Protein AF-0000000084529060 (afdb_homodimer)

pLDDT: mean 85.05, std 19.4, range [29.66, 98.44]

Solvent-accessible surface area (backbone atoms only — not comparable to full-atom values): 24678 Å² total; per-residue (Å²): 126,84,75,72,74,81,80,67,74,43,80,48,80,46,60,28,83,89,64,54,73,42,47,28,43,35,39,74,39,64,72,66,12,32,38,34,34,34,28,62,86,33,63,20,22,44,22,41,32,56,50,81,38,69,84,42,78,78,60,35,62,77,72,28,34,25,35,30,30,5,50,85,64,91,55,87,78,63,48,76,37,57,52,30,24,34,47,94,84,41,39,37,29,31,66,36,69,39,45,71,88,59,59,41,68,85,46,32,84,58,51,73,48,27,22,60,72,64,85,93,59,59,54,75,43,58,69,69,44,32,40,54,47,27,21,46,51,42,42,50,51,53,49,49,67,69,37,87,60,34,63,58,32,46,49,29,25,50,46,58,42,18,62,60,41,22,51,51,26,49,52,50,34,55,52,45,51,53,52,45,52,53,50,48,50,52,38,52,52,31,48,51,52,22,50,55,22,49,53,42,45,50,48,59,69,70,51,70,78,70,70,72,75,72,76,76,79,76,84,77,77,74,79,80,77,135,127,85,78,72,72,80,79,67,76,44,78,47,78,45,60,29,83,88,64,55,74,41,46,28,42,34,38,72,38,64,74,67,13,32,39,35,36,34,27,61,84,33,60,20,21,43,22,42,34,57,52,80,41,66,83,47,83,77,64,41,53,87,64,30,33,24,38,31,30,6,48,87,64,92,55,88,79,64,48,75,37,57,52,31,25,34,48,93,85,40,40,38,30,34,66,35,70,40,45,74,84,59,59,40,70,87,48,34,85,58,49,73,48,26,23,59,71,64,85,94,59,60,52,75,42,57,68,69,43,33,41,53,47,26,22,47,50,42,42,50,50,54,49,49,69,70,38,86,60,34,63,58,31,46,49,29,24,48,45,59,42,18,61,59,41,23,50,52,27,49,52,50,34,54,52,43,52,53,52,44,52,53,49,50,52,51,37,53,53,31,49,52,52,24,49,56,24,48,53,44,45,50,46,59,71,72,52,73,73,71,72,72,75,69,76,75,79,76,81,77,76,73,75,79,78,136

Nearest PDB structures (foldseek):
  4chm-assembly2_B  TM=6.926E-01  e=2.156E+00  Toxoplasma gondii ME49
  5my7-assembly1_A  TM=3.456E-01  e=2.349E-01  Neisseria meningitidis
  2czt-assembly1_A  TM=2.025E-01  e=7.970E+00  Mus musculus
  4chm-assembly2_B  TM=6.919E-01  e=2.193E+00  Toxoplasma gondii ME49
  5my7-assembly1_A  TM=3.434E-01  e=2.150E-01  Neisseria meningitidis

Radius of gyration: 41.14 Å; Cα contacts (8 Å, |Δi|>4): 756; chains: 2; bounding box: 49×137×72 Å

Secondary structure (DSSP, 8-state):
-------S-EEEEEE-TT--EEEEEEEEETTTTEEEEEEGGGTEEEEEEE---SS-TTTTSS--EEEEESS--S-TT--S-TT--EETTEEEESEEEE-GGG--SS--TTS--EE--SSS--PBPPHHHHHHHHHHHHHHHHHHHHSTTHHHHHHHHHHHHHHHHHHHHHHHHHHHHHHHHHHHHHHHHHHHHHHHHHHHHHHHHH--------------------/-------S-EEEEEE-TT--EEEEEEEEETTTTEEEEEEGGGTEEEEEEE---SS-SSS--TT-EEEEESS--S-TT--S-TT--EETTEEEESEEEE-GGG--SS--TTS--EE--SSS--PBPPHHHHHHHHHHHHHHHHHHHHSTTHHHHHHHHHHHHHHHHHHHHHHHHHHHHHHHHHHHHHHHHHHHHHHHHHHHHHHHHH--------------------

Sequence (452 aa):
MNSARPVGPQYVTLVTEGGYRMHATITLDWEHGAALYRVAELGGTITVGWQPGHYYLGCCSGAAIEITYGKPTPSPFTQHFEDAPTVYGVQLAERAVFHPESMSPTSHRWLVVRREIGGHYSPSAPEGTQRRTAAIVYAITRHMLSRPWAAELRRAHDEQHAPARHRHHQDAVRKLEGEVAQLQEQLTRERERAAAQAVVIEKAETGEGRVTALPQPVAEAQPIAAMNSARPVGPQYVTLVTEGGYRMHATITLDWEHGAALYRVAELGGTITVGWQPGHYYLGCCSGAAIEITYGKPTPSPFTQHFEDAPTVYGVQLAERAVFHPESMSPTSHRWLVVRREIGGHYSPSAPEGTQRRTAAIVYAITRHMLSRPWAAELRRAHDEQHAPARHRHHQDAVRKLEGEVAQLQEQLTRERERAAAQAVVIEKAETGEGRVTALPQPVAEAQPIAA

Organism: Streptomyces rubellomurinus (strain ATCC 31215) (NCBI:txid359131)

Structure (mmCIF, N/CA/C/O backbone):
data_AF-0000000084529060-model_v1
#
loop_
_entity.id
_entity.type
_entity.pdbx_description
1 polymer 'Uncharacterized protein'
#
loop_
_atom_site.group_PDB
_atom_site.id
_atom_site.type_symbol
_atom_site.label_atom_id
_atom_site.label_alt_id
_atom_site.label_comp_id
_atom_site.label_asym_id
_atom_site.label_entity_id
_atom_site.label_seq_id
_atom_site.pdbx_PDB_ins_code
_atom_site.Cartn_x
_atom_site.Cartn_y
_atom_site.Cartn_z
_atom_site.occupancy
_atom_site.B_iso_or_equiv
_atom_site.auth_seq_id
_atom_site.auth_comp_id
_atom_site.auth_asym_id
_atom_site.auth_atom_id
_atom_site.pdbx_PDB_model_num
ATOM 1 N N . MET A 1 1 ? -19.859 -39.938 -23 1 32.56 1 MET A N 1
ATOM 2 C CA . MET A 1 1 ? -18.875 -41 -23.125 1 32.56 1 MET A CA 1
ATOM 3 C C . MET A 1 1 ? -18.188 -41.25 -21.781 1 32.56 1 MET A C 1
ATOM 5 O O . MET A 1 1 ? -17.672 -40.344 -21.156 1 32.56 1 MET A O 1
ATOM 9 N N . ASN A 1 2 ? -18.656 -42 -20.938 1 41.38 2 ASN A N 1
ATOM 10 C CA . ASN A 1 2 ? -18.156 -42.469 -19.641 1 41.38 2 ASN A CA 1
ATOM 11 C C . ASN A 1 2 ? -16.641 -42.688 -19.672 1 41.38 2 ASN A C 1
ATOM 13 O O . ASN A 1 2 ? -16.172 -43.688 -20.203 1 41.38 2 ASN A O 1
ATOM 17 N N . SER A 1 3 ? -15.812 -41.781 -20.094 1 54.19 3 SER A N 1
ATOM 18 C CA . SER A 1 3 ? -14.43 -42.031 -20.5 1 54.19 3 SER A CA 1
ATOM 19 C C . SER A 1 3 ? -13.664 -42.781 -19.406 1 54.19 3 SER A C 1
ATOM 21 O O . SER A 1 3 ? -13.477 -42.219 -18.312 1 54.19 3 SER A O 1
ATOM 23 N N . ALA A 1 4 ? -13.82 -44.062 -19.297 1 67.88 4 ALA A N 1
ATOM 24 C CA . ALA A 1 4 ? -13.125 -45 -18.422 1 67.88 4 ALA A CA 1
ATOM 25 C C . ALA A 1 4 ? -11.633 -44.688 -18.344 1 67.88 4 ALA A C 1
ATOM 27 O O . ALA A 1 4 ? -11 -44.406 -19.359 1 67.88 4 ALA A O 1
ATOM 28 N N . ARG A 1 5 ? -11.148 -44.375 -17.109 1 82.44 5 ARG A N 1
ATOM 29 C CA . ARG A 1 5 ? -9.727 -44.188 -16.828 1 82.44 5 ARG A CA 1
ATOM 30 C C . ARG A 1 5 ? -8.938 -45.438 -17.109 1 82.44 5 ARG A C 1
ATOM 32 O O . ARG A 1 5 ? -9.164 -46.469 -16.469 1 82.44 5 ARG A O 1
ATOM 39 N N . PRO A 1 6 ? -8.289 -45.406 -18.328 1 85.19 6 PRO A N 1
ATOM 40 C CA . PRO A 1 6 ? -7.496 -46.594 -18.594 1 85.19 6 PRO A CA 1
ATOM 41 C C . PRO A 1 6 ? -6.672 -47.062 -17.391 1 85.19 6 PRO A C 1
ATOM 43 O O . PRO A 1 6 ? -6.18 -46.219 -16.641 1 85.19 6 PRO A O 1
ATOM 46 N N . VAL A 1 7 ? -6.883 -48.438 -17.297 1 81.12 7 VAL A N 1
ATOM 47 C CA . VAL A 1 7 ? -6.137 -49.031 -16.203 1 81.12 7 VAL A CA 1
ATOM 48 C C . VAL A 1 7 ? -4.902 -49.75 -16.734 1 81.12 7 VAL A C 1
ATOM 50 O O . VAL A 1 7 ? -4.918 -50.281 -17.844 1 81.12 7 VAL A O 1
ATOM 53 N N . GLY A 1 8 ? -3.686 -49.531 -16.312 1 86.94 8 GLY A N 1
ATOM 54 C CA . GLY A 1 8 ? -2.479 -50.281 -16.672 1 86.94 8 GLY A CA 1
ATOM 55 C C . GLY A 1 8 ? -1.525 -49.438 -17.516 1 86.94 8 GLY A C 1
ATOM 56 O O . GLY A 1 8 ? -1.878 -48.375 -17.984 1 86.94 8 GLY A O 1
ATOM 57 N N . PRO A 1 9 ? -0.44 -50.062 -17.719 1 93 9 PRO A N 1
ATOM 58 C CA . PRO A 1 9 ? 0.564 -49.344 -18.516 1 93 9 PRO A CA 1
ATOM 59 C C . PRO A 1 9 ? 0.291 -49.438 -20.016 1 93 9 PRO A C 1
ATOM 61 O O . PRO A 1 9 ? -0.33 -50.375 -20.484 1 93 9 PRO A O 1
ATOM 64 N N . GLN A 1 10 ? 0.573 -48.375 -20.766 1 95.19 10 GLN A N 1
ATOM 65 C CA . GLN A 1 10 ? 0.522 -48.312 -22.219 1 95.19 10 GLN A CA 1
ATOM 66 C C . GLN A 1 10 ? 1.922 -48.156 -22.812 1 95.19 10 GLN A C 1
ATOM 68 O O . GLN A 1 10 ? 2.814 -47.594 -22.188 1 95.19 10 GLN A O 1
ATOM 73 N N . TYR A 1 11 ? 2.086 -48.812 -23.984 1 96.25 11 TYR A N 1
ATOM 74 C CA . TYR A 1 11 ? 3.377 -48.75 -24.656 1 96.25 11 TYR A CA 1
ATOM 75 C C . TYR A 1 11 ? 3.289 -47.906 -25.922 1 96.25 11 TYR A C 1
ATOM 77 O O . TYR A 1 11 ? 2.318 -48 -26.688 1 96.25 11 TYR A O 1
ATOM 85 N N . VAL A 1 12 ? 4.25 -47.031 -26.094 1 97.12 12 VAL A N 1
ATOM 86 C CA . VAL A 1 12 ? 4.215 -46.156 -27.25 1 97.12 12 VAL A CA 1
ATOM 87 C C . VAL A 1 12 ? 5.629 -45.969 -27.797 1 97.12 12 VAL A C 1
ATOM 89 O O . VAL A 1 12 ? 6.602 -46 -27.047 1 97.12 12 VAL A O 1
ATOM 92 N N . THR A 1 13 ? 5.727 -45.875 -29.094 1 97.81 13 THR A N 1
ATOM 93 C CA . THR A 1 13 ? 6.945 -45.406 -29.75 1 97.81 13 THR A CA 1
ATOM 94 C C . THR A 1 13 ? 6.832 -43.938 -30.156 1 97.81 13 THR A C 1
ATOM 96 O O . THR A 1 13 ? 5.875 -43.531 -30.812 1 97.81 13 THR A O 1
ATOM 99 N N . LEU A 1 14 ? 7.785 -43.156 -29.719 1 97.12 14 LEU A N 1
ATOM 100 C CA . LEU A 1 14 ? 7.816 -41.75 -30.016 1 97.12 14 LEU A CA 1
ATOM 101 C C . LEU A 1 14 ? 9.016 -41.406 -30.906 1 97.12 14 LEU A C 1
ATOM 103 O O . LEU A 1 14 ? 10.07 -42.031 -30.781 1 97.12 14 LEU A O 1
ATOM 107 N N . VAL A 1 15 ? 8.773 -40.406 -31.75 1 96.38 15 VAL A N 1
ATOM 108 C CA . VAL A 1 15 ? 9.852 -39.938 -32.625 1 96.38 15 VAL A CA 1
ATOM 109 C C . VAL A 1 15 ? 9.953 -38.406 -32.531 1 96.38 15 VAL A C 1
ATOM 111 O O . VAL A 1 15 ? 8.945 -37.719 -32.688 1 96.38 15 VAL A O 1
ATOM 114 N N . THR A 1 16 ? 11.148 -37.969 -32.25 1 95.12 16 THR A N 1
ATOM 115 C CA . THR A 1 16 ? 11.359 -36.531 -32.219 1 95.12 16 THR A CA 1
ATOM 116 C C . THR A 1 16 ? 11.461 -35.969 -33.656 1 95.12 16 THR A C 1
ATOM 118 O O . THR A 1 16 ? 11.555 -36.75 -34.625 1 95.12 16 THR A O 1
ATOM 121 N N . GLU A 1 17 ? 11.398 -34.656 -33.781 1 90.75 17 GLU A N 1
ATOM 122 C CA . GLU A 1 17 ? 11.508 -34 -35.094 1 90.75 17 GLU A CA 1
ATOM 123 C C . GLU A 1 17 ? 12.852 -34.344 -35.75 1 90.75 17 GLU A C 1
ATOM 125 O O . GLU A 1 17 ? 12.945 -34.438 -36.969 1 90.75 17 GLU A O 1
ATOM 130 N N . GLY A 1 18 ? 13.883 -34.531 -35 1 90.06 18 GLY A N 1
ATOM 131 C CA . GLY A 1 18 ? 15.203 -34.875 -35.531 1 90.06 18 GLY A CA 1
ATOM 132 C C . GLY A 1 18 ? 15.367 -36.344 -35.875 1 90.06 18 GLY A C 1
ATOM 133 O O . GLY A 1 18 ? 16.422 -36.75 -36.312 1 90.06 18 GLY A O 1
ATOM 134 N N . GLY A 1 19 ? 14.305 -37.156 -35.594 1 92.81 19 GLY A N 1
ATOM 135 C CA . GLY A 1 19 ? 14.328 -38.531 -36.031 1 92.81 19 GLY A CA 1
ATOM 136 C C . GLY A 1 19 ? 14.719 -39.5 -34.906 1 92.81 19 GLY A C 1
ATOM 137 O O . GLY A 1 19 ? 14.828 -40.688 -35.125 1 92.81 19 GLY A O 1
ATOM 138 N N . TYR A 1 20 ? 14.953 -39 -33.75 1 93 20 TYR A N 1
ATOM 139 C CA . TYR A 1 20 ? 15.305 -39.844 -32.594 1 93 20 TYR A CA 1
ATOM 140 C C . TYR A 1 20 ? 14.102 -40.656 -32.156 1 93 20 TYR A C 1
ATOM 142 O O . TYR A 1 20 ? 13.07 -40.125 -31.766 1 93 20 TYR A O 1
ATOM 150 N N . ARG A 1 21 ? 14.203 -42 -32.219 1 96.62 21 ARG A N 1
ATOM 151 C CA . ARG A 1 21 ? 13.133 -42.906 -31.844 1 96.62 21 ARG A CA 1
ATOM 152 C C . ARG A 1 21 ? 13.289 -43.406 -30.406 1 96.62 21 ARG A C 1
ATOM 154 O O . ARG A 1 21 ? 14.391 -43.781 -29.984 1 96.62 21 ARG A O 1
ATOM 161 N N . MET A 1 22 ? 12.156 -43.375 -29.625 1 96 22 MET A N 1
ATOM 162 C CA . MET A 1 22 ? 12.18 -43.781 -28.219 1 96 22 MET A CA 1
ATOM 163 C C . MET A 1 22 ? 10.961 -44.625 -27.891 1 96 22 MET A C 1
ATOM 165 O O . MET A 1 22 ? 9.883 -44.438 -28.453 1 96 22 MET A O 1
ATOM 169 N N . HIS A 1 23 ? 11.188 -45.625 -27.062 1 97.75 23 HIS A N 1
ATOM 170 C CA . HIS A 1 23 ? 10.117 -46.469 -26.531 1 97.75 23 HIS A CA 1
ATOM 171 C C . HIS A 1 23 ? 9.758 -46.062 -25.109 1 97.75 23 HIS A C 1
ATOM 173 O O . HI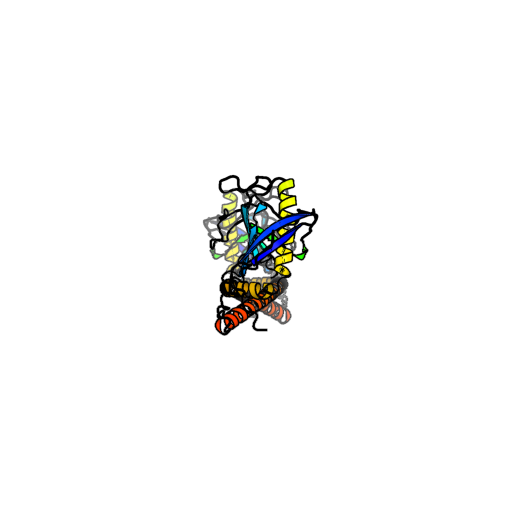S A 1 23 ? 10.633 -46 -24.234 1 97.75 23 HIS A O 1
ATOM 179 N N . ALA A 1 24 ? 8.5 -45.781 -24.953 1 97.81 24 ALA A N 1
ATOM 180 C CA . ALA A 1 24 ? 8.086 -45.344 -23.625 1 97.81 24 ALA A CA 1
ATOM 181 C C . ALA A 1 24 ? 6.938 -46.188 -23.078 1 97.81 24 ALA A C 1
ATOM 183 O O . ALA A 1 24 ? 6.074 -46.625 -23.844 1 97.81 24 ALA A O 1
ATOM 184 N N . THR A 1 25 ? 7.004 -46.469 -21.781 1 97.75 25 THR A N 1
ATOM 185 C CA . THR A 1 25 ? 5.875 -47.031 -21.031 1 97.75 25 THR A CA 1
ATOM 186 C C . THR A 1 25 ? 5.129 -45.906 -20.297 1 97.75 25 THR A C 1
ATOM 188 O O . THR A 1 25 ? 5.727 -45.156 -19.531 1 97.75 25 THR A O 1
ATOM 191 N N . ILE A 1 26 ? 3.811 -45.844 -20.578 1 97.69 26 ILE A N 1
ATOM 192 C CA . ILE A 1 26 ? 2.998 -44.781 -20 1 97.69 26 ILE A CA 1
ATOM 193 C C . ILE A 1 26 ? 2.207 -45.312 -18.812 1 97.69 26 ILE A C 1
ATOM 195 O O . ILE A 1 26 ? 1.517 -46.344 -18.938 1 97.69 26 ILE A O 1
ATOM 199 N N . THR A 1 27 ? 2.367 -44.719 -17.703 1 96.25 27 THR A N 1
ATOM 200 C CA . THR A 1 27 ? 1.522 -44.969 -16.547 1 96.25 27 THR A CA 1
ATOM 201 C C . THR A 1 27 ? 0.755 -43.688 -16.156 1 96.25 27 THR A C 1
ATOM 203 O O . THR A 1 27 ? 1.35 -42.625 -15.984 1 96.25 27 THR A O 1
ATOM 206 N N . LEU A 1 28 ? -0.521 -43.875 -16.094 1 95.75 28 LEU A N 1
ATOM 207 C CA . LEU A 1 28 ? -1.354 -42.719 -15.742 1 95.75 28 LEU A CA 1
ATOM 208 C C . LEU A 1 28 ? -1.591 -42.656 -14.234 1 95.75 28 LEU A C 1
ATOM 210 O O . LEU A 1 28 ? -2.037 -43.656 -13.633 1 95.75 28 LEU A O 1
ATOM 214 N N . ASP A 1 29 ? -1.188 -41.562 -13.625 1 93 29 ASP A N 1
ATOM 215 C CA . ASP A 1 29 ? -1.446 -41.312 -12.211 1 93 29 ASP A CA 1
ATOM 216 C C . ASP A 1 29 ? -2.707 -40.438 -12.039 1 93 29 ASP A C 1
ATOM 218 O O . ASP A 1 29 ? -2.66 -39.219 -12.156 1 93 29 ASP A O 1
ATOM 222 N N . TRP A 1 30 ? -3.744 -41.094 -11.727 1 90.88 30 TRP A N 1
ATOM 223 C CA . TRP A 1 30 ? -5.043 -40.438 -11.664 1 90.88 30 TRP A CA 1
ATOM 224 C C . TRP A 1 30 ? -5.195 -39.656 -10.359 1 90.88 30 TRP A C 1
ATOM 226 O O . TRP A 1 30 ? -6.066 -38.781 -10.25 1 90.88 30 TRP A O 1
ATOM 236 N N . GLU A 1 31 ? -4.375 -39.938 -9.344 1 85.19 31 GLU A N 1
ATOM 237 C CA . GLU A 1 31 ? -4.418 -39.219 -8.086 1 85.19 31 GLU A CA 1
ATOM 238 C C . GLU A 1 31 ? -3.861 -37.812 -8.25 1 85.19 31 GLU A C 1
ATOM 240 O O . GLU A 1 31 ? -4.426 -36.844 -7.723 1 85.19 31 GLU A O 1
ATOM 245 N N . HIS A 1 32 ? -2.85 -37.719 -9.07 1 85.94 32 HIS A N 1
ATOM 246 C CA . HIS A 1 32 ? -2.197 -36.438 -9.227 1 85.94 32 HIS A CA 1
ATOM 247 C C . HIS A 1 32 ? -2.5 -35.812 -10.586 1 85.94 32 HIS A C 1
ATOM 249 O O . HIS A 1 32 ? -2.201 -34.625 -10.82 1 85.94 32 HIS A O 1
ATOM 255 N N . GLY A 1 33 ? -3.146 -36.625 -11.469 1 90.56 33 GLY A N 1
ATOM 256 C CA . GLY A 1 33 ? -3.459 -36.125 -12.805 1 90.56 33 GLY A CA 1
ATOM 257 C C . GLY A 1 33 ? -2.227 -35.906 -13.664 1 90.56 33 GLY A C 1
ATOM 258 O O . GLY A 1 33 ? -2.07 -34.844 -14.266 1 90.56 33 GLY A O 1
ATOM 259 N N . ALA A 1 34 ? -1.385 -36.875 -13.68 1 94.12 34 ALA A N 1
ATOM 260 C CA . ALA A 1 34 ? -0.15 -36.812 -14.453 1 94.12 34 ALA A CA 1
ATOM 261 C C . ALA A 1 34 ? 0.118 -38.125 -15.203 1 94.12 34 ALA A C 1
ATOM 263 O O . ALA A 1 34 ? -0.455 -39.156 -14.867 1 94.12 34 ALA A O 1
ATOM 264 N N . ALA A 1 35 ? 0.855 -38.031 -16.219 1 97.06 35 ALA A N 1
ATOM 265 C CA . ALA A 1 35 ? 1.273 -39.219 -17 1 97.06 35 ALA A CA 1
ATOM 266 C C . ALA A 1 35 ? 2.777 -39.438 -16.875 1 97.06 35 ALA A C 1
ATOM 268 O O . ALA A 1 35 ? 3.572 -38.531 -17.094 1 97.06 35 ALA A O 1
ATOM 269 N N . LEU A 1 36 ? 3.119 -40.594 -16.453 1 97.5 36 LEU A N 1
ATOM 270 C CA . LEU A 1 36 ? 4.52 -40.969 -16.359 1 97.5 36 LEU A CA 1
ATOM 271 C C . LEU A 1 36 ? 4.973 -41.688 -17.641 1 97.5 36 LEU A C 1
ATOM 273 O O . LEU A 1 36 ? 4.398 -42.719 -18.016 1 97.5 36 LEU A O 1
ATOM 277 N N . TYR A 1 37 ? 5.887 -41.125 -18.328 1 98.31 37 TYR A N 1
ATOM 278 C CA . TYR A 1 37 ? 6.527 -41.719 -19.484 1 98.31 37 TYR A CA 1
ATOM 279 C C . TYR A 1 37 ? 7.895 -42.281 -19.125 1 98.31 37 TYR A C 1
ATOM 281 O O . TYR A 1 37 ? 8.867 -41.531 -19 1 98.31 37 TYR A O 1
ATOM 289 N N . ARG A 1 38 ? 7.969 -43.531 -18.891 1 98.12 38 ARG A N 1
ATOM 290 C CA . ARG A 1 38 ? 9.281 -44.125 -18.703 1 98.12 38 ARG A CA 1
ATOM 291 C C . ARG A 1 38 ? 9.922 -44.469 -20.047 1 98.12 38 ARG A C 1
ATOM 293 O O . ARG A 1 38 ? 9.422 -45.344 -20.781 1 98.12 38 ARG A O 1
ATOM 300 N N . VAL A 1 39 ? 10.977 -43.844 -20.375 1 98.19 39 VAL A N 1
ATOM 301 C CA . VAL A 1 39 ? 11.625 -43.969 -21.672 1 98.19 39 VAL A CA 1
ATOM 302 C C . VAL A 1 39 ? 12.82 -44.906 -21.547 1 98.19 39 VAL A C 1
ATOM 304 O O . VAL A 1 39 ? 13.758 -44.656 -20.797 1 98.19 39 VAL A O 1
ATOM 307 N N . ALA A 1 40 ? 12.766 -45.906 -22.297 1 97.44 40 ALA A N 1
ATOM 308 C CA . ALA A 1 40 ? 13.781 -46.938 -22.203 1 97.44 40 ALA A CA 1
ATOM 309 C C . ALA A 1 40 ? 15.156 -46.406 -22.562 1 97.44 40 ALA A C 1
ATOM 311 O O . ALA A 1 40 ? 16.141 -46.656 -21.844 1 97.44 40 ALA A O 1
ATOM 312 N N . GLU A 1 41 ? 15.297 -45.625 -23.594 1 96.81 41 GLU A N 1
ATOM 313 C CA . GLU A 1 41 ? 16.562 -45.156 -24.125 1 96.81 41 GLU A CA 1
ATOM 314 C C . GLU A 1 41 ? 17.219 -44.156 -23.172 1 96.81 41 GLU A C 1
ATOM 316 O O . GLU A 1 41 ? 18.438 -43.938 -23.219 1 96.81 41 GLU A O 1
ATOM 321 N N . LEU A 1 42 ? 16.391 -43.594 -22.297 1 97.5 42 LEU A N 1
ATOM 322 C CA . LEU A 1 42 ? 16.906 -42.594 -21.375 1 97.5 42 LEU A CA 1
ATOM 323 C C . LEU A 1 42 ? 17.156 -43.188 -20 1 97.5 42 LEU A C 1
ATOM 325 O O . LEU A 1 42 ? 17.812 -42.562 -19.156 1 97.5 42 LEU A O 1
ATOM 329 N N . GLY A 1 43 ? 16.609 -44.375 -19.781 1 96.81 43 GLY A N 1
ATOM 330 C CA . GLY A 1 43 ? 16.75 -45.031 -18.484 1 96.81 43 GLY A CA 1
ATOM 331 C C . GLY A 1 43 ? 16.047 -44.281 -17.359 1 96.81 43 GLY A C 1
ATOM 332 O O . GLY A 1 43 ? 16.609 -44.125 -16.266 1 96.81 43 GLY A O 1
ATOM 333 N N . GLY A 1 44 ? 14.914 -43.781 -17.703 1 97.94 44 GLY A N 1
ATOM 334 C CA . GLY A 1 44 ? 14.242 -43.031 -16.656 1 97.94 44 GLY A CA 1
ATOM 335 C C . GLY A 1 44 ? 12.859 -42.562 -17.047 1 97.94 44 GLY A C 1
ATOM 336 O O . GLY A 1 44 ? 12.352 -42.906 -18.109 1 97.94 44 GLY A O 1
ATOM 337 N N . THR A 1 45 ? 12.312 -41.75 -16.078 1 98.06 45 THR A N 1
ATOM 338 C CA . THR A 1 45 ? 10.922 -41.344 -16.234 1 98.06 45 THR A CA 1
ATOM 339 C C . THR A 1 45 ? 10.82 -39.812 -16.406 1 98.06 45 THR A C 1
ATOM 341 O O . THR A 1 45 ? 11.523 -39.062 -15.719 1 98.06 45 THR A O 1
ATOM 344 N N . ILE A 1 46 ? 10.016 -39.375 -17.312 1 97.75 46 ILE A N 1
ATOM 345 C CA . ILE A 1 46 ? 9.57 -38 -17.422 1 97.75 46 ILE A CA 1
ATOM 346 C C . ILE A 1 46 ? 8.078 -37.906 -17.094 1 97.75 46 ILE A C 1
ATOM 348 O O . ILE A 1 46 ? 7.254 -38.5 -17.812 1 97.75 46 ILE A O 1
ATOM 352 N N . THR A 1 47 ? 7.828 -37.281 -16.016 1 96.88 47 THR A N 1
ATOM 353 C CA . THR A 1 47 ? 6.434 -37.094 -15.633 1 96.88 47 THR A CA 1
ATOM 354 C C . THR A 1 47 ? 5.883 -35.781 -16.203 1 96.88 47 THR A C 1
ATOM 356 O O . THR A 1 47 ? 6.504 -34.719 -16.078 1 96.88 47 THR A O 1
ATOM 359 N N . VAL A 1 48 ? 4.723 -35.875 -16.828 1 96.19 48 VAL A N 1
ATOM 360 C CA . VAL A 1 48 ? 4.117 -34.688 -17.453 1 96.19 48 VAL A CA 1
ATOM 361 C C . VAL A 1 48 ? 2.727 -34.469 -16.875 1 96.19 48 VAL A C 1
ATOM 363 O O . VAL A 1 48 ? 1.911 -35.375 -16.812 1 96.19 48 VAL A O 1
ATOM 366 N N . GLY A 1 49 ? 2.52 -33.375 -16.438 1 92.75 49 GLY A N 1
ATOM 367 C CA . GLY A 1 49 ? 1.229 -32.906 -15.93 1 92.75 49 GLY A CA 1
ATOM 368 C C . GLY A 1 49 ? 1.028 -31.422 -16.062 1 92.75 49 GLY A C 1
ATOM 369 O O . GLY A 1 49 ? 1.592 -30.781 -16.953 1 92.75 49 GLY A O 1
ATOM 370 N N . TRP A 1 50 ? 0.15 -30.984 -15.289 1 89.94 50 TRP A N 1
ATOM 371 C CA . TRP A 1 50 ? -0.126 -29.547 -15.289 1 89.94 50 TRP A CA 1
ATOM 372 C C . TRP A 1 50 ? 0.406 -28.891 -14.016 1 89.94 50 TRP A C 1
ATOM 374 O O . TRP A 1 50 ? 0.529 -29.547 -12.977 1 89.94 50 TRP A O 1
ATOM 384 N N . GLN A 1 51 ? 0.725 -27.703 -14.219 1 87.44 51 GLN A N 1
ATOM 385 C CA . GLN A 1 51 ? 1.167 -26.953 -13.047 1 87.44 51 GLN A CA 1
ATOM 386 C C . GLN A 1 51 ? 0.027 -26.766 -12.055 1 87.44 51 GLN A C 1
ATOM 388 O O . GLN A 1 51 ? -1.049 -26.281 -12.414 1 87.44 51 GLN A O 1
ATOM 393 N N . PRO A 1 52 ? 0.272 -27.141 -10.828 1 79.62 52 PRO A N 1
ATOM 394 C CA . PRO A 1 52 ? -0.812 -27.078 -9.844 1 79.62 52 PRO A CA 1
ATOM 395 C C . PRO A 1 52 ? -1.288 -25.656 -9.594 1 79.62 52 PRO A C 1
ATOM 397 O O . PRO A 1 52 ? -2.479 -25.422 -9.352 1 79.62 52 PRO A O 1
ATOM 400 N N . GLY A 1 53 ? -0.637 -24.578 -9.898 1 67.12 53 GLY A N 1
ATOM 401 C CA . GLY A 1 53 ? -1.034 -23.188 -9.766 1 67.12 53 GLY A CA 1
ATOM 402 C C . GLY A 1 53 ? -1.137 -22.734 -8.32 1 67.12 53 GLY A C 1
ATOM 403 O O . GLY A 1 53 ? -1.75 -21.703 -8.031 1 67.12 53 GLY A O 1
ATOM 404 N N . HIS A 1 54 ? -1.075 -23.688 -7.297 1 55.69 54 HIS A N 1
ATOM 405 C CA . HIS A 1 54 ? -1.376 -23.188 -5.961 1 55.69 54 HIS A CA 1
ATOM 406 C C . HIS A 1 54 ? -0.724 -21.828 -5.723 1 55.69 54 HIS A C 1
ATOM 408 O O . HIS A 1 54 ? -1.329 -20.938 -5.117 1 55.69 54 HIS A O 1
ATOM 414 N N . TYR A 1 55 ? 0.593 -21.766 -5.832 1 47.44 55 TYR A N 1
ATOM 415 C CA . TYR A 1 55 ? 1.315 -20.625 -5.285 1 47.44 55 TYR A CA 1
ATOM 416 C C . TYR A 1 55 ? 1.408 -19.5 -6.309 1 47.44 55 TYR A C 1
ATOM 418 O O . TYR A 1 55 ? 1.773 -18.359 -5.965 1 47.44 55 TYR A O 1
ATOM 426 N N . TYR A 1 56 ? 1.425 -19.766 -7.5 1 45.47 56 TYR A N 1
ATOM 427 C CA . TYR A 1 56 ? 1.841 -18.688 -8.391 1 45.47 56 TYR A CA 1
ATOM 428 C C . TYR A 1 56 ? 0.645 -18.094 -9.125 1 45.47 56 TYR A C 1
ATOM 430 O O . TYR A 1 56 ? -0.173 -18.828 -9.688 1 45.47 56 TYR A O 1
ATOM 438 N N . LEU A 1 57 ? 0.079 -17 -8.594 1 42.91 57 LEU A N 1
ATOM 439 C CA . LEU A 1 57 ? -0.963 -16.141 -9.164 1 42.91 57 LEU A CA 1
ATOM 440 C C . LEU A 1 57 ? -1.013 -16.281 -10.68 1 42.91 57 LEU A C 1
ATOM 442 O O . LEU A 1 57 ? -2.096 -16.328 -11.273 1 42.91 57 LEU A O 1
ATOM 446 N N . GLY A 1 58 ? 0.139 -15.664 -11.219 1 43 58 GLY A N 1
ATOM 447 C CA . GLY A 1 58 ? 0.171 -15.445 -12.656 1 43 58 GLY A CA 1
ATOM 448 C C . GLY A 1 58 ? 0.156 -16.734 -13.453 1 43 58 GLY A C 1
ATOM 449 O O . GLY A 1 58 ? -0.027 -16.719 -14.672 1 43 58 GLY A O 1
ATOM 450 N N . CYS A 1 59 ? 0.911 -17.625 -12.867 1 39.84 59 CYS A N 1
ATOM 451 C CA . CYS A 1 59 ? 1.126 -18.75 -13.766 1 39.84 59 CYS A CA 1
ATOM 452 C C . CYS A 1 59 ? -0.168 -19.531 -13.984 1 39.84 59 CYS A C 1
ATOM 454 O O . CYS A 1 59 ? -0.182 -20.531 -14.695 1 39.84 59 CYS A O 1
ATOM 456 N N . CYS A 1 60 ? -0.91 -19.453 -12.938 1 43.53 60 CYS A N 1
ATOM 457 C CA . CYS A 1 60 ? -2.053 -20.344 -13.094 1 43.53 60 CYS A CA 1
ATOM 458 C C . CYS A 1 60 ? -2.826 -20.031 -14.367 1 43.53 60 CYS A C 1
ATOM 460 O O . CYS A 1 60 ? -3.959 -20.484 -14.539 1 43.53 60 CYS A O 1
ATOM 462 N N . SER A 1 61 ? -2.617 -18.844 -14.633 1 46.38 61 SER A N 1
ATOM 463 C CA . SER A 1 61 ? -3.406 -18.859 -15.859 1 46.38 61 SER A CA 1
ATOM 464 C C . SER A 1 61 ? -3.125 -20.125 -16.672 1 46.38 61 SER A C 1
ATOM 466 O O . SER A 1 61 ? -1.968 -20.5 -16.859 1 46.38 61 SER A O 1
ATOM 468 N N . GLY A 1 62 ? -4.355 -21.344 -16.734 1 53.06 62 GLY A N 1
ATOM 469 C CA . GLY A 1 62 ? -4.871 -22.625 -17.203 1 53.06 62 GLY A CA 1
ATOM 470 C C . GLY A 1 62 ? -3.781 -23.594 -17.594 1 53.06 62 GLY A C 1
ATOM 471 O O . GLY A 1 62 ? -3.104 -24.156 -16.734 1 53.06 62 GLY A O 1
ATOM 472 N N . ALA A 1 63 ? -3.109 -23.453 -18.641 1 71.62 63 ALA A N 1
ATOM 473 C CA . ALA A 1 63 ? -2.697 -24.422 -19.641 1 71.62 63 ALA A CA 1
ATOM 474 C C . ALA A 1 63 ? -1.21 -24.75 -19.516 1 71.62 63 ALA A C 1
ATOM 476 O O . ALA A 1 63 ? -0.629 -25.391 -20.406 1 71.62 63 ALA A O 1
ATOM 477 N N . ALA A 1 64 ? -0.721 -24.312 -18.188 1 87.31 64 ALA A N 1
ATOM 478 C CA . ALA A 1 64 ? 0.712 -24.594 -18.203 1 87.31 64 ALA A CA 1
ATOM 479 C C . ALA A 1 64 ? 0.987 -26.047 -17.859 1 87.31 64 ALA A C 1
ATOM 481 O O . ALA A 1 64 ? 0.317 -26.641 -17 1 87.31 64 ALA A O 1
ATOM 482 N N . ILE A 1 65 ? 2.025 -26.5 -18.484 1 92.62 65 ILE A N 1
ATOM 483 C CA . ILE A 1 65 ? 2.467 -27.875 -18.297 1 92.62 65 ILE A CA 1
ATOM 484 C C . ILE A 1 65 ? 3.67 -27.906 -17.359 1 92.62 65 ILE A C 1
ATOM 486 O O . ILE A 1 65 ? 4.523 -27.016 -17.406 1 92.62 65 ILE A O 1
ATOM 490 N N . GLU A 1 66 ? 3.604 -28.812 -16.469 1 92.44 66 GLU A N 1
ATOM 491 C CA . GLU A 1 66 ? 4.758 -29.078 -15.617 1 92.44 66 GLU A CA 1
ATOM 492 C C . GLU A 1 66 ? 5.32 -30.484 -15.883 1 92.44 66 GLU A C 1
ATOM 494 O O . GLU A 1 66 ? 4.57 -31.453 -15.93 1 92.44 66 GLU A O 1
ATOM 499 N N . ILE A 1 67 ? 6.629 -30.562 -16.094 1 94.44 67 ILE A N 1
ATOM 500 C CA . ILE A 1 67 ? 7.285 -31.859 -16.234 1 94.44 67 ILE A CA 1
ATOM 501 C C . ILE A 1 67 ? 8.227 -32.094 -15.047 1 94.44 67 ILE A C 1
ATOM 503 O O . ILE A 1 67 ? 8.805 -31.125 -14.516 1 94.44 67 ILE A O 1
ATOM 507 N N . THR A 1 68 ? 8.289 -33.219 -14.602 1 94.12 68 THR A N 1
ATOM 508 C CA . THR A 1 68 ? 9.227 -33.688 -13.586 1 94.12 68 THR A CA 1
ATOM 509 C C . THR A 1 68 ? 10.18 -34.719 -14.172 1 94.12 68 THR A C 1
ATOM 511 O O . THR A 1 68 ? 9.742 -35.688 -14.797 1 94.12 68 THR A O 1
ATOM 514 N N . TYR A 1 69 ? 11.406 -34.406 -14.047 1 96.12 69 TYR A N 1
ATOM 515 C CA . TYR A 1 69 ? 12.383 -35.406 -14.453 1 96.12 69 TYR A CA 1
ATOM 516 C C . TYR A 1 69 ? 12.547 -36.469 -13.367 1 96.12 69 TYR A C 1
ATOM 518 O O . TYR A 1 69 ? 13.398 -36.344 -12.492 1 96.12 69 TYR A O 1
ATOM 526 N N . GLY A 1 70 ? 11.766 -37.5 -13.508 1 95.56 70 GLY A N 1
ATOM 527 C CA . GLY A 1 70 ? 11.656 -38.562 -12.516 1 95.56 70 GLY A CA 1
ATOM 528 C C . GLY A 1 70 ? 10.234 -38.812 -12.07 1 95.56 70 GLY A C 1
ATOM 529 O O . GLY A 1 70 ? 9.281 -38.344 -12.688 1 95.56 70 GLY A O 1
ATOM 530 N N . LYS A 1 71 ? 10.133 -39.688 -11.109 1 92.62 71 LYS A N 1
ATOM 531 C CA . LYS A 1 71 ? 8.828 -40 -10.539 1 92.62 71 LYS A CA 1
ATOM 532 C C . LYS A 1 71 ? 8.359 -38.906 -9.586 1 92.62 71 LYS A C 1
ATOM 534 O O . LYS A 1 71 ? 9.156 -38.375 -8.812 1 92.62 71 LYS A O 1
ATOM 539 N N . PRO A 1 72 ? 7.133 -38.656 -9.773 1 82.81 72 PRO A N 1
ATOM 540 C CA . PRO A 1 72 ? 6.641 -37.562 -8.945 1 82.81 72 PRO A CA 1
ATOM 541 C C . PRO A 1 72 ? 6.617 -37.906 -7.457 1 82.81 72 PRO A C 1
ATOM 543 O O . PRO A 1 72 ? 6.504 -39.062 -7.094 1 82.81 72 PRO A O 1
ATOM 546 N N . THR A 1 73 ? 6.918 -36.906 -6.668 1 79.56 73 THR A N 1
ATOM 547 C CA . THR A 1 73 ? 6.785 -37 -5.219 1 79.56 73 THR A CA 1
ATOM 548 C C . THR A 1 73 ? 5.809 -35.969 -4.691 1 79.56 73 THR A C 1
ATOM 550 O O . THR A 1 73 ? 5.582 -34.938 -5.332 1 79.56 73 THR A O 1
ATOM 553 N N . PRO A 1 74 ? 5.16 -36.375 -3.613 1 70.25 74 PRO A N 1
ATOM 554 C CA . PRO A 1 74 ? 4.199 -35.406 -3.053 1 70.25 74 PRO A CA 1
ATOM 555 C C . PRO A 1 74 ? 4.867 -34.156 -2.533 1 70.25 74 PRO A C 1
ATOM 557 O O . PRO A 1 74 ? 4.23 -33.094 -2.457 1 70.25 74 PRO A O 1
ATOM 560 N N . SER A 1 75 ? 6.113 -34.25 -2.174 1 69.94 75 SER A N 1
ATOM 561 C CA . SER A 1 75 ? 6.785 -33.125 -1.579 1 69.94 75 SER A CA 1
ATOM 562 C C . SER A 1 75 ? 7.109 -32.062 -2.631 1 69.94 75 SER A C 1
ATOM 564 O O . SER A 1 75 ? 7.758 -32.344 -3.637 1 69.94 75 SER A O 1
ATOM 566 N N . PRO A 1 76 ? 6.629 -30.859 -2.389 1 68.31 76 PRO A N 1
ATOM 567 C CA . PRO A 1 76 ? 6.965 -29.797 -3.34 1 68.31 76 PRO A CA 1
ATOM 568 C C . PRO A 1 76 ? 8.43 -29.375 -3.256 1 68.31 76 PRO A C 1
ATOM 570 O O . PRO A 1 76 ? 8.914 -28.641 -4.125 1 68.31 76 PRO A O 1
ATOM 573 N N . PHE A 1 77 ? 9.133 -29.844 -2.332 1 69.88 77 PHE A N 1
ATOM 574 C CA . PHE A 1 77 ? 10.5 -29.391 -2.098 1 69.88 77 PHE A CA 1
ATOM 575 C C . PHE A 1 77 ? 11.508 -30.359 -2.707 1 69.88 77 PHE A C 1
ATOM 577 O O . PHE A 1 77 ? 12.711 -30.109 -2.684 1 69.88 77 PHE A O 1
ATOM 584 N N . THR A 1 78 ? 10.938 -31.359 -3.197 1 75.88 78 THR A N 1
ATOM 585 C CA . THR A 1 78 ? 11.828 -32.344 -3.777 1 75.88 78 THR A CA 1
ATOM 586 C C . THR A 1 78 ? 12.461 -31.828 -5.062 1 75.88 78 THR A C 1
ATOM 588 O O . THR A 1 78 ? 11.766 -31.328 -5.941 1 75.88 78 THR A O 1
ATOM 591 N N . GLN A 1 79 ? 13.773 -31.922 -5.137 1 77.88 79 GLN A N 1
ATOM 592 C CA . GLN A 1 79 ? 14.5 -31.5 -6.324 1 77.88 79 GLN A CA 1
ATOM 593 C C . GLN A 1 79 ? 15.055 -32.688 -7.098 1 77.88 79 GLN A C 1
ATOM 595 O O . GLN A 1 79 ? 15.328 -32.594 -8.297 1 77.88 79 GLN A O 1
ATOM 600 N N . HIS A 1 80 ? 15.273 -33.75 -6.34 1 80.56 80 HIS A N 1
ATOM 601 C CA . HIS A 1 80 ? 15.789 -34.969 -6.953 1 80.56 80 HIS A CA 1
ATOM 602 C C . HIS A 1 80 ? 14.75 -36.094 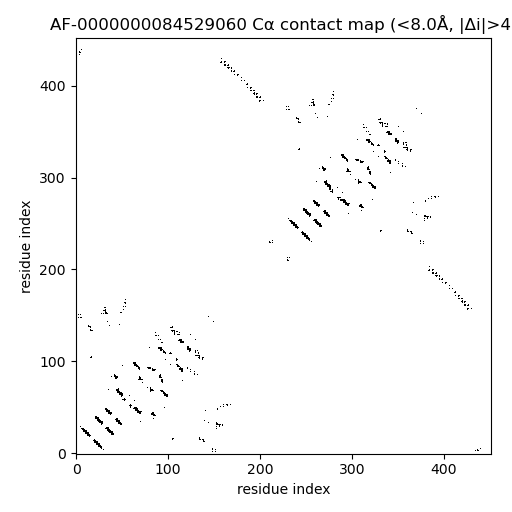-6.906 1 80.56 80 HIS A C 1
ATOM 604 O O . HIS A 1 80 ? 14.305 -36.469 -5.824 1 80.56 80 HIS A O 1
ATOM 610 N N . PHE A 1 81 ? 14.484 -36.5 -8.062 1 90.12 81 PHE A N 1
ATOM 611 C CA . PHE A 1 81 ? 13.406 -37.469 -8.148 1 90.12 81 PHE A CA 1
ATOM 612 C C . PHE A 1 81 ? 13.953 -38.844 -8.5 1 90.12 81 PHE A C 1
ATOM 614 O O . PHE A 1 81 ? 14.977 -38.969 -9.18 1 90.12 81 PHE A O 1
ATOM 621 N N . GLU A 1 82 ? 13.25 -39.781 -7.98 1 91.94 82 GLU A N 1
ATOM 622 C CA . GLU A 1 82 ? 13.617 -41.156 -8.336 1 91.94 82 GLU A CA 1
ATOM 623 C C . GLU A 1 82 ? 13.414 -41.406 -9.82 1 91.94 82 GLU A C 1
ATOM 625 O O . GLU A 1 82 ? 12.469 -40.906 -10.422 1 91.94 82 GLU A O 1
ATOM 630 N N . ASP A 1 83 ? 14.336 -42.188 -10.445 1 95.81 83 ASP A N 1
ATOM 631 C CA . ASP A 1 83 ? 14.227 -42.656 -11.828 1 95.81 83 ASP A CA 1
ATOM 632 C C . ASP A 1 83 ? 14.359 -41.5 -12.812 1 95.81 83 ASP A C 1
ATOM 634 O O . ASP A 1 83 ? 13.672 -41.469 -13.836 1 95.81 83 ASP A O 1
ATOM 638 N N . ALA A 1 84 ? 15.211 -40.562 -12.43 1 96.38 84 ALA A N 1
ATOM 639 C CA . ALA A 1 84 ? 15.469 -39.469 -13.328 1 96.38 84 ALA A CA 1
ATOM 640 C C . ALA A 1 84 ? 16.188 -39.938 -14.594 1 96.38 84 ALA A C 1
ATOM 642 O O . ALA A 1 84 ? 17.109 -40.75 -14.531 1 96.38 84 ALA A O 1
ATOM 643 N N . PRO A 1 85 ? 15.797 -39.375 -15.719 1 97.12 85 PRO A N 1
ATOM 644 C CA . PRO A 1 85 ? 16.406 -39.844 -16.984 1 97.12 85 PRO A CA 1
ATOM 645 C C . PRO A 1 85 ? 17.781 -39.25 -17.219 1 97.12 85 PRO A C 1
ATOM 647 O O . PRO A 1 85 ? 18.141 -38.219 -16.594 1 97.12 85 PRO A O 1
ATOM 650 N N . THR A 1 86 ? 18.5 -39.906 -18.078 1 97.44 86 THR A N 1
ATOM 651 C CA . THR A 1 86 ? 19.812 -39.469 -18.5 1 97.44 86 THR A CA 1
ATOM 652 C C . THR A 1 86 ? 19.844 -39.219 -20.016 1 97.44 86 THR A C 1
ATOM 654 O O . THR A 1 86 ? 19.422 -40.062 -20.797 1 97.44 86 THR A O 1
ATOM 657 N N . VAL A 1 87 ? 20.25 -38.031 -20.359 1 97.31 87 VAL A N 1
ATOM 658 C CA . VAL A 1 87 ? 20.391 -37.656 -21.766 1 97.31 87 VAL A CA 1
ATOM 659 C C . VAL A 1 87 ? 21.859 -37.281 -22.062 1 97.31 87 VAL A C 1
ATOM 661 O O . VAL A 1 87 ? 22.406 -36.375 -21.453 1 97.31 87 VAL A O 1
ATOM 664 N N . TYR A 1 88 ? 22.438 -38.031 -22.969 1 96.12 88 TYR A N 1
ATOM 665 C CA . TYR A 1 88 ? 23.859 -37.875 -23.297 1 96.12 88 TYR A CA 1
ATOM 666 C C . TYR A 1 88 ? 24.719 -37.938 -22.047 1 96.12 88 TYR A C 1
ATOM 668 O O . TYR A 1 88 ? 25.625 -37.125 -21.875 1 96.12 88 TYR A O 1
ATOM 676 N N . GLY A 1 89 ? 24.344 -38.844 -21.234 1 95.25 89 GLY A N 1
ATOM 677 C CA . GLY A 1 89 ? 25.141 -39.094 -20.047 1 95.25 89 GLY A CA 1
ATOM 678 C C . GLY A 1 89 ? 24.875 -38.125 -18.938 1 95.25 89 GLY A C 1
ATOM 679 O O . GLY A 1 89 ? 25.484 -38.188 -17.859 1 95.25 89 GLY A O 1
ATOM 680 N N . VAL A 1 90 ? 24.016 -37.156 -19.141 1 96.5 90 VAL A N 1
ATOM 681 C CA . VAL A 1 90 ? 23.688 -36.125 -18.141 1 96.5 90 VAL A CA 1
ATOM 682 C C . VAL A 1 90 ? 22.375 -36.5 -17.453 1 96.5 90 VAL A C 1
ATOM 684 O O . VAL A 1 90 ? 21.328 -36.594 -18.094 1 96.5 90 VAL A O 1
ATOM 687 N N . GLN A 1 91 ? 22.438 -36.688 -16.125 1 96.31 91 GLN A N 1
ATOM 688 C CA . GLN A 1 91 ? 21.203 -36.938 -15.383 1 96.31 91 GLN A CA 1
ATOM 689 C C . GLN A 1 91 ? 20.406 -35.656 -15.18 1 96.31 91 GLN A C 1
ATOM 691 O O . GLN A 1 91 ? 20.938 -34.688 -14.68 1 96.31 91 GLN A O 1
ATOM 696 N N . LEU A 1 92 ? 19.188 -35.719 -15.555 1 96.38 92 LEU A N 1
ATOM 697 C CA . LEU A 1 92 ? 18.344 -34.531 -15.469 1 96.38 92 LEU A CA 1
ATOM 698 C C . LEU A 1 92 ? 17.781 -34.375 -14.055 1 96.38 92 LEU A C 1
ATOM 700 O O . LEU A 1 92 ? 17.656 -35.344 -13.32 1 96.38 92 LEU A O 1
ATOM 704 N N . ALA A 1 93 ? 17.469 -33.156 -13.734 1 93.38 93 ALA A N 1
ATOM 705 C CA . ALA A 1 93 ? 17 -32.875 -12.375 1 93.38 93 ALA A CA 1
ATOM 706 C C . ALA A 1 93 ? 15.867 -31.859 -12.391 1 93.38 93 ALA A C 1
ATOM 708 O O . ALA A 1 93 ? 15.641 -31.188 -13.398 1 93.38 93 ALA A O 1
ATOM 709 N N . GLU A 1 94 ? 15.07 -31.859 -11.273 1 92.19 94 GLU A N 1
ATOM 710 C CA . GLU A 1 94 ? 14.078 -30.844 -10.938 1 92.19 94 GLU A CA 1
ATOM 711 C C . GLU A 1 94 ? 12.875 -30.922 -11.875 1 92.19 94 GLU A C 1
ATOM 713 O O . GLU A 1 94 ? 12.555 -32 -12.398 1 92.19 94 GLU A O 1
ATOM 718 N N . ARG A 1 95 ? 12.125 -29.891 -11.828 1 91.56 95 ARG A N 1
ATOM 719 C CA . ARG A 1 95 ? 10.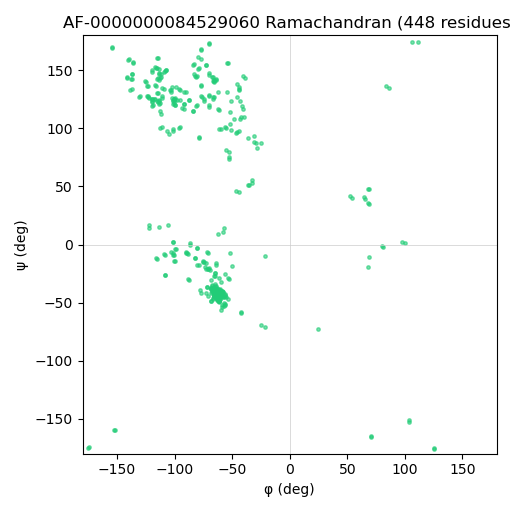922 -29.703 -12.641 1 91.56 95 ARG A CA 1
ATOM 720 C C . ARG A 1 95 ? 11.102 -28.547 -13.609 1 91.56 95 ARG A C 1
ATOM 722 O O . ARG A 1 95 ? 12.031 -27.75 -13.477 1 91.56 95 ARG A O 1
ATOM 729 N N . ALA A 1 96 ? 10.289 -28.578 -14.586 1 91.81 96 ALA A N 1
ATOM 730 C CA . ALA A 1 96 ? 10.211 -27.453 -15.5 1 91.81 96 ALA A CA 1
ATOM 731 C C . ALA A 1 96 ? 8.766 -27.109 -15.844 1 91.81 96 ALA A C 1
ATOM 733 O O . ALA A 1 96 ? 7.91 -28 -15.883 1 91.81 96 ALA A O 1
ATOM 734 N N . VAL A 1 97 ? 8.539 -25.859 -16.047 1 91.62 97 VAL A N 1
ATOM 735 C CA . VAL A 1 97 ? 7.199 -25.375 -16.375 1 91.62 97 VAL A CA 1
ATOM 736 C C . VAL A 1 97 ? 7.242 -24.609 -17.688 1 91.62 97 VAL A C 1
ATOM 738 O O . VAL A 1 97 ? 8.156 -23.812 -17.922 1 91.62 97 VAL A O 1
ATOM 741 N N . PHE A 1 98 ? 6.254 -24.875 -18.547 1 90.81 98 PHE A N 1
ATOM 742 C CA . PHE A 1 98 ? 6.164 -24.172 -19.812 1 90.81 98 PHE A CA 1
ATOM 743 C C . PHE A 1 98 ? 4.723 -24.141 -20.312 1 90.81 98 PHE A C 1
ATOM 745 O O . PHE A 1 98 ? 3.855 -24.828 -19.766 1 90.81 98 PHE A O 1
ATOM 752 N N . HIS A 1 99 ? 4.516 -23.359 -21.328 1 90.44 99 HIS A N 1
ATOM 753 C CA . HIS A 1 99 ? 3.225 -23.297 -22.016 1 90.44 99 HIS A CA 1
ATOM 754 C C . HIS A 1 99 ? 3.275 -24.047 -23.344 1 90.44 99 HIS A C 1
ATOM 756 O O . HIS A 1 99 ? 4.211 -23.875 -24.125 1 90.44 99 HIS A O 1
ATOM 762 N N . PRO A 1 100 ? 2.234 -24.844 -23.5 1 90.06 100 PRO A N 1
ATOM 763 C CA . PRO A 1 100 ? 2.242 -25.625 -24.734 1 90.06 100 PRO A CA 1
ATOM 764 C C . PRO A 1 100 ? 2.404 -24.766 -25.984 1 90.06 100 PRO A C 1
ATOM 766 O O . PRO A 1 100 ? 3.021 -25.188 -26.953 1 90.06 100 PRO A O 1
ATOM 769 N N . GLU A 1 101 ? 1.949 -23.562 -25.922 1 88.94 101 GLU A N 1
ATOM 770 C CA . GLU A 1 101 ? 1.994 -22.672 -27.078 1 88.94 101 GLU A CA 1
ATOM 771 C C . GLU A 1 101 ? 3.416 -22.172 -27.344 1 88.94 101 GLU A C 1
ATOM 773 O O . GLU A 1 101 ? 3.721 -21.703 -28.438 1 88.94 101 GLU A O 1
ATOM 778 N N . SER A 1 102 ? 4.203 -22.266 -26.359 1 91.5 102 SER A N 1
ATOM 779 C CA . SER A 1 102 ? 5.562 -21.766 -26.484 1 91.5 102 SER A CA 1
ATOM 780 C C . SER A 1 102 ? 6.512 -22.844 -26.984 1 91.5 102 SER A C 1
ATOM 782 O O . SER A 1 102 ? 7.668 -22.562 -27.297 1 91.5 102 SER A O 1
ATOM 784 N N . MET A 1 103 ? 6.035 -24.016 -27.078 1 94.38 103 MET A N 1
ATOM 785 C CA . MET A 1 103 ? 6.891 -25.141 -27.422 1 94.38 103 MET A CA 1
ATOM 786 C C . MET A 1 103 ? 7.332 -25.047 -28.891 1 94.38 103 MET A C 1
ATOM 788 O O . MET A 1 103 ? 6.582 -24.562 -29.734 1 94.38 103 MET A O 1
ATOM 792 N N . SER A 1 104 ? 8.5 -25.516 -29.094 1 95.19 104 SER A N 1
ATOM 793 C CA . SER A 1 104 ? 9.07 -25.641 -30.422 1 95.19 104 SER A CA 1
ATOM 794 C C . SER A 1 104 ? 9.812 -26.953 -30.594 1 95.19 104 SER A C 1
ATOM 796 O O . SER A 1 104 ? 10.609 -27.344 -29.734 1 95.19 104 SER A O 1
ATOM 798 N N . PRO A 1 105 ? 9.555 -27.656 -31.719 1 91.5 105 PRO A N 1
ATOM 799 C CA . PRO A 1 105 ? 10.266 -28.906 -31.922 1 91.5 105 PRO A CA 1
ATOM 800 C C . PRO A 1 105 ? 11.734 -28.703 -32.281 1 91.5 105 PRO A C 1
ATOM 802 O O . PRO A 1 105 ? 12.539 -29.641 -32.219 1 91.5 105 PRO A O 1
ATOM 805 N N . THR A 1 106 ? 12.078 -27.453 -32.688 1 91.12 106 THR A N 1
ATOM 806 C CA . THR A 1 106 ? 13.422 -27.234 -33.219 1 91.12 106 THR A CA 1
ATOM 807 C C . THR A 1 106 ? 14.227 -26.297 -32.312 1 91.12 106 THR A C 1
ATOM 809 O O . THR A 1 106 ? 15.438 -26.156 -32.469 1 91.12 106 THR A O 1
ATOM 812 N N . SER A 1 107 ? 13.531 -25.688 -31.422 1 94.56 107 SER A N 1
ATOM 813 C CA . SER A 1 107 ? 14.219 -24.828 -30.469 1 94.56 107 SER A CA 1
ATOM 814 C C . SER A 1 107 ? 14.109 -25.375 -29.047 1 94.56 107 SER A C 1
ATOM 816 O O . SER A 1 107 ? 13.062 -25.906 -28.672 1 94.56 107 SER A O 1
ATOM 818 N N . HIS A 1 108 ? 15.219 -25.188 -28.312 1 95 108 HIS A N 1
ATOM 819 C CA . HIS A 1 108 ? 15.188 -25.703 -26.953 1 95 108 HIS A CA 1
ATOM 820 C C . HIS A 1 108 ? 14.945 -24.578 -25.953 1 95 108 HIS A C 1
ATOM 822 O O . HIS A 1 108 ? 14.789 -24.844 -24.75 1 95 108 HIS A O 1
ATOM 828 N N . ARG A 1 109 ? 14.758 -23.359 -26.312 1 95.06 109 ARG A N 1
ATOM 829 C CA . ARG A 1 109 ? 14.789 -22.188 -25.453 1 95.06 109 ARG A CA 1
ATOM 830 C C . ARG A 1 109 ? 13.523 -22.094 -24.609 1 95.06 109 ARG A C 1
ATOM 832 O O . ARG A 1 109 ? 13.492 -21.391 -23.609 1 95.06 109 ARG A O 1
ATOM 839 N N . TRP A 1 110 ? 12.539 -22.828 -24.984 1 95.38 110 TRP A N 1
ATOM 840 C CA . TRP A 1 110 ? 11.273 -22.766 -24.266 1 95.38 110 TRP A CA 1
ATOM 841 C C . TRP A 1 110 ? 11.312 -23.641 -23.016 1 95.38 110 TRP A C 1
ATOM 843 O O . TRP A 1 110 ? 10.43 -23.562 -22.172 1 95.38 110 TRP A O 1
ATOM 853 N N . LEU A 1 111 ? 12.336 -24.484 -22.906 1 96.25 111 LEU A N 1
ATOM 854 C CA . LEU A 1 111 ? 12.406 -25.438 -21.812 1 96.25 111 LEU A CA 1
ATOM 855 C C . LEU A 1 111 ? 13.688 -25.266 -21.016 1 96.25 111 LEU A C 1
ATOM 857 O O . LEU A 1 111 ? 14.781 -25.266 -21.578 1 96.25 111 LEU A O 1
ATOM 861 N N . VAL A 1 112 ? 13.469 -25.141 -19.75 1 94.31 112 VAL A N 1
ATOM 862 C CA . VAL A 1 112 ? 14.625 -25.109 -18.859 1 94.31 112 VAL A CA 1
ATOM 863 C C . VAL A 1 112 ? 15.016 -26.531 -18.469 1 94.31 112 VAL A C 1
ATOM 865 O O . VAL A 1 112 ? 14.18 -27.297 -17.984 1 94.31 112 VAL A O 1
ATOM 868 N N . VAL A 1 113 ? 16.25 -26.875 -18.719 1 96.38 113 VAL A N 1
ATOM 869 C CA . VAL A 1 113 ? 16.75 -28.203 -18.406 1 96.38 113 VAL A CA 1
ATOM 870 C C . VAL A 1 113 ? 17.906 -28.094 -17.422 1 96.38 113 VAL A C 1
ATOM 872 O O . VAL A 1 113 ? 18.906 -27.438 -17.703 1 96.38 113 VAL A O 1
ATOM 875 N N . ARG A 1 114 ? 17.703 -28.766 -16.344 1 95.06 114 ARG A N 1
ATOM 876 C CA . ARG A 1 114 ? 18.734 -28.734 -15.312 1 95.06 114 ARG A CA 1
ATOM 877 C C . ARG A 1 114 ? 19.312 -30.125 -15.086 1 95.06 114 ARG A C 1
ATOM 879 O O . ARG A 1 114 ? 18.656 -31.125 -15.359 1 95.06 114 ARG A O 1
ATOM 886 N N . ARG A 1 115 ? 20.562 -30.141 -14.641 1 94.5 115 ARG A N 1
ATOM 887 C CA . ARG A 1 115 ? 21.25 -31.422 -14.438 1 94.5 115 ARG A CA 1
ATOM 888 C C . ARG A 1 115 ? 21.562 -31.625 -12.953 1 94.5 115 ARG A C 1
ATOM 890 O O . ARG A 1 115 ? 21.703 -30.672 -12.203 1 94.5 115 ARG A O 1
ATOM 897 N N . GLU A 1 116 ? 21.609 -32.906 -12.656 1 91.25 116 GLU A N 1
ATOM 898 C CA . GLU A 1 116 ? 21.984 -33.312 -11.305 1 91.25 116 GLU A CA 1
ATOM 899 C C . GLU A 1 116 ? 23.484 -33.312 -11.117 1 91.25 116 GLU A C 1
ATOM 901 O O . GLU A 1 116 ? 24.219 -33.969 -11.867 1 91.25 116 GLU A O 1
ATOM 906 N N . ILE A 1 117 ? 23.938 -32.5 -10.203 1 85.56 117 ILE A N 1
ATOM 907 C CA . ILE A 1 117 ? 25.375 -32.562 -9.906 1 85.56 117 ILE A CA 1
ATOM 908 C C . ILE A 1 117 ? 25.578 -32.875 -8.43 1 85.56 117 ILE A C 1
ATOM 910 O O . ILE A 1 117 ? 26.703 -32.781 -7.926 1 85.56 117 ILE A O 1
ATOM 914 N N . GLY A 1 118 ? 24.719 -33.281 -7.863 1 77.62 118 GLY A N 1
ATOM 915 C CA . GLY A 1 118 ? 24.812 -33.5 -6.43 1 77.62 118 GLY A CA 1
ATOM 916 C C . GLY A 1 118 ? 24.547 -32.25 -5.609 1 77.62 118 GLY A C 1
ATOM 917 O O . GLY A 1 118 ? 24.672 -31.141 -6.105 1 77.62 118 GLY A O 1
ATOM 918 N N . GLY A 1 119 ? 23.828 -32.219 -4.555 1 75.56 119 GLY A N 1
ATOM 919 C CA . GLY A 1 119 ? 23.609 -31.094 -3.664 1 75.56 119 GLY A CA 1
ATOM 920 C C . GLY A 1 119 ? 22.25 -30.438 -3.854 1 75.56 119 GLY A C 1
ATOM 921 O O . GLY A 1 119 ? 21.312 -31.078 -4.328 1 75.56 119 GLY A O 1
ATOM 922 N N . HIS A 1 120 ? 22.234 -29.016 -3.486 1 78.56 120 HIS A N 1
ATOM 923 C CA . HIS A 1 120 ? 20.953 -28.312 -3.49 1 78.56 120 HIS A CA 1
ATOM 924 C C . HIS A 1 120 ? 20.797 -27.453 -4.742 1 78.56 120 HIS A C 1
ATOM 926 O O . HIS A 1 120 ? 19.719 -26.906 -4.996 1 78.56 120 HIS A O 1
ATOM 932 N N . TYR A 1 121 ? 21.891 -27.422 -5.438 1 81.94 121 TYR A N 1
ATOM 933 C CA . TYR A 1 121 ? 21.875 -26.594 -6.645 1 81.94 121 TYR A CA 1
ATOM 934 C C . TYR A 1 121 ? 21.938 -27.469 -7.895 1 81.94 121 TYR A C 1
ATOM 936 O O . TYR A 1 121 ? 22.734 -28.406 -7.965 1 81.94 121 TYR A O 1
ATOM 944 N N . SER A 1 122 ? 20.984 -27.266 -8.852 1 89.69 122 SER A N 1
ATOM 945 C CA . SER A 1 122 ? 21.016 -27.938 -10.148 1 89.69 122 SER A CA 1
ATOM 946 C C . SER A 1 122 ? 21.266 -26.953 -11.281 1 89.69 122 SER A C 1
ATOM 948 O O . SER A 1 122 ? 20.375 -26.203 -11.672 1 89.69 122 SER A O 1
ATOM 950 N N . PRO A 1 123 ? 22.516 -26.938 -11.711 1 92.19 123 PRO A N 1
ATOM 951 C CA . PRO A 1 123 ? 22.812 -25.984 -12.789 1 92.19 123 PRO A CA 1
ATOM 952 C C . PRO A 1 123 ? 22.172 -26.391 -14.117 1 92.19 123 PRO A C 1
ATOM 954 O O . PRO A 1 123 ? 21.656 -27.5 -14.25 1 92.19 123 PRO A O 1
ATOM 957 N N . SER A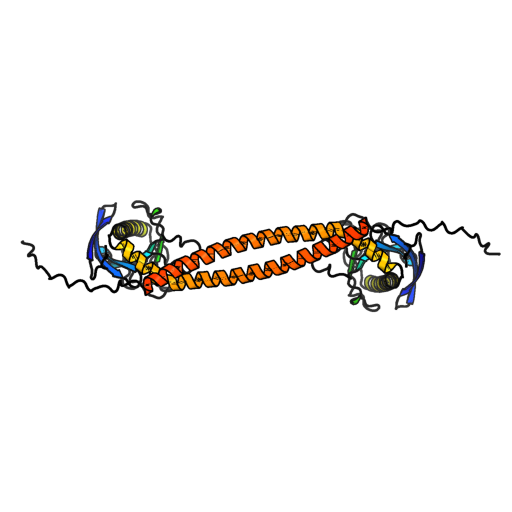 1 124 ? 22.297 -25.484 -15.055 1 95.19 124 SER A N 1
ATOM 958 C CA . SER A 1 124 ? 21.781 -25.734 -16.391 1 95.19 124 SER A CA 1
ATOM 959 C C . SER A 1 124 ? 22.547 -26.875 -17.078 1 95.19 124 SER A C 1
ATOM 961 O O . SER A 1 124 ? 23.766 -26.969 -16.938 1 95.19 124 SER A O 1
ATOM 963 N N . ALA A 1 125 ? 21.828 -27.703 -17.812 1 96.62 125 ALA A N 1
ATOM 964 C CA . ALA A 1 125 ? 22.453 -28.766 -18.594 1 96.62 125 ALA A CA 1
ATOM 965 C C . ALA A 1 125 ? 23.188 -28.203 -19.812 1 96.62 125 ALA A C 1
ATOM 967 O O . ALA A 1 125 ? 22.891 -27.094 -20.25 1 96.62 125 ALA A O 1
ATOM 968 N N . PRO A 1 126 ? 24.219 -28.938 -20.297 1 95.94 126 PRO A N 1
ATOM 969 C CA . PRO A 1 126 ? 24.875 -28.516 -21.547 1 95.94 126 PRO A CA 1
ATOM 970 C C . PRO A 1 126 ? 23.891 -28.328 -22.703 1 95.94 126 PRO A C 1
ATOM 972 O O . PRO A 1 126 ? 22.844 -28.969 -22.719 1 95.94 126 PRO A O 1
ATOM 975 N N . GLU A 1 127 ? 24.266 -27.516 -23.672 1 96.12 127 GLU A N 1
ATOM 976 C CA . GLU A 1 127 ? 23.359 -27.125 -24.734 1 96.12 127 GLU A CA 1
ATOM 977 C C . GLU A 1 127 ? 22.875 -28.328 -25.531 1 96.12 127 GLU A C 1
ATOM 979 O O . GLU A 1 127 ? 21.703 -28.406 -25.906 1 96.12 127 GLU A O 1
ATOM 984 N N . GLY A 1 128 ? 23.766 -29.219 -25.859 1 95.5 128 GLY A N 1
ATOM 985 C CA . GLY A 1 128 ? 23.344 -30.422 -26.547 1 95.5 128 GLY A CA 1
ATOM 986 C C . GLY A 1 128 ? 22.281 -31.203 -25.812 1 95.5 128 GLY A C 1
ATOM 987 O O . GLY A 1 128 ? 21.312 -31.688 -26.406 1 95.5 128 GLY A O 1
ATOM 988 N N . THR A 1 129 ? 22.484 -31.328 -24.516 1 96.94 129 THR A N 1
ATOM 989 C CA . THR A 1 129 ? 21.516 -32.031 -23.656 1 96.94 129 THR A CA 1
ATOM 990 C C . THR A 1 129 ? 20.188 -31.281 -23.625 1 96.94 129 THR A C 1
ATOM 992 O O . THR A 1 129 ? 19.125 -31.906 -23.688 1 96.94 129 THR A O 1
ATOM 995 N N . GLN A 1 130 ? 20.312 -30 -23.609 1 97.5 130 GLN A N 1
ATOM 996 C CA . GLN A 1 130 ? 19.094 -29.188 -23.609 1 97.5 130 GLN A CA 1
ATOM 997 C C . GLN A 1 130 ? 18.297 -29.391 -24.906 1 97.5 130 GLN A C 1
ATOM 999 O O . GLN A 1 130 ? 17.078 -29.594 -24.859 1 97.5 130 GLN A O 1
ATOM 1004 N N . ARG A 1 131 ? 18.969 -29.375 -25.969 1 96.56 131 ARG A N 1
ATOM 1005 C CA . ARG A 1 131 ? 18.312 -29.5 -27.266 1 96.56 131 ARG A CA 1
ATOM 1006 C C . ARG A 1 131 ? 17.625 -30.859 -27.391 1 96.56 131 ARG A C 1
ATOM 1008 O O . ARG A 1 131 ? 16.469 -30.953 -27.781 1 96.56 131 ARG A O 1
ATOM 1015 N N . ARG A 1 132 ? 18.359 -31.906 -27.047 1 96.56 132 ARG A N 1
ATOM 1016 C CA . ARG A 1 132 ? 17.781 -33.25 -27.125 1 96.56 132 ARG A CA 1
ATOM 1017 C C . ARG A 1 132 ? 16.609 -33.406 -26.172 1 96.56 132 ARG A C 1
ATOM 1019 O O . ARG A 1 132 ? 15.57 -33.969 -26.531 1 96.56 132 ARG A O 1
ATOM 1026 N N . THR A 1 133 ? 16.797 -32.875 -25.031 1 97.5 133 THR A N 1
ATOM 1027 C CA . THR A 1 133 ? 15.742 -33 -24.031 1 97.5 133 THR A CA 1
ATOM 1028 C C . THR A 1 133 ? 14.492 -32.25 -24.469 1 97.5 133 THR A C 1
ATOM 1030 O O . THR A 1 133 ? 13.375 -32.75 -24.344 1 97.5 133 THR A O 1
ATOM 1033 N N . ALA A 1 134 ? 14.672 -31.078 -24.969 1 97.94 134 ALA A N 1
ATOM 1034 C CA . ALA A 1 134 ? 13.539 -30.281 -25.438 1 97.94 134 ALA A CA 1
ATOM 1035 C C . ALA A 1 134 ? 12.766 -31.031 -26.531 1 97.94 134 ALA A C 1
ATOM 1037 O O . ALA A 1 134 ? 11.531 -31.031 -26.531 1 97.94 134 ALA A O 1
ATOM 1038 N N . ALA A 1 135 ? 13.484 -31.625 -27.438 1 97.38 135 ALA A N 1
ATOM 1039 C CA . ALA A 1 135 ? 12.852 -32.375 -28.5 1 97.38 135 ALA A CA 1
ATOM 1040 C C . ALA A 1 135 ? 12.062 -33.562 -27.938 1 97.38 135 ALA A C 1
ATOM 1042 O O . ALA A 1 135 ? 10.953 -33.844 -28.406 1 97.38 135 ALA A O 1
ATOM 1043 N N . ILE A 1 136 ? 12.578 -34.219 -26.938 1 97.69 136 ILE A N 1
ATOM 1044 C CA . ILE A 1 136 ? 11.945 -35.344 -26.312 1 97.69 136 ILE A CA 1
ATOM 1045 C C . ILE A 1 136 ? 10.688 -34.906 -25.562 1 97.69 136 ILE A C 1
ATOM 1047 O O . ILE A 1 136 ? 9.617 -35.5 -25.75 1 97.69 136 ILE A O 1
ATOM 1051 N N . VAL A 1 137 ? 10.859 -33.875 -24.781 1 98.06 137 VAL A N 1
ATOM 1052 C CA . VAL A 1 137 ? 9.742 -33.375 -24 1 98.06 137 VAL A CA 1
ATOM 1053 C C . VAL A 1 137 ? 8.633 -32.875 -24.922 1 98.06 137 VAL A C 1
ATOM 1055 O O . VAL A 1 137 ? 7.449 -33.062 -24.656 1 98.06 137 VAL A O 1
ATOM 1058 N N . TYR A 1 138 ? 9.031 -32.281 -25.984 1 97.88 138 TYR A N 1
ATOM 1059 C CA . TYR A 1 138 ? 8.07 -31.875 -27 1 97.88 138 TYR A CA 1
ATOM 1060 C C . TYR A 1 138 ? 7.234 -33.062 -27.484 1 97.88 138 TYR A C 1
ATOM 1062 O O . TYR A 1 138 ? 6.004 -33 -27.484 1 97.88 138 TYR A O 1
ATOM 1070 N N . ALA A 1 139 ? 7.879 -34.094 -27.875 1 97.38 139 ALA A N 1
ATOM 1071 C CA . ALA A 1 139 ? 7.199 -35.281 -28.406 1 97.38 139 ALA A CA 1
ATOM 1072 C C . ALA A 1 139 ? 6.27 -35.875 -27.375 1 97.38 139 ALA A C 1
ATOM 1074 O O . ALA A 1 139 ? 5.129 -36.25 -27.672 1 97.38 139 ALA A O 1
ATOM 1075 N N . ILE A 1 140 ? 6.781 -35.938 -26.141 1 98 140 ILE A N 1
ATOM 1076 C CA . ILE A 1 140 ? 6.016 -36.531 -25.062 1 98 140 ILE A CA 1
ATOM 1077 C C . ILE A 1 140 ? 4.781 -35.688 -24.75 1 98 140 ILE A C 1
ATOM 1079 O O . ILE A 1 140 ? 3.672 -36.219 -24.641 1 98 140 ILE A O 1
ATOM 1083 N N . THR A 1 141 ? 5.008 -34.438 -24.672 1 97.12 141 THR A N 1
ATOM 1084 C CA . THR A 1 141 ? 3.912 -33.562 -24.328 1 97.12 141 THR A CA 1
ATOM 1085 C C . THR A 1 141 ? 2.852 -33.531 -25.422 1 97.12 141 THR A C 1
ATOM 1087 O O . THR A 1 141 ? 1.653 -33.594 -25.141 1 97.12 141 THR A O 1
ATOM 1090 N N . ARG A 1 142 ? 3.281 -33.5 -26.641 1 96.38 142 ARG A N 1
ATOM 1091 C CA . ARG A 1 142 ? 2.338 -33.531 -27.75 1 96.38 142 ARG A CA 1
ATOM 1092 C C . ARG A 1 142 ? 1.542 -34.844 -27.75 1 96.38 142 ARG A C 1
ATOM 1094 O O . ARG A 1 142 ? 0.334 -34.844 -27.984 1 96.38 142 ARG A O 1
ATOM 1101 N N . HIS A 1 143 ? 2.234 -35.875 -27.516 1 96.88 143 HIS A N 1
ATOM 1102 C CA . HIS A 1 143 ? 1.545 -37.156 -27.422 1 96.88 143 HIS A CA 1
ATOM 1103 C C . HIS A 1 143 ? 0.485 -37.156 -26.328 1 96.88 143 HIS A C 1
ATOM 1105 O O . HIS A 1 143 ? -0.668 -37.5 -26.562 1 96.88 143 HIS A O 1
ATOM 1111 N N . MET A 1 144 ? 0.939 -36.75 -25.156 1 96.56 144 MET A N 1
ATOM 1112 C CA . MET A 1 144 ? 0.021 -36.75 -24.016 1 96.56 144 MET A CA 1
ATOM 1113 C C . MET A 1 144 ? -1.226 -35.938 -24.328 1 96.56 144 MET A C 1
ATOM 1115 O O . MET A 1 144 ? -2.348 -36.375 -24.094 1 96.56 144 MET A O 1
ATOM 1119 N N . LEU A 1 145 ? -1.05 -34.781 -24.891 1 94.31 145 LEU A N 1
ATOM 1120 C CA . LEU A 1 145 ? -2.146 -33.844 -25.125 1 94.31 145 LEU A CA 1
ATOM 1121 C C . LEU A 1 145 ? -3.074 -34.344 -26.219 1 94.31 145 LEU A C 1
ATOM 1123 O O . LEU A 1 145 ? -4.227 -33.938 -26.312 1 94.31 145 LEU A O 1
ATOM 1127 N N . SER A 1 146 ? -2.557 -35.25 -27.062 1 94.44 146 SER A N 1
ATOM 1128 C CA . SER A 1 146 ? -3.346 -35.75 -28.188 1 94.44 146 SER A CA 1
ATOM 1129 C C . SER A 1 146 ? -4.164 -36.969 -27.781 1 94.44 146 SER A C 1
ATOM 1131 O O . SER A 1 146 ? -5.008 -37.438 -28.547 1 94.44 146 SER A O 1
ATOM 1133 N N . ARG A 1 147 ? -3.918 -37.469 -26.562 1 94.75 147 ARG A N 1
ATOM 1134 C CA . ARG A 1 147 ? -4.582 -38.688 -26.141 1 94.75 147 ARG A CA 1
ATOM 1135 C C . ARG A 1 147 ? -6.012 -38.406 -25.688 1 94.75 147 ARG A C 1
ATOM 1137 O O . ARG A 1 147 ? -6.301 -37.344 -25.141 1 94.75 147 ARG A O 1
ATOM 1144 N N . PRO A 1 148 ? -6.871 -39.406 -25.859 1 91.69 148 PRO A N 1
ATOM 1145 C CA . PRO A 1 148 ? -8.266 -39.25 -25.453 1 91.69 148 PRO A CA 1
ATOM 1146 C C . PRO A 1 148 ? -8.406 -39.094 -23.938 1 91.69 148 PRO A C 1
ATOM 1148 O O . PRO A 1 148 ? -9.359 -38.438 -23.469 1 91.69 148 PRO A O 1
ATOM 1151 N N . TRP A 1 149 ? -7.426 -39.656 -23.188 1 93.44 149 TRP A N 1
ATOM 1152 C CA . TRP A 1 149 ? -7.539 -39.594 -21.734 1 93.44 149 TRP A CA 1
ATOM 1153 C C . TRP A 1 149 ? -6.957 -38.312 -21.172 1 93.44 149 TRP A C 1
ATOM 1155 O O . TRP A 1 149 ? -6.957 -38.094 -19.969 1 93.44 149 TRP A O 1
ATOM 1165 N N . ALA A 1 150 ? -6.469 -37.438 -22.016 1 93.44 150 ALA A N 1
ATOM 1166 C CA . ALA A 1 150 ? -5.805 -36.219 -21.562 1 93.44 150 ALA A CA 1
ATOM 1167 C C . ALA A 1 150 ? -6.777 -35.344 -20.781 1 93.44 150 ALA A C 1
ATOM 1169 O O . ALA A 1 150 ? -6.43 -34.781 -19.734 1 93.44 150 ALA A O 1
ATOM 1170 N N . ALA A 1 151 ? -7.941 -35.219 -21.312 1 89.81 151 ALA A N 1
ATOM 1171 C CA . ALA A 1 151 ? -8.938 -34.344 -20.688 1 89.81 151 ALA A CA 1
ATOM 1172 C C . ALA A 1 151 ? -9.32 -34.875 -19.312 1 89.81 151 ALA A C 1
ATOM 1174 O O . ALA A 1 151 ? -9.477 -34.094 -18.359 1 89.81 151 ALA A O 1
ATOM 1175 N N . GLU A 1 152 ? -9.484 -36.188 -19.281 1 91.75 152 GLU A N 1
ATOM 1176 C CA . GLU A 1 152 ? -9.828 -36.781 -18 1 91.75 152 GLU A CA 1
ATOM 1177 C C . GLU A 1 152 ? -8.672 -36.688 -17 1 91.75 152 GLU A C 1
ATOM 1179 O O . GLU A 1 152 ? -8.891 -36.469 -15.805 1 91.75 152 GLU A O 1
ATOM 1184 N N . LEU A 1 153 ? -7.477 -36.844 -17.453 1 93.56 153 LEU A N 1
ATOM 1185 C CA . LEU A 1 153 ? -6.293 -36.656 -16.609 1 93.56 153 LEU A CA 1
ATOM 1186 C C . LEU A 1 153 ? 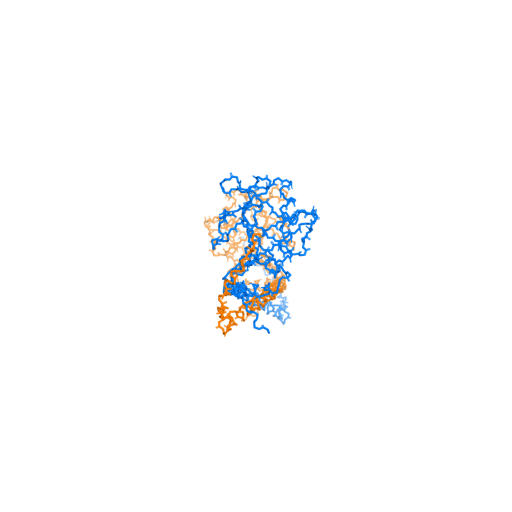-6.219 -35.25 -16.062 1 93.56 153 LEU A C 1
ATOM 1188 O O . LEU A 1 153 ? -5.891 -35.031 -14.898 1 93.56 153 LEU A O 1
ATOM 1192 N N . ARG A 1 154 ? -6.582 -34.312 -16.891 1 91.31 154 ARG A N 1
ATOM 1193 C CA . ARG A 1 154 ? -6.621 -32.906 -16.453 1 91.31 154 ARG A CA 1
ATOM 1194 C C . ARG A 1 154 ? -7.688 -32.688 -15.391 1 91.31 154 ARG A C 1
ATOM 1196 O O . ARG A 1 154 ? -7.457 -32 -14.406 1 91.31 154 ARG A O 1
ATOM 1203 N N . ARG A 1 155 ? -8.797 -33.25 -15.625 1 89.94 155 ARG A N 1
ATOM 1204 C CA . ARG A 1 155 ? -9.859 -33.156 -14.641 1 89.94 155 ARG A CA 1
ATOM 1205 C C . ARG A 1 155 ? -9.414 -33.688 -13.289 1 89.94 155 ARG A C 1
ATOM 1207 O O . ARG A 1 155 ? -9.664 -33.094 -12.25 1 89.94 155 ARG A O 1
ATOM 1214 N N . ALA A 1 156 ? -8.75 -34.844 -13.328 1 90.62 156 ALA A N 1
ATOM 1215 C CA . ALA A 1 156 ? -8.234 -35.438 -12.094 1 90.62 156 ALA A CA 1
ATOM 1216 C C . ALA A 1 156 ? -7.266 -34.469 -11.406 1 90.62 156 ALA A C 1
ATOM 1218 O O . ALA A 1 156 ? -7.301 -34.312 -10.18 1 90.62 156 ALA A O 1
ATOM 1219 N N . HIS A 1 157 ? -6.402 -33.875 -12.156 1 91 157 HIS A N 1
ATOM 1220 C CA . HIS A 1 157 ? -5.473 -32.875 -11.625 1 91 157 HIS A CA 1
ATOM 1221 C C . HIS A 1 157 ? -6.215 -31.734 -10.961 1 91 157 HIS A C 1
ATOM 1223 O O . HIS A 1 157 ? -5.883 -31.344 -9.836 1 91 157 HIS A O 1
ATOM 1229 N N . ASP A 1 158 ? -7.16 -31.219 -11.688 1 88.56 158 ASP A N 1
ATOM 1230 C CA . ASP A 1 158 ? -7.922 -30.078 -11.172 1 88.56 158 ASP A CA 1
ATOM 1231 C C . ASP A 1 158 ? -8.672 -30.453 -9.891 1 88.56 158 ASP A C 1
ATOM 1233 O O . ASP A 1 158 ? -8.727 -29.672 -8.945 1 88.56 158 ASP A O 1
ATOM 1237 N N . GLU A 1 159 ? -9.195 -31.609 -9.867 1 89.5 159 GLU A N 1
ATOM 1238 C CA . GLU A 1 159 ? -9.922 -32.094 -8.695 1 89.5 159 GLU A CA 1
ATOM 1239 C C . GLU A 1 159 ? -8.992 -32.219 -7.484 1 89.5 159 GLU A C 1
ATOM 1241 O O . GLU A 1 159 ? -9.391 -31.891 -6.359 1 89.5 159 GLU A O 1
ATOM 1246 N N . GLN A 1 160 ? -7.871 -32.688 -7.711 1 88.12 160 GLN A N 1
ATOM 1247 C CA . GLN A 1 160 ? -6.91 -32.875 -6.629 1 88.12 160 GLN A CA 1
ATOM 1248 C C . GLN A 1 160 ? -6.484 -31.547 -6.035 1 88.12 160 GLN A C 1
ATOM 1250 O O . GLN A 1 160 ? -6.285 -31.438 -4.824 1 88.12 160 GLN A O 1
ATOM 1255 N N . HIS A 1 161 ? -6.371 -30.562 -6.836 1 88.88 161 HIS A N 1
ATOM 1256 C CA . HIS A 1 161 ? -5.758 -29.312 -6.383 1 88.88 161 HIS A CA 1
ATOM 1257 C C . HIS A 1 161 ? -6.816 -28.266 -6.055 1 88.88 161 HIS A C 1
ATOM 1259 O O . HIS A 1 161 ? -6.508 -27.234 -5.461 1 88.88 161 HIS A O 1
ATOM 1265 N N . ALA A 1 162 ? -8.055 -28.469 -6.352 1 90.62 162 ALA A N 1
ATOM 1266 C CA . ALA A 1 162 ? -9.133 -27.5 -6.188 1 90.62 162 ALA A CA 1
ATOM 1267 C C . ALA A 1 162 ? -9.266 -27.062 -4.727 1 90.62 162 ALA A C 1
ATOM 1269 O O . ALA A 1 162 ? -9.43 -25.875 -4.438 1 90.62 162 ALA A O 1
ATOM 1270 N N . PRO A 1 163 ? -9.18 -28.062 -3.76 1 90.94 163 PRO A N 1
ATOM 1271 C CA . PRO A 1 163 ? -9.336 -27.625 -2.371 1 90.94 163 PRO A CA 1
ATOM 1272 C C . PRO A 1 163 ? -8.25 -26.625 -1.946 1 90.94 163 PRO A C 1
ATOM 1274 O O . PRO A 1 163 ? -8.555 -25.625 -1.297 1 90.94 163 PRO A O 1
ATOM 1277 N N . ALA A 1 164 ? -7.051 -26.922 -2.324 1 89.38 164 ALA A N 1
ATOM 1278 C CA . ALA A 1 164 ? -5.961 -26.016 -1.972 1 89.38 164 ALA A CA 1
ATOM 1279 C C . ALA A 1 164 ? -6.113 -24.672 -2.684 1 89.38 164 ALA A C 1
ATOM 1281 O O . ALA A 1 164 ? -5.887 -23.609 -2.086 1 89.38 164 ALA A O 1
ATOM 1282 N N . ARG A 1 165 ? -6.469 -24.719 -3.967 1 88.38 165 ARG A N 1
ATOM 1283 C CA . ARG A 1 165 ? -6.703 -23.484 -4.719 1 88.38 165 ARG A CA 1
ATOM 1284 C C . ARG A 1 165 ? -7.836 -22.672 -4.102 1 88.38 165 ARG A C 1
ATOM 1286 O O . ARG A 1 165 ? -7.742 -21.453 -3.984 1 88.38 165 ARG A O 1
ATOM 1293 N N . HIS A 1 166 ? -8.867 -23.344 -3.67 1 91.88 166 HIS A N 1
ATOM 1294 C CA . HIS A 1 166 ? -10.008 -22.688 -3.041 1 91.88 166 HIS A CA 1
ATOM 1295 C C . HIS A 1 166 ? -9.594 -21.969 -1.765 1 91.88 166 HIS A C 1
ATOM 1297 O O . HIS A 1 166 ? -9.953 -20.812 -1.56 1 91.88 166 HIS A O 1
ATOM 1303 N N . ARG A 1 167 ? -8.891 -22.688 -0.969 1 93.19 167 ARG A N 1
ATOM 1304 C CA . ARG A 1 167 ? -8.422 -22.094 0.279 1 93.19 167 ARG A CA 1
ATOM 1305 C C . ARG A 1 167 ? -7.559 -20.859 0.011 1 93.19 167 ARG A C 1
ATOM 1307 O O . ARG A 1 167 ? -7.672 -19.844 0.709 1 93.19 167 ARG A O 1
ATOM 1314 N N . HIS A 1 168 ? -6.738 -20.922 -0.978 1 91.44 168 HIS A N 1
ATOM 1315 C CA . HIS A 1 168 ? -5.879 -19.797 -1.337 1 91.44 168 HIS A CA 1
ATOM 1316 C C . HIS A 1 168 ? -6.699 -18.578 -1.708 1 91.44 168 HIS A C 1
ATOM 1318 O O . HIS A 1 168 ? -6.445 -17.469 -1.206 1 91.44 168 HIS A O 1
ATOM 1324 N N . HIS A 1 169 ? -7.641 -18.781 -2.5 1 92.44 169 HIS A N 1
ATOM 1325 C CA . HIS A 1 169 ? -8.484 -17.672 -2.932 1 92.44 169 HIS A CA 1
ATOM 1326 C C . HIS A 1 169 ? -9.328 -17.141 -1.778 1 92.44 169 HIS A C 1
ATOM 1328 O O . HIS A 1 169 ? -9.539 -15.93 -1.664 1 92.44 169 HIS A O 1
ATOM 1334 N N . GLN A 1 170 ? -9.805 -18.031 -0.936 1 94.75 170 GLN A N 1
ATOM 1335 C CA . GLN A 1 170 ? -10.555 -17.594 0.236 1 94.75 170 GLN A CA 1
ATOM 1336 C C . GLN A 1 170 ? -9.695 -16.734 1.154 1 94.75 170 GLN A C 1
ATOM 1338 O O . GLN A 1 170 ? -10.172 -15.734 1.698 1 94.75 170 GLN A O 1
ATOM 1343 N N . ASP A 1 171 ? -8.508 -17.156 1.314 1 95.81 171 ASP A N 1
ATOM 1344 C CA . ASP A 1 171 ? -7.586 -16.359 2.125 1 95.81 171 ASP A CA 1
ATOM 1345 C C . ASP A 1 171 ? -7.344 -14.984 1.507 1 95.81 171 ASP A C 1
ATOM 1347 O O . ASP A 1 171 ? -7.293 -13.984 2.217 1 95.81 171 ASP A O 1
ATOM 1351 N N . ALA A 1 172 ? -7.199 -14.969 0.204 1 94.5 172 ALA A N 1
ATOM 1352 C CA . ALA A 1 172 ? -7.047 -13.703 -0.501 1 94.5 172 ALA A CA 1
ATOM 1353 C C . ALA A 1 172 ? -8.273 -12.812 -0.307 1 94.5 172 ALA A C 1
ATOM 1355 O O . ALA A 1 172 ? -8.141 -11.609 -0.081 1 94.5 172 ALA A O 1
ATOM 1356 N N . VAL A 1 173 ? -9.438 -13.375 -0.333 1 96.62 173 VAL A N 1
ATOM 1357 C CA . VAL A 1 173 ? -10.688 -12.656 -0.134 1 96.62 173 VAL A CA 1
ATOM 1358 C C . VAL A 1 173 ? -10.711 -12.031 1.262 1 96.62 173 VAL A C 1
ATOM 1360 O O . VAL A 1 173 ? -11.023 -10.852 1.418 1 96.62 173 VAL A O 1
ATOM 1363 N N . ARG A 1 174 ? -10.391 -12.789 2.229 1 98.06 174 ARG A N 1
ATOM 1364 C CA . ARG A 1 174 ? -10.398 -12.297 3.602 1 98.06 174 ARG A CA 1
ATOM 1365 C C . ARG A 1 174 ? -9.438 -11.125 3.77 1 98.06 174 ARG A C 1
ATOM 1367 O O . ARG A 1 174 ? -9.773 -10.125 4.406 1 98.06 174 ARG A O 1
ATOM 1374 N N . LYS A 1 175 ? -8.266 -11.266 3.166 1 98.19 175 LYS A N 1
ATOM 1375 C CA . LYS A 1 175 ? -7.277 -10.195 3.242 1 98.19 175 LYS A CA 1
ATOM 1376 C C . LYS A 1 175 ? -7.785 -8.922 2.566 1 98.19 175 LYS A C 1
ATOM 1378 O O . LYS A 1 175 ? -7.695 -7.832 3.135 1 98.19 175 LYS A O 1
ATOM 1383 N N . LEU A 1 176 ? -8.336 -9.07 1.435 1 98 176 LEU A N 1
ATOM 1384 C CA . LEU A 1 176 ? -8.836 -7.93 0.669 1 98 176 LEU A CA 1
ATOM 1385 C C . LEU A 1 176 ? -10.016 -7.273 1.379 1 98 176 LEU A C 1
ATOM 1387 O O . LEU A 1 176 ? -10.148 -6.047 1.372 1 98 176 LEU A O 1
ATOM 1391 N N . GLU A 1 177 ? -10.852 -8.078 1.974 1 98.38 177 GLU A N 1
ATOM 1392 C CA . GLU A 1 177 ? -11.969 -7.531 2.738 1 98.38 177 GLU A CA 1
ATOM 1393 C C . GLU A 1 177 ? -11.469 -6.676 3.898 1 98.38 177 GLU A C 1
ATOM 1395 O O . GLU A 1 177 ? -12.031 -5.613 4.18 1 98.38 177 GLU A O 1
ATOM 1400 N N . GLY A 1 178 ? -10.453 -7.148 4.547 1 98.38 178 GLY A N 1
ATOM 1401 C CA . GLY A 1 178 ? -9.844 -6.355 5.605 1 98.38 178 GLY A CA 1
ATOM 1402 C C . GLY A 1 178 ? -9.289 -5.035 5.121 1 98.38 178 GLY A C 1
ATOM 1403 O O . GLY A 1 178 ? -9.477 -4 5.762 1 98.38 178 GLY A O 1
ATOM 1404 N N . GLU A 1 179 ? -8.664 -5.078 4.027 1 98.25 179 GLU A N 1
ATOM 1405 C CA . GLU A 1 179 ? -8.102 -3.865 3.438 1 98.25 179 GLU A CA 1
ATOM 1406 C C . GLU A 1 179 ? -9.203 -2.889 3.027 1 98.25 179 GLU A C 1
ATOM 1408 O O . GLU A 1 179 ? -9.094 -1.687 3.271 1 98.25 179 GLU A O 1
ATOM 1413 N N . VAL A 1 180 ? -10.25 -3.357 2.422 1 98.25 180 VAL A N 1
ATOM 1414 C CA . VAL A 1 180 ? -11.375 -2.527 2.006 1 98.25 180 VAL A CA 1
ATOM 1415 C C . VAL A 1 180 ? -12.008 -1.866 3.227 1 98.25 180 VAL A C 1
ATOM 1417 O O . VAL A 1 180 ? -12.32 -0.673 3.203 1 98.25 180 VAL A O 1
ATOM 1420 N N . ALA A 1 181 ? -12.195 -2.59 4.258 1 98.25 181 ALA A N 1
ATOM 1421 C CA . ALA A 1 181 ? -12.797 -2.062 5.48 1 98.25 181 ALA A CA 1
ATOM 1422 C C . ALA A 1 181 ? -11.961 -0.927 6.059 1 98.25 181 ALA A C 1
ATOM 1424 O O . ALA A 1 181 ? -12.5 0.097 6.484 1 98.25 181 ALA A O 1
ATOM 1425 N N . GLN A 1 182 ? -10.664 -1.143 6.043 1 98.44 182 GLN A N 1
ATOM 1426 C CA . GLN A 1 182 ? -9.766 -0.113 6.555 1 98.44 182 GLN A CA 1
ATOM 1427 C C . GLN A 1 182 ? -9.852 1.158 5.715 1 98.44 182 GLN A C 1
ATOM 1429 O O . GLN A 1 182 ? -9.914 2.264 6.258 1 98.44 182 GLN A O 1
ATOM 1434 N N . LEU A 1 183 ? -9.883 1.015 4.445 1 98.38 183 LEU A N 1
ATOM 1435 C CA . LEU A 1 183 ? -9.961 2.164 3.553 1 98.38 183 LEU A CA 1
ATOM 1436 C C . LEU A 1 183 ? -11.305 2.871 3.691 1 98.38 183 LEU A C 1
ATOM 1438 O O . LEU A 1 183 ? -11.375 4.098 3.613 1 98.38 183 LEU A O 1
ATOM 1442 N N . GLN A 1 184 ? -12.312 2.072 3.924 1 98.19 184 GLN A N 1
ATOM 1443 C CA . GLN A 1 184 ? -13.641 2.662 4.105 1 98.19 184 GLN A CA 1
ATOM 1444 C C . GLN A 1 184 ? -13.695 3.504 5.379 1 98.19 184 GLN A C 1
ATOM 1446 O O . GLN A 1 184 ? -14.328 4.559 5.406 1 98.19 184 GLN A O 1
ATOM 1451 N N . GLU A 1 185 ? -13.047 3.078 6.387 1 98.12 185 GLU A N 1
ATOM 1452 C CA . GLU A 1 185 ? -12.961 3.863 7.617 1 98.12 185 GLU A CA 1
ATOM 1453 C C . GLU A 1 185 ? -12.234 5.184 7.383 1 98.12 185 GLU A C 1
ATOM 1455 O O . GLU A 1 185 ? -12.688 6.234 7.836 1 98.12 185 GLU A O 1
ATOM 1460 N N . GLN A 1 186 ? -11.148 5.055 6.695 1 97.88 186 GLN A N 1
ATOM 1461 C CA . GLN A 1 186 ? -10.406 6.262 6.363 1 97.88 186 GLN A CA 1
ATOM 1462 C C . GLN A 1 186 ? -11.234 7.207 5.508 1 97.88 186 GLN A C 1
ATOM 1464 O O . GLN A 1 186 ? -11.227 8.422 5.723 1 97.88 186 GLN A O 1
ATOM 1469 N N . LEU A 1 187 ? -11.906 6.641 4.551 1 97.62 187 LEU A N 1
ATOM 1470 C CA . LEU A 1 187 ? -12.773 7.41 3.662 1 97.62 187 LEU A CA 1
ATOM 1471 C C . LEU A 1 187 ? -13.844 8.156 4.453 1 97.62 187 LEU A C 1
ATOM 1473 O O . LEU A 1 187 ? -14.078 9.344 4.223 1 97.62 187 LEU A O 1
ATOM 1477 N N . THR A 1 188 ? -14.453 7.516 5.398 1 97.56 188 THR A N 1
ATOM 1478 C CA . THR A 1 188 ? -15.469 8.133 6.242 1 97.56 188 THR A CA 1
ATOM 1479 C C . THR A 1 188 ? -14.883 9.289 7.043 1 97.56 188 THR A C 1
ATOM 1481 O O . THR A 1 188 ? -15.492 10.359 7.133 1 97.56 188 THR A O 1
ATOM 1484 N N . ARG A 1 189 ? -13.695 9.117 7.605 1 96.19 189 ARG A N 1
ATOM 1485 C CA . ARG A 1 189 ? -13.047 10.164 8.383 1 96.19 189 ARG A CA 1
ATOM 1486 C C . ARG A 1 189 ? -12.758 11.391 7.516 1 96.19 189 ARG A C 1
ATOM 1488 O O . ARG A 1 189 ? -13.008 12.523 7.93 1 96.19 189 ARG A O 1
ATOM 1495 N N . GLU A 1 190 ? -12.266 11.148 6.32 1 95.06 190 GLU A N 1
ATOM 1496 C CA . GLU A 1 190 ? -11.953 12.25 5.41 1 95.06 190 GLU A CA 1
ATOM 1497 C C . GLU A 1 190 ? -13.219 12.984 4.984 1 95.06 190 GLU A C 1
ATOM 1499 O O . GLU A 1 190 ? -13.219 14.211 4.867 1 95.06 190 GLU A O 1
ATOM 1504 N N . ARG A 1 191 ? -14.281 12.289 4.777 1 96.19 191 ARG A N 1
ATOM 1505 C CA . ARG A 1 191 ? -15.539 12.922 4.418 1 96.19 191 ARG A CA 1
ATOM 1506 C C . ARG A 1 191 ? -16.062 13.789 5.559 1 96.19 191 ARG A C 1
ATOM 1508 O O . ARG A 1 191 ? -16.578 14.883 5.324 1 96.19 191 ARG A O 1
ATOM 1515 N N . GLU A 1 192 ? -15.922 13.266 6.785 1 95 192 GLU A N 1
ATOM 1516 C CA . GLU A 1 192 ? -16.328 14.031 7.957 1 95 192 GLU A CA 1
ATOM 1517 C C . GLU A 1 192 ? -15.508 15.32 8.086 1 95 192 GLU A C 1
ATOM 1519 O O . GLU A 1 192 ? -16.062 16.375 8.406 1 95 192 GLU A O 1
ATOM 1524 N N . ARG A 1 193 ? -14.281 15.188 7.812 1 92.31 193 ARG A N 1
ATOM 1525 C CA . ARG A 1 193 ? -13.398 16.359 7.887 1 92.31 193 ARG A CA 1
ATOM 1526 C C . ARG A 1 193 ? -13.734 17.359 6.797 1 92.31 193 ARG A C 1
ATOM 1528 O O . ARG A 1 193 ? -13.75 18.578 7.047 1 92.31 193 ARG A O 1
ATOM 1535 N N . ALA A 1 194 ? -13.992 16.891 5.617 1 93.56 194 ALA A N 1
ATOM 1536 C CA . ALA A 1 194 ? -14.414 17.766 4.531 1 93.56 194 ALA A CA 1
ATOM 1537 C C . ALA A 1 194 ? -15.719 18.484 4.871 1 93.56 194 ALA A C 1
ATOM 1539 O O . ALA A 1 194 ? -15.859 19.688 4.645 1 93.56 194 ALA A O 1
ATOM 1540 N N . ALA A 1 195 ? -16.609 17.688 5.426 1 94.75 195 ALA A N 1
ATOM 1541 C CA . ALA A 1 195 ? -17.906 18.25 5.809 1 94.75 195 ALA A CA 1
ATOM 1542 C C . ALA A 1 195 ? -17.734 19.328 6.875 1 94.75 195 ALA A C 1
ATOM 1544 O O . ALA A 1 195 ? -18.406 20.359 6.828 1 94.75 195 ALA A O 1
ATOM 1545 N N . ALA A 1 196 ? -16.875 19.062 7.875 1 93 196 ALA A N 1
ATOM 1546 C CA . ALA A 1 196 ? -16.625 20.047 8.93 1 93 196 ALA A CA 1
ATOM 1547 C C . ALA A 1 196 ? -16.109 21.359 8.352 1 93 196 ALA A C 1
ATOM 1549 O O . ALA A 1 196 ? -16.531 22.438 8.789 1 93 196 ALA A O 1
ATOM 1550 N N . GLN A 1 197 ? -15.203 21.281 7.348 1 92.69 197 GLN A N 1
ATOM 1551 C CA . GLN A 1 197 ? -14.688 22.484 6.699 1 92.69 197 GLN A CA 1
ATOM 1552 C C . GLN A 1 197 ? -15.773 23.172 5.895 1 92.69 197 GLN A C 1
ATOM 1554 O O . GLN A 1 197 ? -15.828 24.406 5.852 1 92.69 197 GLN A O 1
ATOM 1559 N N . ALA A 1 198 ? -16.625 22.438 5.238 1 93.69 198 ALA A N 1
ATOM 1560 C CA . ALA A 1 198 ? -17.734 23 4.469 1 93.69 198 ALA A CA 1
ATOM 1561 C C . ALA A 1 198 ? -18.656 23.844 5.359 1 93.69 198 ALA A C 1
ATOM 1563 O O . ALA A 1 198 ? -19.125 24.891 4.949 1 93.69 198 ALA A O 1
ATOM 1564 N N . VAL A 1 199 ? -18.906 23.359 6.559 1 93.81 199 VAL A N 1
ATOM 1565 C CA . VAL A 1 199 ? -19.734 24.094 7.52 1 93.81 199 VAL A CA 1
ATOM 1566 C C . VAL A 1 199 ? -19.094 25.438 7.84 1 93.81 199 VAL A C 1
ATOM 1568 O O . VAL A 1 199 ? -19.766 26.453 7.906 1 93.81 199 VAL A O 1
ATOM 1571 N N . VAL A 1 200 ? -17.75 25.469 8.008 1 91.94 200 VAL A N 1
ATOM 1572 C CA . VAL A 1 200 ? -17.016 26.688 8.297 1 91.94 200 VAL A CA 1
ATOM 1573 C C . VAL A 1 200 ? -17.141 27.656 7.117 1 91.94 200 VAL A C 1
ATOM 1575 O O . VAL A 1 200 ? -17.375 28.844 7.312 1 91.94 200 VAL A O 1
ATOM 1578 N N . ILE A 1 201 ? -17 27.172 5.922 1 92.94 201 ILE A N 1
ATOM 1579 C CA . ILE A 1 201 ? -17.094 27.984 4.715 1 92.94 201 ILE A CA 1
ATOM 1580 C C . ILE A 1 201 ? -18.484 28.609 4.617 1 92.94 201 ILE A C 1
ATOM 1582 O O . ILE A 1 201 ? -18.625 29.812 4.348 1 92.94 201 ILE A O 1
ATOM 1586 N N . GLU A 1 202 ? -19.484 27.828 4.867 1 94.31 202 GLU A N 1
ATOM 1587 C CA . GLU A 1 202 ? -20.859 28.281 4.785 1 94.31 202 GLU A CA 1
ATOM 1588 C C . GLU A 1 202 ? -21.141 29.375 5.82 1 94.31 202 GLU A C 1
ATOM 1590 O O . GLU A 1 202 ? -21.781 30.391 5.512 1 94.31 202 GLU A O 1
ATOM 1595 N N . LYS A 1 203 ? -20.703 29.203 7.031 1 89.81 203 LYS A N 1
ATOM 1596 C CA . LYS A 1 203 ? -20.906 30.188 8.086 1 89.81 203 LYS A CA 1
ATOM 1597 C C . LYS A 1 203 ? -20.203 31.5 7.758 1 89.81 203 LYS A C 1
ATOM 1599 O O . LYS A 1 203 ? -20.703 32.594 8.07 1 89.81 203 LYS A O 1
ATOM 1604 N N . ALA A 1 204 ? -19 31.406 7.195 1 87.94 204 ALA A N 1
ATOM 1605 C CA . ALA A 1 204 ? -18.234 32.594 6.82 1 87.94 204 ALA A CA 1
ATOM 1606 C C . ALA A 1 204 ? -18.953 33.375 5.727 1 87.94 204 ALA A C 1
ATOM 1608 O O . ALA A 1 204 ? -18.922 34.625 5.711 1 87.94 204 ALA A O 1
ATOM 1609 N N . GLU A 1 205 ? -19.516 32.688 4.859 1 87.56 205 GLU A N 1
ATOM 1610 C CA . GLU A 1 205 ? -20.219 33.344 3.762 1 87.56 205 GLU A CA 1
ATOM 1611 C C . GLU A 1 205 ? -21.516 33.969 4.246 1 87.56 205 GLU A C 1
ATOM 1613 O O . GLU A 1 205 ? -21.922 35.031 3.76 1 87.56 205 GLU A O 1
ATOM 1618 N N . THR A 1 206 ? -22.312 33.219 5.16 1 79.62 206 THR A N 1
ATOM 1619 C CA . THR A 1 206 ? -23.594 33.719 5.629 1 79.62 206 THR A CA 1
ATOM 1620 C C . THR A 1 206 ? -23.406 34.781 6.707 1 79.62 206 THR A C 1
ATOM 1622 O O . THR A 1 206 ? -24.281 35.594 6.945 1 79.62 206 THR A O 1
ATOM 1625 N N . GLY A 1 207 ? -22.391 34.625 7.684 1 63 207 GLY A N 1
ATOM 1626 C CA . GLY A 1 207 ? -22.172 35.5 8.82 1 63 207 GLY A CA 1
ATOM 1627 C C . GLY A 1 207 ? -21.703 36.906 8.414 1 63 207 GLY A C 1
ATOM 1628 O O . GLY A 1 207 ? -21 37.062 7.414 1 63 207 GLY A O 1
ATOM 1629 N N . GLU A 1 208 ? -22.516 37.938 8.938 1 50.03 208 GLU A N 1
ATOM 1630 C CA . GLU A 1 208 ? -22.578 39.375 9.039 1 50.03 208 GLU A CA 1
ATOM 1631 C C . GLU A 1 208 ? -21.281 39.969 9.594 1 50.03 208 GLU A C 1
ATOM 1633 O O . GLU A 1 208 ? -21.219 41.125 9.977 1 50.03 208 GLU A O 1
ATOM 1638 N N . GLY A 1 209 ? -20.344 39.156 10.039 1 45.94 209 GLY A N 1
ATOM 1639 C CA . GLY A 1 209 ? -19.328 39.844 10.82 1 45.94 209 GLY A CA 1
ATOM 1640 C C . GLY A 1 209 ? -18.656 40.969 10.047 1 45.94 209 GLY A C 1
ATOM 1641 O O . GLY A 1 209 ? -17.422 41.062 10.047 1 45.94 209 GLY A O 1
ATOM 1642 N N . ARG A 1 210 ? -19.188 41.406 8.93 1 43 210 ARG A N 1
ATOM 1643 C CA . ARG A 1 210 ? -18.609 42.688 8.492 1 43 210 ARG A CA 1
ATOM 1644 C C . ARG A 1 210 ? -18.469 43.656 9.664 1 43 210 ARG A C 1
ATOM 1646 O O . ARG A 1 210 ? -19.453 43.938 10.367 1 43 210 ARG A O 1
ATOM 1653 N N . VAL A 1 211 ? -17.297 43.781 10.289 1 41.91 211 VAL A N 1
ATOM 1654 C CA . VAL A 1 211 ? -16.734 44.75 11.227 1 41.91 211 VAL A CA 1
ATOM 1655 C C . VAL A 1 211 ? -17.438 46.094 11.062 1 41.91 211 VAL A C 1
ATOM 1657 O O . VAL A 1 211 ? -17.406 46.688 9.984 1 41.91 211 VAL A O 1
ATOM 1660 N N . THR A 1 212 ? -18.531 46.281 11.766 1 35.88 212 THR A N 1
ATOM 1661 C CA . THR A 1 212 ? -18.797 47.688 12.023 1 35.88 212 THR A CA 1
ATOM 1662 C C . THR A 1 212 ? -17.578 48.375 12.617 1 35.88 212 THR A C 1
ATOM 1664 O O . THR A 1 212 ? -17.016 47.906 13.617 1 35.88 212 THR A O 1
ATOM 1667 N N . ALA A 1 213 ? -16.797 49.156 11.953 1 36.53 213 ALA A N 1
ATOM 1668 C CA . ALA A 1 213 ? -15.781 50.125 12.359 1 36.53 213 ALA A CA 1
ATOM 1669 C C . ALA A 1 213 ? -16.141 50.75 13.703 1 36.53 213 ALA A C 1
ATOM 1671 O O . ALA A 1 213 ? -17.203 51.375 13.844 1 36.53 213 ALA A O 1
ATOM 1672 N N . LEU A 1 214 ? -15.727 50.125 14.805 1 34.66 214 LEU A N 1
ATOM 1673 C CA . LEU A 1 214 ? -15.938 50.906 16.016 1 34.66 214 LEU A CA 1
ATOM 1674 C C . LEU A 1 214 ? -15.484 52.344 15.797 1 34.66 214 LEU A C 1
ATOM 1676 O O . LEU A 1 214 ? -14.547 52.625 15.039 1 34.66 214 LEU A O 1
ATOM 1680 N N . PRO A 1 215 ? -16.234 53.25 16.266 1 32.69 215 PRO A N 1
ATOM 1681 C CA . PRO A 1 215 ? -15.836 54.656 16.203 1 32.69 215 PRO A CA 1
ATOM 1682 C C . PRO A 1 215 ? -14.469 54.906 16.828 1 32.69 215 PRO A C 1
ATOM 1684 O O . PRO A 1 215 ? -14.039 54.156 17.719 1 32.69 215 PRO A O 1
ATOM 1687 N N . GLN A 1 216 ? -13.492 55.594 16.25 1 33.53 216 GLN A N 1
ATOM 1688 C CA . GLN A 1 216 ? -12.188 56.125 16.641 1 33.53 216 GLN A CA 1
ATOM 1689 C C . GLN A 1 216 ? -12.195 56.625 18.078 1 33.53 216 GLN A C 1
ATOM 1691 O O . GLN A 1 216 ? -13.031 57.469 18.438 1 33.53 216 GLN A O 1
ATOM 1696 N N . PRO A 1 217 ? -11.836 55.75 19.062 1 33.12 217 PRO A N 1
ATOM 1697 C CA . PRO A 1 217 ? -11.867 56.438 20.359 1 33.12 217 PRO A CA 1
ATOM 1698 C C . PRO A 1 217 ? -11.195 57.812 20.312 1 33.12 217 PRO A C 1
ATOM 1700 O O . PRO A 1 217 ? -10.258 58 19.531 1 33.12 217 PRO A O 1
ATOM 1703 N N . VAL A 1 218 ? -11.836 58.844 20.734 1 32.5 218 VAL A N 1
ATOM 1704 C CA . VAL A 1 218 ? -11.375 60.219 21 1 32.5 218 VAL A CA 1
ATOM 1705 C C . VAL A 1 218 ? -10.148 60.156 21.922 1 32.5 218 VAL A C 1
ATOM 1707 O O . VAL A 1 218 ? -10.094 59.375 22.859 1 32.5 218 VAL A O 1
ATOM 1710 N N . ALA A 1 219 ? -8.898 60.562 21.484 1 35.69 219 ALA A N 1
ATOM 1711 C CA . ALA A 1 219 ? -7.605 60.875 22.094 1 35.69 219 ALA A CA 1
ATOM 1712 C C . ALA A 1 219 ? -7.789 61.5 23.484 1 35.69 219 ALA A C 1
ATOM 1714 O O . ALA A 1 219 ? -8.141 62.688 23.594 1 35.69 219 ALA A O 1
ATOM 1715 N N . GLU A 1 220 ? -8.562 60.875 24.453 1 32.06 220 GLU A N 1
ATOM 1716 C CA . GLU A 1 220 ? -8.492 61.656 25.672 1 32.06 220 GLU A CA 1
ATOM 1717 C C . GLU A 1 220 ? -7.055 61.844 26.141 1 32.06 220 GLU A C 1
ATOM 1719 O O . GLU A 1 220 ? -6.34 60.844 26.328 1 32.06 220 GLU A O 1
ATOM 1724 N N . ALA A 1 221 ? -6.359 63 25.938 1 35.47 221 ALA A N 1
ATOM 1725 C CA . ALA A 1 221 ? -5.141 63.656 26.375 1 35.47 221 ALA A CA 1
ATOM 1726 C C . ALA A 1 221 ? -4.996 63.594 27.891 1 35.47 221 ALA A C 1
ATOM 1728 O O . ALA A 1 221 ? -5.648 64.375 28.609 1 35.47 221 ALA A O 1
ATOM 1729 N N . GLN A 1 222 ? -5.191 62.5 28.641 1 32.59 222 GLN A N 1
ATOM 1730 C CA . GLN A 1 222 ? -5.016 62.812 30.047 1 32.59 222 GLN A CA 1
ATOM 1731 C C . GLN A 1 222 ? -3.584 63.281 30.328 1 32.59 222 GLN A C 1
ATOM 1733 O O . GLN A 1 222 ? -2.627 62.656 29.859 1 32.59 222 GLN A O 1
ATOM 1738 N N . PRO A 1 223 ? -3.379 64.5 30.766 1 31.22 223 PRO A N 1
ATOM 1739 C CA . PRO A 1 223 ? -2.166 65.188 31.188 1 31.22 223 PRO A CA 1
ATOM 1740 C C . PRO A 1 223 ? -1.384 64.438 32.25 1 31.22 223 PRO A C 1
ATOM 1742 O O . PRO A 1 223 ? -1.941 64.125 33.312 1 31.22 223 PRO A O 1
ATOM 1745 N N . ILE A 1 224 ? -0.676 63.344 31.953 1 29.66 224 ILE A N 1
ATOM 1746 C CA . ILE A 1 224 ? 0.162 62.844 33.031 1 29.66 224 ILE A CA 1
ATOM 1747 C C . ILE A 1 224 ? 0.936 63.969 33.688 1 29.66 224 ILE A C 1
ATOM 1749 O O . ILE A 1 224 ? 1.659 64.688 33 1 29.66 224 ILE A O 1
ATOM 1753 N N . ALA A 1 225 ? 0.409 64.5 34.812 1 32.66 225 ALA A N 1
ATOM 1754 C CA . ALA A 1 225 ? 1.1 65.438 35.688 1 32.66 225 ALA A CA 1
ATOM 1755 C C . ALA A 1 225 ? 2.561 65.062 35.875 1 32.66 225 ALA A C 1
ATOM 1757 O O . ALA A 1 225 ? 2.895 63.875 35.875 1 32.66 225 ALA A O 1
ATOM 1758 N N . ALA A 1 226 ? 3.672 66.125 36.031 1 29.97 226 ALA A N 1
ATOM 1759 C CA . ALA A 1 226 ? 5.059 66.062 36.5 1 29.97 226 ALA A CA 1
ATOM 1760 C C . ALA A 1 226 ? 5.152 65.438 37.875 1 29.97 226 ALA A C 1
ATOM 1762 O O . ALA A 1 226 ? 4.312 65.688 38.75 1 29.97 226 ALA A O 1
ATOM 1763 N N . MET B 1 1 ? -22.906 37.625 22.172 1 32.31 1 MET B N 1
ATOM 1764 C CA . MET B 1 1 ? -22.016 38.781 22.312 1 32.31 1 MET B CA 1
ATOM 1765 C C . MET B 1 1 ? -21.359 39.125 21 1 32.31 1 MET B C 1
ATOM 1767 O O . MET B 1 1 ? -20.766 38.25 20.344 1 32.31 1 MET B O 1
ATOM 1771 N N . ASN B 1 2 ? -21.891 39.844 20.188 1 41.25 2 ASN B N 1
ATOM 1772 C CA . ASN B 1 2 ? -21.406 40.375 18.906 1 41.25 2 ASN B CA 1
ATOM 1773 C C . ASN B 1 2 ? -19.922 40.688 18.938 1 41.25 2 ASN B C 1
ATOM 1775 O O . ASN B 1 2 ? -19.516 41.719 19.484 1 41.25 2 ASN B O 1
ATOM 1779 N N . SER B 1 3 ? -19.031 39.875 19.328 1 53.91 3 SER B N 1
ATOM 1780 C CA . SER B 1 3 ? -17.688 40.219 19.75 1 53.91 3 SER B CA 1
ATOM 1781 C C . SER B 1 3 ? -16.953 41 18.688 1 53.91 3 SER B C 1
ATOM 1783 O O . SER B 1 3 ? -16.703 40.5 17.578 1 53.91 3 SER B O 1
ATOM 1785 N N . ALA B 1 4 ? -17.172 42.281 18.578 1 67.38 4 ALA B N 1
ATOM 1786 C CA . ALA B 1 4 ? -16.531 43.312 17.734 1 67.38 4 ALA B CA 1
ATOM 1787 C C . ALA B 1 4 ? -15.023 43.094 17.672 1 67.38 4 ALA B C 1
ATOM 1789 O O . ALA B 1 4 ? -14.391 42.812 18.688 1 67.38 4 ALA B O 1
ATOM 1790 N N . ARG B 1 5 ? -14.531 42.812 16.422 1 82.44 5 ARG B N 1
ATOM 1791 C CA . ARG B 1 5 ? -13.102 42.75 16.141 1 82.44 5 ARG B CA 1
ATOM 1792 C C . ARG B 1 5 ? -12.414 44.062 16.438 1 82.44 5 ARG B C 1
ATOM 1794 O O . ARG B 1 5 ? -12.711 45.094 15.805 1 82.44 5 ARG B O 1
ATOM 1801 N N . PRO B 1 6 ? -11.773 44.094 17.641 1 85.44 6 PRO B N 1
ATOM 1802 C CA . PRO B 1 6 ? -11.078 45.344 17.922 1 85.44 6 PRO B CA 1
ATOM 1803 C C . PRO B 1 6 ? -10.289 45.875 16.719 1 85.44 6 PRO B C 1
ATOM 1805 O O . PRO B 1 6 ? -9.727 45.062 15.961 1 85.44 6 PRO B O 1
ATOM 1808 N N . VAL B 1 7 ? -10.578 47.219 16.609 1 81.75 7 VAL B N 1
ATOM 1809 C CA . VAL B 1 7 ? -9.867 47.844 15.516 1 81.75 7 VAL B CA 1
ATOM 1810 C C . VAL B 1 7 ? -8.695 48.656 16.062 1 81.75 7 VAL B C 1
ATOM 1812 O O . VAL B 1 7 ? -8.758 49.188 17.172 1 81.75 7 VAL B O 1
ATOM 1815 N N . GLY B 1 8 ? -7.48 48.594 15.602 1 87.25 8 GLY B N 1
ATOM 1816 C CA . GLY B 1 8 ? -6.34 49.406 15.977 1 87.25 8 GLY B CA 1
ATOM 1817 C C . GLY B 1 8 ? -5.332 48.656 16.828 1 87.25 8 GLY B C 1
ATOM 1818 O O . GLY B 1 8 ? -5.598 47.562 17.297 1 87.25 8 GLY B O 1
ATOM 1819 N N . PRO B 1 9 ? -4.289 49.344 17.047 1 93.12 9 PRO B N 1
ATOM 1820 C CA . PRO B 1 9 ? -3.236 48.688 17.859 1 93.12 9 PRO B CA 1
ATOM 1821 C C . PRO B 1 9 ? -3.521 48.75 19.359 1 93.12 9 PRO B C 1
ATOM 1823 O O . PRO B 1 9 ? -4.211 49.656 19.828 1 93.12 9 PRO B O 1
ATOM 1826 N N . GLN B 1 10 ? -3.152 47.719 20.078 1 95.19 10 GLN B N 1
ATOM 1827 C CA . GLN B 1 10 ? -3.203 47.656 21.547 1 95.19 10 GLN B CA 1
ATOM 1828 C C . GLN B 1 10 ? -1.8 47.625 22.141 1 95.19 10 GLN B C 1
ATOM 1830 O O . GLN B 1 10 ? -0.867 47.094 21.516 1 95.19 10 GLN B O 1
ATOM 1835 N N . TYR B 1 11 ? -1.704 48.25 23.312 1 96.19 11 TYR B N 1
ATOM 1836 C CA . TYR B 1 11 ? -0.415 48.281 24 1 96.19 11 TYR B CA 1
ATOM 1837 C C . TYR B 1 11 ? -0.444 47.438 25.266 1 96.19 11 TYR B C 1
ATOM 1839 O O . TYR B 1 11 ? -1.428 47.438 26 1 96.19 11 TYR B O 1
ATOM 1847 N N . VAL B 1 12 ? 0.597 46.656 25.422 1 97.12 12 VAL B N 1
ATOM 1848 C CA . VAL B 1 12 ? 0.624 45.75 26.578 1 97.12 12 VAL B CA 1
ATOM 1849 C C . VAL B 1 12 ? 2.047 45.688 27.141 1 97.12 12 VAL B C 1
ATOM 1851 O O . VAL B 1 12 ? 3.018 45.812 26.375 1 97.12 12 VAL B O 1
ATOM 1854 N N . THR B 1 13 ? 2.145 45.594 28.438 1 97.81 13 THR B N 1
ATOM 1855 C CA . THR B 1 13 ? 3.395 45.219 29.094 1 97.81 13 THR B CA 1
ATOM 1856 C C . THR B 1 13 ? 3.389 43.75 29.5 1 97.81 13 THR B C 1
ATOM 1858 O O . THR B 1 13 ? 2.461 43.281 30.156 1 97.81 13 THR B O 1
ATOM 1861 N N . LEU B 1 14 ? 4.395 43.031 29.062 1 97.12 14 LEU B N 1
ATOM 1862 C CA . LEU B 1 14 ? 4.535 41.625 29.375 1 97.12 14 LEU B CA 1
ATOM 1863 C C . LEU B 1 14 ? 5.754 41.375 30.25 1 97.12 14 LEU B C 1
ATOM 1865 O O . LEU B 1 14 ? 6.754 42.094 30.141 1 97.12 14 LEU B O 1
ATOM 1869 N N . VAL B 1 15 ? 5.574 40.375 31.094 1 96.38 15 VAL B N 1
ATOM 1870 C CA . VAL B 1 15 ? 6.68 39.969 31.969 1 96.38 15 VAL B CA 1
ATOM 1871 C C . VAL B 1 15 ? 6.895 38.469 31.891 1 96.38 15 VAL B C 1
ATOM 1873 O O . VAL B 1 15 ? 5.945 37.688 32.031 1 96.38 15 VAL B O 1
ATOM 1876 N N . THR B 1 16 ? 8.133 38.094 31.625 1 95.06 16 THR B N 1
ATOM 1877 C CA . THR B 1 16 ? 8.453 36.688 31.625 1 95.06 16 THR B CA 1
ATOM 1878 C C . THR B 1 16 ? 8.586 36.156 33.031 1 95.06 16 THR B C 1
ATOM 1880 O O . THR B 1 16 ? 8.617 36.906 34 1 95.06 16 THR B O 1
ATOM 1883 N N . GLU B 1 17 ? 8.633 34.812 33.156 1 90.94 17 GLU B N 1
ATOM 1884 C CA . GLU B 1 17 ? 8.797 34.219 34.469 1 90.94 17 GLU B CA 1
ATOM 1885 C C . GLU B 1 17 ? 10.109 34.625 35.125 1 90.94 17 GLU B C 1
ATOM 1887 O O . GLU B 1 17 ? 10.188 34.75 36.344 1 90.94 17 GLU B O 1
ATOM 1892 N N . GLY B 1 18 ? 11.117 34.906 34.406 1 90.06 18 GLY B N 1
ATOM 1893 C CA . GLY B 1 18 ? 12.406 35.344 34.906 1 90.06 18 GLY B CA 1
ATOM 1894 C C . GLY B 1 18 ? 12.453 36.812 35.25 1 90.06 18 GLY B C 1
ATOM 1895 O O . GLY B 1 18 ? 13.477 37.312 35.688 1 90.06 18 GLY B O 1
ATOM 1896 N N . GLY B 1 19 ? 11.344 37.531 35 1 92.75 19 GLY B N 1
ATOM 1897 C CA . GLY B 1 19 ? 11.25 38.938 35.406 1 92.75 19 GLY B CA 1
ATOM 1898 C C . GLY B 1 19 ? 11.57 39.906 34.281 1 92.75 19 GLY B C 1
ATOM 1899 O O . GLY B 1 19 ? 11.578 41.125 34.5 1 92.75 19 GLY B O 1
ATOM 1900 N N . TYR B 1 20 ? 11.852 39.438 33.094 1 92.88 20 TYR B N 1
ATOM 1901 C CA . TYR B 1 20 ? 12.133 40.312 31.969 1 92.88 20 TYR B CA 1
ATOM 1902 C C . TYR B 1 20 ? 10.875 41.031 31.516 1 92.88 20 TYR B C 1
ATOM 1904 O O . TYR B 1 20 ? 9.883 40.406 31.156 1 92.88 20 TYR B O 1
ATOM 1912 N N . ARG B 1 21 ? 10.875 42.375 31.562 1 96.62 21 ARG B N 1
ATOM 1913 C CA . ARG B 1 21 ? 9.734 43.219 31.188 1 96.62 21 ARG B CA 1
ATOM 1914 C C . ARG B 1 21 ? 9.859 43.688 29.75 1 96.62 21 ARG B C 1
ATOM 1916 O O . ARG B 1 21 ? 10.93 44.156 29.344 1 96.62 21 ARG B O 1
ATOM 1923 N N . MET B 1 22 ? 8.734 43.562 28.969 1 96 22 MET B N 1
ATOM 1924 C CA . MET B 1 22 ? 8.734 44 27.578 1 96 22 MET B CA 1
ATOM 1925 C C . MET B 1 22 ? 7.453 44.75 27.234 1 96 22 MET B C 1
ATOM 1927 O O . MET B 1 22 ? 6.391 44.469 27.797 1 96 22 MET B O 1
ATOM 1931 N N . HIS B 1 23 ? 7.602 45.781 26.422 1 97.75 23 HIS B N 1
ATOM 1932 C CA . HIS B 1 23 ? 6.473 46.531 25.875 1 97.75 23 HIS B CA 1
ATOM 1933 C C . HIS B 1 23 ? 6.152 46.094 24.453 1 97.75 23 HIS B C 1
ATOM 1935 O O . HIS B 1 23 ? 7.035 46.094 23.594 1 97.75 23 HIS B O 1
ATOM 1941 N N . ALA B 1 24 ? 4.918 45.719 24.297 1 97.81 24 ALA B N 1
ATOM 1942 C CA . ALA B 1 24 ? 4.543 45.25 22.969 1 97.81 24 ALA B CA 1
ATOM 1943 C C . ALA B 1 24 ? 3.34 46.031 22.422 1 97.81 24 ALA B C 1
ATOM 1945 O O . ALA B 1 24 ? 2.445 46.406 23.188 1 97.81 24 ALA B O 1
ATOM 1946 N N . THR B 1 25 ? 3.383 46.344 21.125 1 97.81 25 THR B N 1
ATOM 1947 C CA . THR B 1 25 ? 2.219 46.781 20.375 1 97.81 25 THR B CA 1
ATOM 1948 C C . THR B 1 25 ? 1.557 45.625 19.641 1 97.81 25 THR B C 1
ATOM 1950 O O . THR B 1 25 ? 2.209 44.906 18.875 1 97.81 25 THR B O 1
ATOM 1953 N N . ILE B 1 26 ? 0.247 45.438 19.922 1 97.75 26 ILE B N 1
ATOM 1954 C CA . ILE B 1 26 ? -0.485 44.312 19.328 1 97.75 26 ILE B CA 1
ATOM 1955 C C . ILE B 1 26 ? -1.312 44.812 18.141 1 97.75 26 ILE B C 1
ATOM 1957 O O . ILE B 1 26 ? -2.074 45.781 18.266 1 97.75 26 ILE B O 1
ATOM 1961 N N . THR B 1 27 ? -1.11 44.219 17.047 1 96.38 27 THR B N 1
ATOM 1962 C CA . THR B 1 27 ? -1.968 44.406 15.875 1 96.38 27 THR B CA 1
ATOM 1963 C C . THR B 1 27 ? -2.637 43.094 15.492 1 96.38 27 THR B C 1
ATOM 1965 O O . THR B 1 27 ? -1.962 42.062 15.32 1 96.38 27 THR B O 1
ATOM 1968 N N . LEU B 1 28 ? -3.916 43.156 15.414 1 95.94 28 LEU B N 1
ATOM 1969 C CA . LEU B 1 28 ? -4.66 41.969 15.055 1 95.94 28 LEU B CA 1
ATOM 1970 C C . LEU B 1 28 ? -4.887 41.875 13.555 1 95.94 28 LEU B C 1
ATOM 1972 O O . LEU B 1 28 ? -5.395 42.844 12.953 1 95.94 28 LEU B O 1
ATOM 1976 N N . ASP B 1 29 ? -4.414 40.812 12.945 1 93.25 29 ASP B N 1
ATOM 1977 C CA . ASP B 1 29 ? -4.652 40.531 11.539 1 93.25 29 ASP B CA 1
ATOM 1978 C C . ASP B 1 29 ? -5.844 39.594 11.367 1 93.25 29 ASP B C 1
ATOM 1980 O O . ASP B 1 29 ? -5.703 38.375 11.477 1 93.25 29 ASP B O 1
ATOM 1984 N N . TRP B 1 30 ? -6.922 40.156 11.031 1 91 30 TRP B N 1
ATOM 1985 C CA . TRP B 1 30 ? -8.164 39.406 10.969 1 91 30 TRP B CA 1
ATOM 1986 C C . TRP B 1 30 ? -8.266 38.625 9.664 1 91 30 TRP B C 1
ATOM 1988 O O . TRP B 1 30 ? -9.07 37.688 9.547 1 91 30 TRP B O 1
ATOM 1998 N N . GLU B 1 31 ? -7.473 38.969 8.648 1 85.38 31 GLU B N 1
ATOM 1999 C CA . GLU B 1 31 ? -7.461 38.219 7.383 1 85.38 31 GLU B CA 1
ATOM 2000 C C . GLU B 1 31 ? -6.797 36.875 7.547 1 85.38 31 GLU B C 1
ATOM 2002 O O . GLU B 1 31 ? -7.285 35.875 7.02 1 85.38 31 GLU B O 1
ATOM 2007 N N . HIS B 1 32 ? -5.789 36.875 8.367 1 85.88 32 HIS B N 1
ATOM 2008 C CA . HIS B 1 32 ? -5.039 35.625 8.508 1 85.88 32 HIS B CA 1
ATOM 2009 C C . HIS B 1 32 ? -5.285 35 9.875 1 85.88 32 HIS B C 1
ATOM 2011 O O . HIS B 1 32 ? -4.902 33.844 10.102 1 85.88 32 HIS B O 1
ATOM 2017 N N . GLY B 1 33 ? -5.98 35.75 10.766 1 90.62 33 GLY B N 1
ATOM 2018 C CA . GLY B 1 33 ? -6.254 35.219 12.102 1 90.62 33 GLY B CA 1
ATOM 2019 C C . GLY B 1 33 ? -5.008 35.094 12.961 1 90.62 33 GLY B C 1
ATOM 2020 O O . GLY B 1 33 ? -4.766 34.031 13.555 1 90.62 33 GLY B O 1
ATOM 2021 N N . ALA B 1 34 ? -4.246 36.125 12.984 1 94.25 34 ALA B N 1
ATOM 2022 C CA . ALA B 1 34 ? -3.012 36.156 13.766 1 94.25 34 ALA B CA 1
ATOM 2023 C C . ALA B 1 34 ? -2.844 37.469 14.516 1 94.25 34 ALA B C 1
ATOM 2025 O O . ALA B 1 34 ? -3.492 38.469 14.188 1 94.25 34 ALA B O 1
ATOM 2026 N N . ALA B 1 35 ? -2.1 37.469 15.531 1 97.06 35 ALA B N 1
ATOM 2027 C CA . ALA B 1 35 ? -1.772 38.656 16.312 1 97.06 35 ALA B CA 1
ATOM 2028 C C . ALA B 1 35 ? -0.291 39 16.188 1 97.06 35 ALA B C 1
ATOM 2030 O O . ALA B 1 35 ? 0.57 38.125 16.406 1 97.06 35 ALA B O 1
ATOM 2031 N N . LEU B 1 36 ? -0.038 40.156 15.773 1 97.56 36 LEU B N 1
ATOM 2032 C CA . LEU B 1 36 ? 1.331 40.656 15.688 1 97.56 36 LEU B CA 1
ATOM 2033 C C . LEU B 1 36 ? 1.723 41.375 16.969 1 97.56 36 LEU B C 1
ATOM 2035 O O . LEU B 1 36 ? 1.071 42.375 17.344 1 97.56 36 LEU B O 1
ATOM 2039 N N . TYR B 1 37 ? 2.68 40.875 17.656 1 98.38 37 TYR B N 1
ATOM 2040 C CA . TYR B 1 37 ? 3.271 41.531 18.828 1 98.38 37 TYR B CA 1
ATOM 2041 C C . TYR B 1 37 ? 4.594 42.188 18.453 1 98.38 37 TYR B C 1
ATOM 2043 O O . TYR B 1 37 ? 5.621 41.531 18.344 1 98.38 37 TYR B O 1
ATOM 2051 N N . ARG B 1 38 ? 4.562 43.438 18.234 1 98.19 38 ARG B N 1
ATOM 2052 C CA . ARG B 1 38 ? 5.828 44.156 18.047 1 98.19 38 ARG B CA 1
ATOM 2053 C C . ARG B 1 38 ? 6.438 44.531 19.391 1 98.19 38 ARG B C 1
ATOM 2055 O O . ARG B 1 38 ? 5.871 45.344 20.125 1 98.19 38 ARG B O 1
ATOM 2062 N N . VAL B 1 39 ? 7.547 44 19.703 1 98.25 39 VAL B N 1
ATOM 2063 C CA . VAL B 1 39 ? 8.188 44.156 21.016 1 98.25 39 VAL B CA 1
ATOM 2064 C C . VAL B 1 39 ? 9.305 45.188 20.906 1 98.25 39 VAL B C 1
ATOM 2066 O O . VAL B 1 39 ? 10.266 45 20.156 1 98.25 39 VAL B O 1
ATOM 2069 N N . ALA B 1 40 ? 9.172 46.156 21.641 1 97.38 40 ALA B N 1
ATOM 2070 C CA . ALA B 1 40 ? 10.109 47.281 21.562 1 97.38 40 ALA B CA 1
ATOM 2071 C C . ALA B 1 40 ? 11.523 46.844 21.922 1 97.38 40 ALA B C 1
ATOM 2073 O O . ALA B 1 40 ? 12.484 47.156 21.219 1 97.38 40 ALA B O 1
ATOM 2074 N N . GLU B 1 41 ? 11.719 46.062 22.938 1 96.81 41 GLU B N 1
ATOM 2075 C CA . GLU B 1 41 ? 13.016 45.688 23.484 1 96.81 41 GLU B CA 1
ATOM 2076 C C . GLU B 1 41 ? 13.742 44.75 22.531 1 96.81 41 GLU B C 1
ATOM 2078 O O . GLU B 1 41 ? 14.969 44.625 22.594 1 96.81 41 GLU B O 1
ATOM 2083 N N . LEU B 1 42 ? 12.953 44.125 21.672 1 97.5 42 LEU B N 1
ATOM 2084 C CA . LEU B 1 42 ? 13.547 43.156 20.75 1 97.5 42 LEU B CA 1
ATOM 2085 C C . LEU B 1 42 ? 13.766 43.781 19.375 1 97.5 42 LEU B C 1
ATOM 2087 O O . LEU B 1 42 ? 14.453 43.219 18.531 1 97.5 42 LEU B O 1
ATOM 2091 N N . GLY B 1 43 ? 13.133 44.938 19.156 1 96.81 43 GLY B N 1
ATOM 2092 C CA . GLY B 1 43 ? 13.219 45.594 17.859 1 96.81 43 GLY B CA 1
ATOM 2093 C C . GLY B 1 43 ? 12.586 44.781 16.734 1 96.81 43 GLY B C 1
ATOM 2094 O O . GLY B 1 43 ? 13.148 44.688 15.641 1 96.81 43 GLY B O 1
ATOM 2095 N N . GLY B 1 44 ? 11.484 44.219 17.078 1 98 44 GLY B N 1
ATOM 2096 C CA . GLY B 1 44 ? 10.875 43.406 16.031 1 98 44 GLY B CA 1
ATOM 2097 C C . GLY B 1 44 ? 9.523 42.844 16.406 1 98 44 GLY B C 1
ATOM 2098 O O . GLY B 1 44 ? 8.992 43.156 17.484 1 98 44 GLY B O 1
ATOM 2099 N N . THR B 1 45 ? 9.047 42 15.438 1 98.12 45 THR B N 1
ATOM 2100 C CA . THR B 1 45 ? 7.695 41.5 15.586 1 98.12 45 THR B CA 1
ATOM 2101 C C . THR B 1 45 ? 7.711 39.969 15.75 1 98.12 45 THR B C 1
ATOM 2103 O O . THR B 1 45 ? 8.461 39.281 15.062 1 98.12 45 THR B O 1
ATOM 2106 N N . ILE B 1 46 ? 6.93 39.469 16.656 1 97.81 46 ILE B N 1
ATOM 2107 C CA . ILE B 1 46 ? 6.586 38.062 16.75 1 97.81 46 ILE B CA 1
ATOM 2108 C C . ILE B 1 46 ? 5.105 37.875 16.438 1 97.81 46 ILE B C 1
ATOM 2110 O O . ILE B 1 46 ? 4.238 38.375 17.156 1 97.81 46 ILE B O 1
ATOM 2114 N N . THR B 1 47 ? 4.91 37.188 15.344 1 97 47 THR B N 1
ATOM 2115 C CA . THR B 1 47 ? 3.533 36.906 14.953 1 97 47 THR B CA 1
ATOM 2116 C C . THR B 1 47 ? 3.078 35.562 15.531 1 97 47 THR B C 1
ATOM 2118 O O . THR B 1 47 ? 3.775 34.562 15.398 1 97 47 THR B O 1
ATOM 2121 N N . VAL B 1 48 ? 1.905 35.562 16.156 1 96.25 48 VAL B N 1
ATOM 2122 C CA . VAL B 1 48 ? 1.386 34.375 16.781 1 96.25 48 VAL B CA 1
ATOM 2123 C C . VAL B 1 48 ? 0.018 34.031 16.188 1 96.25 48 VAL B C 1
ATOM 2125 O O . VAL B 1 48 ? -0.861 34.875 16.109 1 96.25 48 VAL B O 1
ATOM 2128 N N . GLY B 1 49 ? -0.101 32.906 15.75 1 92.88 49 GLY B N 1
ATOM 2129 C CA . GLY B 1 49 ? -1.35 32.344 15.234 1 92.88 49 GLY B CA 1
ATOM 2130 C C . GLY B 1 49 ? -1.438 30.844 15.359 1 92.88 49 GLY B C 1
ATOM 2131 O O . GLY B 1 49 ? -0.848 30.25 16.266 1 92.88 49 GLY B O 1
ATOM 2132 N N . TRP B 1 50 ? -2.275 30.344 14.578 1 90.06 50 TRP B N 1
ATOM 2133 C CA . TRP B 1 50 ? -2.443 28.891 14.57 1 90.06 50 TRP B CA 1
ATOM 2134 C C . TRP B 1 50 ? -1.858 28.281 13.305 1 90.06 50 TRP B C 1
ATOM 2136 O O . TRP B 1 50 ? -1.771 28.953 12.266 1 90.06 50 TRP B O 1
ATOM 2146 N N . GLN B 1 51 ? -1.445 27.109 13.523 1 88 51 GLN B N 1
ATOM 2147 C CA . GLN B 1 51 ? -0.949 26.391 12.352 1 88 51 GLN B CA 1
ATOM 2148 C C . GLN B 1 51 ? -2.07 26.125 11.352 1 88 51 GLN B C 1
ATOM 2150 O O . GLN B 1 51 ? -3.113 25.578 11.711 1 88 51 GLN B O 1
ATOM 2155 N N . PRO B 1 52 ? -1.856 26.516 10.125 1 80.06 52 PRO B N 1
ATOM 2156 C CA . PRO B 1 52 ? -2.928 26.375 9.141 1 80.06 52 PRO B CA 1
ATOM 2157 C C . PRO B 1 52 ? -3.305 24.922 8.875 1 80.06 52 PRO B C 1
ATOM 2159 O O . PRO B 1 52 ? -4.473 24.609 8.625 1 80.06 52 PRO B O 1
ATOM 2162 N N . GLY B 1 53 ? -2.596 23.859 9.203 1 68.19 53 GLY B N 1
ATOM 2163 C CA . GLY B 1 53 ? -2.881 22.453 9.047 1 68.19 53 GLY B CA 1
ATOM 2164 C C . GLY B 1 53 ? -2.893 21.984 7.605 1 68.19 53 GLY B C 1
ATOM 2165 O O . GLY B 1 53 ? -3.322 20.875 7.305 1 68.19 53 GLY B O 1
ATOM 2166 N N . HIS B 1 54 ? -3.051 22.906 6.605 1 56.59 54 HIS B N 1
ATOM 2167 C CA . HIS B 1 54 ? -3.275 22.406 5.258 1 56.59 54 HIS B CA 1
ATOM 2168 C C . HIS B 1 54 ? -2.365 21.219 4.957 1 56.59 54 HIS B C 1
ATOM 2170 O O . HIS B 1 54 ? -2.791 20.25 4.332 1 56.59 54 HIS B O 1
ATOM 2176 N N . TYR B 1 55 ? -1.078 21.406 5.062 1 48.47 55 TYR B N 1
ATOM 2177 C CA . TYR B 1 55 ? -0.197 20.438 4.438 1 48.47 55 TYR B CA 1
ATOM 2178 C C . TYR B 1 55 ? 0.09 19.281 5.387 1 48.47 55 TYR B C 1
ATOM 2180 O O . TYR B 1 55 ? 0.604 18.234 4.965 1 48.47 55 TYR B O 1
ATOM 2188 N N . TYR B 1 56 ? 0.099 19.484 6.621 1 45.75 56 TYR B N 1
ATOM 2189 C CA . TYR B 1 56 ? 0.658 18.406 7.438 1 45.75 56 TYR B CA 1
ATOM 2190 C C . TYR B 1 56 ? -0.441 17.656 8.18 1 45.75 56 TYR B C 1
ATOM 2192 O O . TYR B 1 56 ? -1.319 18.266 8.789 1 45.75 56 TYR B O 1
ATOM 2200 N N . LEU B 1 57 ? -0.911 16.5 7.664 1 42.94 57 LEU B N 1
ATOM 2201 C CA . LEU B 1 57 ? -1.871 15.523 8.18 1 42.94 57 LEU B CA 1
ATOM 2202 C C . LEU B 1 57 ? -1.928 15.562 9.703 1 42.94 57 LEU B C 1
ATOM 2204 O O . LEU B 1 57 ? -3 15.406 10.289 1 42.94 57 LEU B O 1
ATOM 2208 N N . GLY B 1 58 ? -0.708 15.062 10.25 1 42.56 58 GLY B N 1
ATOM 2209 C CA . GLY B 1 58 ? -0.681 14.727 11.664 1 42.56 58 GLY B CA 1
ATOM 2210 C C . GLY B 1 58 ? -1.005 15.906 12.562 1 42.56 58 GLY B C 1
ATOM 2211 O O . GLY B 1 58 ? -1.547 15.727 13.656 1 42.56 58 GLY B O 1
ATOM 2212 N N . CYS B 1 59 ? -0.194 16.906 12.328 1 39.47 59 CYS B N 1
ATOM 2213 C CA . CYS B 1 59 ? -0.156 17.828 13.453 1 39.47 59 CYS B CA 1
ATOM 2214 C C . CYS B 1 59 ? -1.505 18.5 13.648 1 39.47 59 CYS B C 1
ATOM 2216 O O . CYS B 1 59 ? -1.62 19.453 14.43 1 39.47 59 CYS B O 1
ATOM 2218 N N . CYS B 1 60 ? -2.158 18.734 12.609 1 44.44 60 CYS B N 1
ATOM 2219 C CA . CYS B 1 60 ? -3.127 19.781 12.867 1 44.44 60 CYS B CA 1
ATOM 2220 C C . CYS B 1 60 ? -4.066 19.406 14 1 44.44 60 CYS B C 1
ATOM 2222 O O . CYS B 1 60 ? -5.258 19.172 13.773 1 44.44 60 CYS B O 1
ATOM 2224 N N . SER B 1 61 ? -3.746 18.406 14.641 1 48.31 61 SER B N 1
ATOM 2225 C CA . SER B 1 61 ? -4.695 18.641 15.719 1 48.31 61 SER B CA 1
ATOM 2226 C C . SER B 1 61 ? -4.77 20.125 16.078 1 48.31 61 SER B C 1
ATOM 2228 O O . SER B 1 61 ? -3.777 20.844 15.977 1 48.31 61 SER B O 1
ATOM 2230 N N . GLY B 1 62 ? -5.992 20.844 15.727 1 55.78 62 GLY B N 1
ATOM 2231 C CA . GLY B 1 62 ? -6.566 22.188 15.727 1 55.78 62 GLY B CA 1
ATOM 2232 C C . GLY B 1 62 ? -5.879 23.125 16.688 1 55.78 62 GLY B C 1
ATOM 2233 O O . GLY B 1 62 ? -6.094 24.344 16.641 1 55.78 62 GLY B O 1
ATOM 2234 N N . ALA B 1 63 ? -5.039 22.516 17.5 1 75.62 63 ALA B N 1
ATOM 2235 C CA . ALA B 1 63 ? -4.75 23.453 18.578 1 75.62 63 ALA B CA 1
ATOM 2236 C C . ALA B 1 63 ? -3.291 23.891 18.547 1 75.62 63 ALA B C 1
ATOM 2238 O O . ALA B 1 63 ? -2.814 24.547 19.469 1 75.62 63 ALA B O 1
ATOM 2239 N N . ALA B 1 64 ? -2.637 23.578 17.328 1 88.19 64 ALA B N 1
ATOM 2240 C CA . ALA B 1 64 ? -1.23 23.984 17.375 1 88.19 64 ALA B CA 1
ATOM 2241 C C . ALA B 1 64 ? -1.066 25.469 17.062 1 88.19 64 ALA B C 1
ATOM 2243 O O . ALA B 1 64 ? -1.765 26 16.203 1 88.19 64 ALA B O 1
ATOM 2244 N N . ILE B 1 65 ? -0.102 26.016 17.75 1 92.81 65 ILE B N 1
ATOM 2245 C CA . ILE B 1 65 ? 0.238 27.422 17.578 1 92.81 65 ILE B CA 1
ATOM 2246 C C . ILE B 1 65 ? 1.442 27.547 16.641 1 92.81 65 ILE B C 1
ATOM 2248 O O . ILE B 1 65 ? 2.354 26.719 16.688 1 92.81 65 ILE B O 1
ATOM 2252 N N . GLU B 1 66 ? 1.321 28.453 15.766 1 92.69 66 GLU B N 1
ATOM 2253 C CA . GLU B 1 66 ? 2.459 28.812 14.922 1 92.69 66 GLU B CA 1
ATOM 2254 C C . GLU B 1 66 ? 2.912 30.234 15.188 1 92.69 66 GLU B C 1
ATOM 2256 O O . GLU B 1 66 ? 2.09 31.156 15.234 1 92.69 66 GLU B O 1
ATOM 2261 N N . ILE B 1 67 ? 4.203 30.422 15.406 1 94.69 67 ILE B N 1
ATOM 2262 C CA . ILE B 1 67 ? 4.754 31.766 15.539 1 94.69 67 ILE B CA 1
ATOM 2263 C C . ILE B 1 67 ? 5.676 32.062 14.352 1 94.69 67 ILE B C 1
ATOM 2265 O O . ILE B 1 67 ? 6.324 31.156 13.828 1 94.69 67 ILE B O 1
ATOM 2269 N N . THR B 1 68 ? 5.668 33.219 13.914 1 94.31 68 THR B N 1
ATOM 2270 C CA . THR B 1 68 ? 6.578 33.75 12.906 1 94.31 68 THR B CA 1
ATOM 2271 C C . THR B 1 68 ? 7.445 34.844 13.492 1 94.31 68 THR B C 1
ATOM 2273 O O . THR B 1 68 ? 6.934 35.781 14.109 1 94.31 68 THR B O 1
ATOM 2276 N N . TYR B 1 69 ? 8.688 34.625 13.375 1 96.31 69 TYR B N 1
ATOM 2277 C CA . TYR B 1 69 ? 9.586 35.719 13.781 1 96.31 69 TYR B CA 1
ATOM 2278 C C . TYR B 1 69 ? 9.672 36.781 12.703 1 96.31 69 TYR B C 1
ATOM 2280 O O . TYR B 1 69 ? 10.539 36.719 11.828 1 96.31 69 TYR B O 1
ATOM 2288 N N . GLY B 1 70 ? 8.828 37.75 12.844 1 95.69 70 GLY B N 1
ATOM 2289 C CA . GLY B 1 70 ? 8.648 38.781 11.859 1 95.69 70 GLY B CA 1
ATOM 2290 C C . GLY B 1 70 ? 7.211 38.938 11.406 1 95.69 70 GLY B C 1
ATOM 2291 O O . GLY B 1 70 ? 6.297 38.375 12.008 1 95.69 70 GLY B O 1
ATOM 2292 N N . LYS B 1 71 ? 7.051 39.812 10.445 1 92.81 71 LYS B N 1
ATOM 2293 C CA . LYS B 1 71 ? 5.73 40.031 9.867 1 92.81 71 LYS B CA 1
ATOM 2294 C C . LYS B 1 71 ? 5.355 38.906 8.906 1 92.81 71 LYS B C 1
ATOM 2296 O O . LYS B 1 71 ? 6.188 38.438 8.125 1 92.81 71 LYS B O 1
ATOM 2301 N N . PRO B 1 72 ? 4.148 38.531 9.086 1 83.12 72 PRO B N 1
ATOM 2302 C CA . PRO B 1 72 ? 3.754 37.406 8.25 1 83.12 72 PRO B CA 1
ATOM 2303 C C . PRO B 1 72 ? 3.703 37.75 6.766 1 83.12 72 PRO B C 1
ATOM 2305 O O . PRO B 1 72 ? 3.482 38.906 6.406 1 83.12 72 PRO B O 1
ATOM 2308 N N . THR B 1 73 ? 4.086 36.781 5.973 1 80.19 73 THR B N 1
ATOM 2309 C CA . THR B 1 73 ? 3.945 36.875 4.523 1 80.19 73 THR B CA 1
ATOM 2310 C C . THR B 1 73 ? 3.051 35.75 3.998 1 80.19 73 THR B C 1
ATOM 2312 O O . THR B 1 73 ? 2.896 34.719 4.648 1 80.19 73 THR B O 1
ATOM 2315 N N . PRO B 1 74 ? 2.381 36.094 2.898 1 71 74 PRO B N 1
ATOM 2316 C CA . PRO B 1 74 ? 1.502 35.062 2.336 1 71 74 PRO B CA 1
ATOM 2317 C C . PRO B 1 74 ? 2.27 33.844 1.827 1 71 74 PRO B C 1
ATOM 2319 O O . PRO B 1 74 ? 1.708 32.75 1.741 1 71 74 PRO B O 1
ATOM 2322 N N . SER B 1 75 ? 3.498 34.031 1.485 1 71.44 75 SER B N 1
ATOM 2323 C CA . SER B 1 75 ? 4.266 32.938 0.904 1 71.44 75 SER B CA 1
ATOM 2324 C C . SER B 1 75 ? 4.656 31.922 1.964 1 71.44 75 SER B C 1
ATOM 2326 O O . SER B 1 75 ? 5.258 32.281 2.98 1 71.44 75 SER B O 1
ATOM 2328 N N . PRO B 1 76 ? 4.289 30.703 1.707 1 69.38 76 PRO B N 1
ATOM 2329 C CA . PRO B 1 76 ? 4.695 29.672 2.664 1 69.38 76 PRO B CA 1
ATOM 2330 C C . PRO B 1 76 ? 6.188 29.359 2.596 1 69.38 76 PRO B C 1
ATOM 2332 O O . PRO B 1 76 ? 6.719 28.656 3.469 1 69.38 76 PRO B O 1
ATOM 2335 N N . PHE B 1 77 ? 6.859 29.891 1.683 1 70.88 77 PHE B N 1
ATOM 2336 C CA . PHE B 1 77 ? 8.258 29.547 1.459 1 70.88 77 PHE B CA 1
ATOM 2337 C C . PHE B 1 77 ? 9.18 30.594 2.068 1 70.88 77 PHE B C 1
ATOM 2339 O O . PHE B 1 77 ? 10.398 30.453 2.059 1 70.88 77 PHE B O 1
ATOM 2346 N N . THR B 1 78 ? 8.531 31.547 2.555 1 76.5 78 THR B N 1
ATOM 2347 C CA . THR B 1 78 ? 9.336 32.625 3.143 1 76.5 78 THR B CA 1
ATOM 2348 C C . THR B 1 78 ? 10 32.156 4.434 1 76.5 78 THR B C 1
ATOM 2350 O O . THR B 1 78 ? 9.336 31.578 5.309 1 76.5 78 THR B O 1
ATOM 2353 N N . GLN B 1 79 ? 11.297 32.344 4.516 1 78.94 79 GLN B N 1
ATOM 2354 C CA . GLN B 1 79 ? 12.047 31.969 5.707 1 78.94 79 GLN B CA 1
ATOM 2355 C C . GLN B 1 79 ? 12.508 33.188 6.484 1 78.94 79 GLN B C 1
ATOM 2357 O O . GLN B 1 79 ? 12.781 33.125 7.684 1 78.94 79 GLN B O 1
ATOM 2362 N N . HIS B 1 80 ? 12.648 34.281 5.727 1 80.81 80 HIS B N 1
ATOM 2363 C CA . HIS B 1 80 ? 13.07 35.531 6.34 1 80.81 80 HIS B CA 1
ATOM 2364 C C . HIS B 1 80 ? 11.953 36.562 6.285 1 80.81 80 HIS B C 1
ATOM 2366 O O . HIS B 1 80 ? 11.492 36.938 5.203 1 80.81 80 HIS B O 1
ATOM 2372 N N . PHE B 1 81 ? 11.648 36.938 7.426 1 90.44 81 PHE B N 1
ATOM 2373 C CA . PHE B 1 81 ? 10.5 37.844 7.504 1 90.44 81 PHE B CA 1
ATOM 2374 C C . PHE B 1 81 ? 10.945 39.25 7.855 1 90.44 81 PHE B C 1
ATOM 2376 O O . PHE B 1 81 ? 11.953 39.438 8.539 1 90.44 81 PHE B O 1
ATOM 2383 N N . GLU B 1 82 ? 10.164 40.156 7.348 1 92.06 82 GLU B N 1
ATOM 2384 C CA . GLU B 1 82 ? 10.414 41.562 7.703 1 92.06 82 GLU B CA 1
ATOM 2385 C C . GLU B 1 82 ? 10.195 41.781 9.195 1 92.06 82 GLU B C 1
ATOM 2387 O O . GLU B 1 82 ? 9.289 41.219 9.789 1 92.06 82 GLU B O 1
ATOM 2392 N N . ASP B 1 83 ? 11.047 42.625 9.82 1 95.94 83 ASP B N 1
ATOM 2393 C CA . ASP B 1 83 ? 10.898 43.094 11.195 1 95.94 83 ASP B CA 1
ATOM 2394 C C . ASP B 1 83 ? 11.117 41.938 12.18 1 95.94 83 ASP B C 1
ATOM 2396 O O . ASP B 1 83 ? 10.422 41.844 13.195 1 95.94 83 ASP B O 1
ATOM 2400 N N . ALA B 1 84 ? 12.031 41.062 11.789 1 96.38 84 ALA B N 1
ATOM 2401 C CA . ALA B 1 84 ? 12.367 39.969 12.688 1 96.38 84 ALA B CA 1
ATOM 2402 C C . ALA B 1 84 ? 13.039 40.469 13.953 1 96.38 84 ALA B C 1
ATOM 2404 O O . ALA B 1 84 ? 13.898 41.375 13.891 1 96.38 84 ALA B O 1
ATOM 2405 N N . PRO B 1 85 ? 12.703 39.906 15.078 1 97.19 85 PRO B N 1
ATOM 2406 C CA . PRO B 1 85 ? 13.273 40.375 16.344 1 97.19 85 PRO B CA 1
ATOM 2407 C C . PRO B 1 85 ? 14.695 39.906 16.562 1 97.19 85 PRO B C 1
ATOM 2409 O O . PRO B 1 85 ? 15.133 38.938 15.938 1 97.19 85 PRO B O 1
ATOM 2412 N N . THR B 1 86 ? 15.352 40.625 17.438 1 97.44 86 THR B N 1
ATOM 2413 C CA . THR B 1 86 ? 16.703 40.281 17.875 1 97.44 86 THR B CA 1
ATOM 2414 C C . THR B 1 86 ? 16.734 40.031 19.375 1 97.44 86 THR B C 1
ATOM 2416 O O . THR B 1 86 ? 16.234 40.844 20.156 1 97.44 86 THR B O 1
ATOM 2419 N N . VAL B 1 87 ? 17.234 38.844 19.719 1 97.38 87 VAL B N 1
ATOM 2420 C CA . VAL B 1 87 ? 17.406 38.5 21.125 1 97.38 87 VAL B CA 1
ATOM 2421 C C . VAL B 1 87 ? 18.891 38.25 21.422 1 97.38 87 VAL B C 1
ATOM 2423 O O . VAL B 1 87 ? 19.516 37.375 20.812 1 97.38 87 VAL B O 1
ATOM 2426 N N . TYR B 1 88 ? 19.422 39.031 22.328 1 96.25 88 TYR B N 1
ATOM 2427 C CA . TYR B 1 88 ? 20.844 38.969 22.672 1 96.25 88 TYR B CA 1
ATOM 2428 C C . TYR B 1 88 ? 21.703 39.125 21.422 1 96.25 88 TYR B C 1
ATOM 2430 O O . TYR B 1 88 ? 22.672 38.375 21.25 1 96.25 88 TYR B O 1
ATOM 2438 N N . GLY B 1 89 ? 21.266 40 20.609 1 95.19 89 GLY B N 1
ATOM 2439 C CA . GLY B 1 89 ? 22.031 40.312 19.422 1 95.19 89 GLY B CA 1
ATOM 2440 C C . GLY B 1 89 ? 21.844 39.312 18.297 1 95.19 89 GLY B C 1
ATOM 2441 O O . GLY B 1 89 ? 22.438 39.438 17.234 1 95.19 89 GLY B O 1
ATOM 2442 N N . VAL B 1 90 ? 21.062 38.281 18.5 1 96.56 90 VAL B N 1
ATOM 2443 C CA . VAL B 1 90 ? 20.812 37.25 17.5 1 96.56 90 VAL B CA 1
ATOM 2444 C C . VAL B 1 90 ? 19.484 37.5 16.812 1 96.56 90 VAL B C 1
ATOM 2446 O O . VAL B 1 90 ? 18.438 37.531 17.453 1 96.56 90 VAL B O 1
ATOM 2449 N N . GLN B 1 91 ? 19.516 37.688 15.5 1 96.38 91 GLN B N 1
ATOM 2450 C CA . GLN B 1 91 ? 18.281 37.875 14.758 1 96.38 91 GLN B CA 1
ATOM 2451 C C . GLN B 1 91 ? 17.578 36.531 14.555 1 96.38 91 GLN B C 1
ATOM 2453 O O . GLN B 1 91 ? 18.172 35.562 14.047 1 96.38 91 GLN B O 1
ATOM 2458 N N . LEU B 1 92 ? 16.359 36.5 14.914 1 96.44 92 LEU B N 1
ATOM 2459 C CA . LEU B 1 92 ? 15.594 35.25 14.82 1 96.44 92 LEU B CA 1
ATOM 2460 C C . LEU B 1 92 ? 15.047 35.062 13.414 1 96.44 92 LEU B C 1
ATOM 2462 O O . LEU B 1 92 ? 14.859 36.031 12.672 1 96.44 92 LEU B O 1
ATOM 2466 N N . ALA B 1 93 ? 14.836 33.812 13.094 1 93.44 93 ALA B N 1
ATOM 2467 C CA . ALA B 1 93 ? 14.391 33.5 11.734 1 93.44 93 ALA B CA 1
ATOM 2468 C C . ALA B 1 93 ? 13.336 32.406 11.75 1 93.44 93 ALA B C 1
ATOM 2470 O O . ALA B 1 93 ? 13.156 31.719 12.75 1 93.44 93 ALA B O 1
ATOM 2471 N N . GLU B 1 94 ? 12.547 32.344 10.625 1 92.38 94 GLU B N 1
ATOM 2472 C CA . GLU B 1 94 ? 11.633 31.266 10.281 1 92.38 94 GLU B CA 1
ATOM 2473 C C . GLU B 1 94 ? 10.422 31.266 11.211 1 92.38 94 GLU B C 1
ATOM 2475 O O . GLU B 1 94 ? 10.008 32.312 11.711 1 92.38 94 GLU B O 1
ATOM 2480 N N . ARG B 1 95 ? 9.75 30.172 11.164 1 91.81 95 ARG B N 1
ATOM 2481 C CA . ARG B 1 95 ? 8.57 29.906 11.969 1 91.81 95 ARG B CA 1
ATOM 2482 C C . ARG B 1 95 ? 8.82 28.75 12.938 1 91.81 95 ARG B C 1
ATOM 2484 O O . ARG B 1 95 ? 9.812 28.031 12.805 1 91.81 95 ARG B O 1
ATOM 2491 N N . ALA B 1 96 ? 8.008 28.734 13.906 1 92.06 96 ALA B N 1
ATOM 2492 C CA . ALA B 1 96 ? 8.023 27.594 14.82 1 92.06 96 ALA B CA 1
ATOM 2493 C C . ALA B 1 96 ? 6.605 27.141 15.164 1 92.06 96 ALA B C 1
ATOM 2495 O O . ALA B 1 96 ? 5.688 27.969 15.211 1 92.06 96 ALA B O 1
ATOM 2496 N N . VAL B 1 97 ? 6.461 25.875 15.359 1 91.81 97 VAL B N 1
ATOM 2497 C CA . VAL B 1 97 ? 5.164 25.297 15.695 1 91.81 97 VAL B CA 1
ATOM 2498 C C . VAL B 1 97 ? 5.262 24.531 17.016 1 91.81 97 VAL B C 1
ATOM 2500 O O . VAL B 1 97 ? 6.238 23.812 17.234 1 91.81 97 VAL B O 1
ATOM 2503 N N . PHE B 1 98 ? 4.258 24.734 17.859 1 91.06 98 PHE B N 1
ATOM 2504 C CA . PHE B 1 98 ? 4.219 24.016 19.125 1 91.06 98 PHE B CA 1
ATOM 2505 C C . PHE B 1 98 ? 2.783 23.875 19.625 1 91.06 98 PHE B C 1
ATOM 2507 O O . PHE B 1 98 ? 1.866 24.484 19.078 1 91.06 98 PHE B O 1
ATOM 2514 N N . HIS B 1 99 ? 2.619 23.047 20.641 1 90.69 99 HIS B N 1
ATOM 2515 C CA . HIS B 1 99 ? 1.336 22.906 21.312 1 90.69 99 HIS B CA 1
ATOM 2516 C C . HIS B 1 99 ? 1.326 23.641 22.656 1 90.69 99 HIS B C 1
ATOM 2518 O O . HIS B 1 99 ? 2.273 23.547 23.438 1 90.69 99 HIS B O 1
ATOM 2524 N N . PRO B 1 100 ? 0.227 24.375 22.797 1 89.94 100 PRO B N 1
ATOM 2525 C CA . PRO B 1 100 ? 0.172 25.156 24.047 1 89.94 100 PRO B CA 1
ATOM 2526 C C . PRO B 1 100 ? 0.398 24.297 25.281 1 89.94 100 PRO B C 1
ATOM 2528 O O . PRO B 1 100 ? 0.982 24.766 26.266 1 89.94 100 PRO B O 1
ATOM 2531 N N . GLU B 1 101 ? 0.039 23.062 25.234 1 89 101 GLU B N 1
ATOM 2532 C CA . GLU B 1 101 ? 0.149 22.172 26.375 1 89 101 GLU B CA 1
ATOM 2533 C C . GLU B 1 101 ? 1.604 21.797 26.656 1 89 101 GLU B C 1
ATOM 2535 O O . GLU B 1 101 ? 1.94 21.344 27.75 1 89 101 GLU B O 1
ATOM 2540 N N . SER B 1 102 ? 2.381 21.953 25.672 1 91.56 102 SER B N 1
ATOM 2541 C CA . SER B 1 102 ? 3.777 21.562 25.812 1 91.56 102 SER B CA 1
ATOM 2542 C C . SER B 1 102 ? 4.633 22.719 26.312 1 91.56 102 SER B C 1
ATOM 2544 O O . SER B 1 102 ? 5.809 22.516 26.641 1 91.56 102 SER B O 1
ATOM 2546 N N . MET B 1 103 ? 4.066 23.828 26.406 1 94.38 103 MET B N 1
ATOM 2547 C CA . MET B 1 103 ? 4.832 25.031 26.766 1 94.38 103 MET B CA 1
ATOM 2548 C C . MET B 1 103 ? 5.277 24.969 28.219 1 94.38 103 MET B C 1
ATOM 2550 O O . MET B 1 103 ? 4.562 24.422 29.062 1 94.38 103 MET B O 1
ATOM 2554 N N . SER B 1 104 ? 6.414 25.5 28.438 1 95.06 104 SER B N 1
ATOM 2555 C CA . SER B 1 104 ? 6.973 25.672 29.766 1 95.06 104 SER B CA 1
ATOM 2556 C C . SER B 1 104 ? 7.617 27.047 29.938 1 95.06 104 SER B C 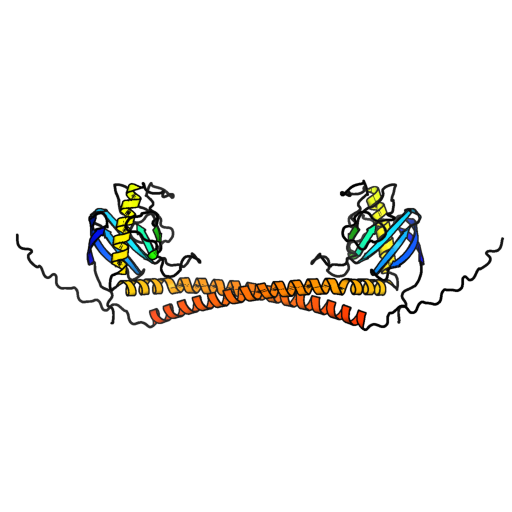1
ATOM 2558 O O . SER B 1 104 ? 8.383 27.484 29.078 1 95.06 104 SER B O 1
ATOM 2560 N N . PRO B 1 105 ? 7.309 27.703 31.062 1 91.38 105 PRO B N 1
ATOM 2561 C CA . PRO B 1 105 ? 7.93 29.016 31.281 1 91.38 105 PRO B CA 1
ATOM 2562 C C . PRO B 1 105 ? 9.406 28.906 31.672 1 91.38 105 PRO B C 1
ATOM 2564 O O . PRO B 1 105 ? 10.141 29.906 31.594 1 91.38 105 PRO B O 1
ATOM 2567 N N . THR B 1 106 ? 9.836 27.672 32.062 1 91 106 THR B N 1
ATOM 2568 C CA . THR B 1 106 ? 11.18 27.547 32.594 1 91 106 THR B CA 1
ATOM 2569 C C . THR B 1 106 ? 12.047 26.672 31.688 1 91 106 THR B C 1
ATOM 2571 O O . THR B 1 106 ? 13.266 26.594 31.891 1 91 106 THR B O 1
ATOM 2574 N N . SER B 1 107 ? 11.422 26.031 30.797 1 94.5 107 SER B N 1
ATOM 2575 C CA . SER B 1 107 ? 12.172 25.219 29.844 1 94.5 107 SER B CA 1
ATOM 2576 C C . SER B 1 107 ? 12.023 25.766 28.422 1 94.5 107 SER B C 1
ATOM 2578 O O . SER B 1 107 ? 10.945 26.234 28.031 1 94.5 107 SER B O 1
ATOM 2580 N N . HIS B 1 108 ? 13.156 25.672 27.688 1 94.94 108 HIS B N 1
ATOM 2581 C CA . HIS B 1 108 ? 13.086 26.172 26.328 1 94.94 108 HIS B CA 1
ATOM 2582 C C . HIS B 1 108 ? 12.93 25.047 25.312 1 94.94 108 HIS B C 1
ATOM 2584 O O . HIS B 1 108 ? 12.766 25.297 24.125 1 94.94 108 HIS B O 1
ATOM 2590 N N . ARG B 1 109 ? 12.836 23.812 25.688 1 95.06 109 ARG B N 1
ATOM 2591 C CA . ARG B 1 109 ? 12.953 22.656 24.812 1 95.06 109 ARG B CA 1
ATOM 2592 C C . ARG B 1 109 ? 11.703 22.469 23.969 1 95.06 109 ARG B C 1
ATOM 2594 O O . ARG B 1 109 ? 11.727 21.75 22.953 1 95.06 109 ARG B O 1
ATOM 2601 N N . TRP B 1 110 ? 10.664 23.125 24.328 1 95.5 110 TRP B N 1
ATOM 2602 C CA . TRP B 1 110 ? 9.406 22.969 23.609 1 95.5 110 TRP B CA 1
ATOM 2603 C C . TRP B 1 110 ? 9.391 23.844 22.359 1 95.5 110 TRP B C 1
ATOM 2605 O O . TRP B 1 110 ? 8.516 23.703 21.5 1 95.5 110 TRP B O 1
ATOM 2615 N N . LEU B 1 111 ? 10.359 24.75 22.25 1 96.5 111 LEU B N 1
ATOM 2616 C CA . LEU B 1 111 ? 10.359 25.719 21.156 1 96.5 111 LEU B CA 1
ATOM 2617 C C . LEU B 1 111 ? 11.656 25.641 20.359 1 96.5 111 LEU B C 1
ATOM 2619 O O . LEU B 1 111 ? 12.742 25.719 20.922 1 96.5 111 LEU B O 1
ATOM 2623 N N . VAL B 1 112 ? 11.453 25.5 19.094 1 94.56 112 VAL B N 1
ATOM 2624 C CA . VAL B 1 112 ? 12.609 25.547 18.203 1 94.56 112 VAL B CA 1
ATOM 2625 C C . VAL B 1 112 ? 12.891 27 17.812 1 94.56 112 VAL B C 1
ATOM 2627 O O . VAL B 1 112 ? 12 27.703 17.328 1 94.56 112 VAL B O 1
ATOM 2630 N N . VAL B 1 113 ? 14.078 27.438 18.062 1 96.44 113 VAL B N 1
ATOM 2631 C CA . VAL B 1 113 ? 14.477 28.812 17.75 1 96.44 113 VAL B CA 1
ATOM 2632 C C . VAL B 1 113 ? 15.648 28.797 16.766 1 96.44 113 VAL B C 1
ATOM 2634 O O . VAL B 1 113 ? 16.688 28.203 17.047 1 96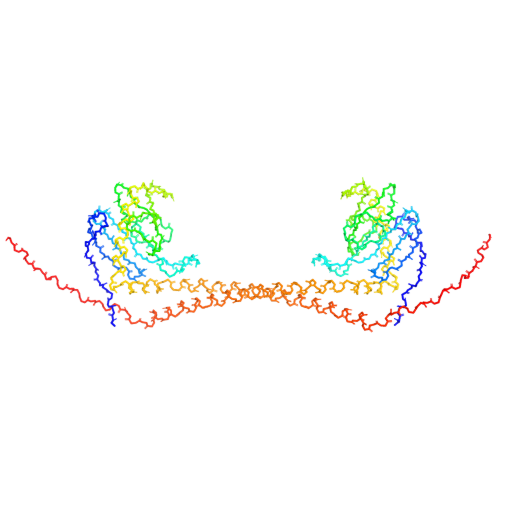.44 113 VAL B O 1
ATOM 2637 N N . ARG B 1 114 ? 15.406 29.438 15.695 1 95.19 114 ARG B N 1
ATOM 2638 C CA . ARG B 1 114 ? 16.438 29.5 14.656 1 95.19 114 ARG B CA 1
ATOM 2639 C C . ARG B 1 114 ? 16.906 30.938 14.438 1 95.19 114 ARG B C 1
ATOM 2641 O O . ARG B 1 114 ? 16.188 31.891 14.711 1 95.19 114 ARG B O 1
ATOM 2648 N N . ARG B 1 115 ? 18.156 31.047 14.008 1 94.5 115 ARG B N 1
ATOM 2649 C CA . ARG B 1 115 ? 18.75 32.344 13.797 1 94.5 115 ARG B CA 1
ATOM 2650 C C . ARG B 1 115 ? 19.047 32.594 12.328 1 94.5 115 ARG B C 1
ATOM 2652 O O . ARG B 1 115 ? 19.266 31.656 11.57 1 94.5 115 ARG B O 1
ATOM 2659 N N . GLU B 1 116 ? 19 33.875 12.023 1 91.25 116 GLU B N 1
ATOM 2660 C CA . GLU B 1 116 ? 19.344 34.312 10.672 1 91.25 116 GLU B CA 1
ATOM 2661 C C . GLU B 1 116 ? 20.844 34.406 10.492 1 91.25 116 GLU B C 1
ATOM 2663 O O . GLU B 1 116 ? 21.531 35.125 11.242 1 91.25 116 GLU B O 1
ATOM 2668 N N . ILE B 1 117 ? 21.359 33.656 9.578 1 85.62 117 ILE B N 1
ATOM 2669 C CA . ILE B 1 117 ? 22.781 33.812 9.289 1 85.62 117 ILE B CA 1
ATOM 2670 C C . ILE B 1 117 ? 22.969 34.156 7.816 1 85.62 117 ILE B C 1
ATOM 2672 O O . ILE B 1 117 ? 24.094 34.156 7.316 1 85.62 117 ILE B O 1
ATOM 2676 N N . GLY B 1 118 ? 22.078 34.469 7.25 1 77.75 118 GLY B N 1
ATOM 2677 C CA . GLY B 1 118 ? 22.172 34.719 5.82 1 77.75 118 GLY B CA 1
ATOM 2678 C C . GLY B 1 118 ? 21.984 33.469 4.992 1 77.75 118 GLY B C 1
ATOM 2679 O O . GLY B 1 118 ? 22.219 32.344 5.484 1 77.75 118 GLY B O 1
ATOM 2680 N N . GLY B 1 119 ? 21.266 33.375 3.955 1 75.31 119 GLY B N 1
ATOM 2681 C CA . GLY B 1 119 ? 21.125 32.25 3.057 1 75.31 119 GLY B CA 1
ATOM 2682 C C . GLY B 1 119 ? 19.828 31.484 3.25 1 75.31 119 GLY B C 1
ATOM 2683 O O . GLY B 1 119 ? 18.844 32.062 3.717 1 75.31 119 GLY B O 1
ATOM 2684 N N . HIS B 1 120 ? 19.938 30.062 2.891 1 78.62 120 HIS B N 1
ATOM 2685 C CA . HIS B 1 120 ? 18.719 29.266 2.893 1 78.62 120 HIS B CA 1
ATOM 2686 C C . HIS B 1 120 ? 18.641 28.391 4.137 1 78.62 120 HIS B C 1
ATOM 2688 O O . HIS B 1 120 ? 17.609 27.75 4.379 1 78.62 120 HIS B O 1
ATOM 2694 N N . TYR B 1 121 ? 19.719 28.438 4.84 1 82.44 121 TYR B N 1
ATOM 2695 C CA . TYR B 1 121 ? 19.766 27.609 6.043 1 82.44 121 TYR B CA 1
ATOM 2696 C C . TYR B 1 121 ? 19.75 28.469 7.301 1 82.44 121 TYR B C 1
ATOM 2698 O O . TYR B 1 121 ? 20.484 29.469 7.383 1 82.44 121 TYR B O 1
ATOM 2706 N N . SER B 1 122 ? 18.812 28.219 8.227 1 89.62 122 SER B N 1
ATOM 2707 C CA . SER B 1 122 ? 18.781 28.875 9.531 1 89.62 122 SER B CA 1
ATOM 2708 C C . SER B 1 122 ? 19.109 27.891 10.656 1 89.62 122 SER B C 1
ATOM 2710 O O . SER B 1 122 ? 18.266 27.078 11.039 1 89.62 122 SER B O 1
ATOM 2712 N N . PRO B 1 123 ? 20.344 27.969 11.102 1 92.25 123 PRO B N 1
ATOM 2713 C CA . PRO B 1 123 ? 20.703 27.047 12.18 1 92.25 123 PRO B CA 1
ATOM 2714 C C . PRO B 1 123 ? 20.016 27.391 13.5 1 92.25 123 PRO B C 1
ATOM 2716 O O . PRO B 1 123 ? 19.422 28.453 13.633 1 92.25 123 PRO B O 1
ATOM 2719 N N . SER B 1 124 ? 20.219 26.484 14.43 1 95.38 124 SER B N 1
ATOM 2720 C CA . SER B 1 124 ? 19.688 26.703 15.773 1 95.38 124 SER B CA 1
ATOM 2721 C C . SER B 1 124 ? 20.359 27.891 16.453 1 95.38 124 SER B C 1
ATOM 2723 O O . SER B 1 124 ? 21.578 28.078 16.328 1 95.38 124 SER B O 1
ATOM 2725 N N . ALA B 1 125 ? 19.578 28.688 17.188 1 96.56 125 ALA B N 1
ATOM 2726 C CA . ALA B 1 125 ? 20.125 29.781 17.953 1 96.56 125 ALA B CA 1
ATOM 2727 C C . ALA B 1 125 ? 20.891 29.281 19.188 1 96.56 125 ALA B C 1
ATOM 2729 O O . ALA B 1 125 ? 20.672 28.141 19.625 1 96.56 125 ALA B O 1
ATOM 2730 N N . PRO B 1 126 ? 21.859 30.078 19.688 1 95.94 126 PRO B N 1
ATOM 2731 C CA . PRO B 1 126 ? 22.531 29.703 20.922 1 95.94 126 PRO B CA 1
ATOM 2732 C C . PRO B 1 126 ? 21.562 29.453 22.078 1 95.94 126 PRO B C 1
ATOM 2734 O O . PRO B 1 126 ? 20.469 30.016 22.094 1 95.94 126 PRO B O 1
ATOM 2737 N N . GLU B 1 127 ? 22 28.672 23.047 1 96 127 GLU B N 1
ATOM 2738 C CA . GLU B 1 127 ? 21.125 28.203 24.109 1 96 127 GLU B CA 1
ATOM 2739 C C . GLU B 1 127 ? 20.547 29.391 24.891 1 96 127 GLU B C 1
ATOM 2741 O O . GLU B 1 127 ? 19.359 29.375 25.266 1 96 127 GLU B O 1
ATOM 2746 N N . GLY B 1 128 ? 21.359 30.344 25.234 1 95.5 128 GLY B N 1
ATOM 2747 C CA . GLY B 1 128 ? 20.844 31.516 25.938 1 95.5 128 GLY B CA 1
ATOM 2748 C C . GLY B 1 128 ? 19.734 32.219 25.188 1 95.5 128 GLY B C 1
ATOM 2749 O O . GLY B 1 128 ? 18.734 32.625 25.781 1 95.5 128 GLY B O 1
ATOM 2750 N N . THR B 1 129 ? 19.938 32.344 23.891 1 96.94 129 THR B N 1
ATOM 2751 C CA . THR B 1 129 ? 18.922 32.969 23.031 1 96.94 129 THR B CA 1
ATOM 2752 C C . THR B 1 129 ? 17.656 32.125 23 1 96.94 129 THR B C 1
ATOM 2754 O O . THR B 1 129 ? 16.547 32.688 23.047 1 96.94 129 THR B O 1
ATOM 2757 N N . GLN B 1 130 ? 17.875 30.859 22.984 1 97.56 130 GLN B N 1
ATOM 2758 C CA . GLN B 1 130 ? 16.719 29.953 22.984 1 97.56 130 GLN B CA 1
ATOM 2759 C C . GLN B 1 130 ? 15.914 30.109 24.266 1 97.56 130 GLN B C 1
ATOM 2761 O O . GLN B 1 130 ? 14.688 30.219 24.219 1 97.56 130 GLN B O 1
ATOM 2766 N N . ARG B 1 131 ? 16.562 30.125 25.328 1 96.62 131 ARG B N 1
ATOM 2767 C CA . ARG B 1 131 ? 15.906 30.219 26.625 1 96.62 131 ARG B CA 1
ATOM 2768 C C . ARG B 1 131 ? 15.125 31.516 26.75 1 96.62 131 ARG B C 1
ATOM 2770 O O . ARG B 1 131 ? 13.953 31.516 27.141 1 96.62 131 ARG B O 1
ATOM 2777 N N . ARG B 1 132 ? 15.781 32.625 26.406 1 96.56 132 ARG B N 1
ATOM 2778 C CA . ARG B 1 132 ? 15.109 33.906 26.484 1 96.56 132 ARG B CA 1
ATOM 2779 C C . ARG B 1 132 ? 13.93 33.969 25.531 1 96.56 132 ARG B C 1
ATOM 2781 O O . ARG B 1 132 ? 12.852 34.438 25.906 1 96.56 132 ARG B O 1
ATOM 2788 N N . THR B 1 133 ? 14.156 33.469 24.391 1 97.5 133 THR B N 1
ATOM 2789 C CA . THR B 1 133 ? 13.102 33.5 23.375 1 97.5 133 THR B CA 1
ATOM 2790 C C . THR B 1 133 ? 11.906 32.656 23.812 1 97.5 133 THR B C 1
ATOM 2792 O O . THR B 1 133 ? 10.758 33.094 23.688 1 97.5 133 THR B O 1
ATOM 2795 N N . ALA B 1 134 ? 12.18 31.516 24.312 1 97.94 134 ALA B N 1
ATOM 2796 C CA . ALA B 1 134 ? 11.102 30.641 24.766 1 97.94 134 ALA B CA 1
ATOM 2797 C C . ALA B 1 134 ? 10.273 31.328 25.859 1 97.94 134 ALA B C 1
ATOM 2799 O O . ALA B 1 134 ? 9.047 31.25 25.859 1 97.94 134 ALA B O 1
ATOM 2800 N N . ALA B 1 135 ? 10.945 31.969 26.781 1 97.38 135 ALA B N 1
ATOM 2801 C CA . ALA B 1 135 ? 10.25 32.688 27.844 1 97.38 135 ALA B CA 1
ATOM 2802 C C . ALA B 1 135 ? 9.375 33.812 27.281 1 97.38 135 ALA B C 1
ATOM 2804 O O . ALA B 1 135 ? 8.25 34 27.75 1 97.38 135 ALA B O 1
ATOM 2805 N N . ILE B 1 136 ? 9.844 34.5 26.297 1 97.69 136 ILE B N 1
ATOM 2806 C CA . ILE B 1 136 ? 9.125 35.594 25.672 1 97.69 136 ILE B CA 1
ATOM 2807 C C . ILE B 1 136 ? 7.906 35.062 24.922 1 97.69 136 ILE B C 1
ATOM 2809 O O . ILE B 1 136 ? 6.793 35.562 25.094 1 97.69 136 ILE B O 1
ATOM 2813 N N . VAL B 1 137 ? 8.156 34.031 24.125 1 98.06 137 VAL B N 1
ATOM 2814 C CA . VAL B 1 137 ? 7.078 33.438 23.344 1 98.06 137 VAL B CA 1
ATOM 2815 C C . VAL B 1 137 ? 6.016 32.875 24.266 1 98.06 137 VAL B C 1
ATOM 2817 O O . VAL B 1 137 ? 4.816 32.969 24 1 98.06 137 VAL B O 1
ATOM 2820 N N . TYR B 1 138 ? 6.453 32.312 25.328 1 97.88 138 TYR B N 1
ATOM 2821 C CA . TYR B 1 138 ? 5.52 31.812 26.328 1 97.88 138 TYR B CA 1
ATOM 2822 C C . TYR B 1 138 ? 4.598 32.938 26.812 1 97.88 138 TYR B C 1
ATOM 2824 O O . TYR B 1 138 ? 3.375 32.781 26.812 1 97.88 138 TYR B O 1
ATOM 2832 N N . ALA B 1 139 ? 5.16 34.031 27.234 1 97.31 139 ALA B N 1
ATOM 2833 C CA . ALA B 1 139 ? 4.395 35.156 27.766 1 97.31 139 ALA B CA 1
ATOM 2834 C C . ALA B 1 139 ? 3.428 35.688 26.703 1 97.31 139 ALA B C 1
ATOM 2836 O O . ALA B 1 139 ? 2.264 35.969 27.016 1 97.31 139 ALA B O 1
ATOM 2837 N N . ILE B 1 140 ? 3.932 35.781 25.484 1 98 140 ILE B N 1
ATOM 2838 C CA . ILE B 1 140 ? 3.125 36.344 24.391 1 98 140 ILE B CA 1
ATOM 2839 C C . ILE B 1 140 ? 1.957 35.406 24.094 1 98 140 ILE B C 1
ATOM 2841 O O . ILE B 1 140 ? 0.81 35.844 23.984 1 98 140 ILE B O 1
ATOM 2845 N N . THR B 1 141 ? 2.287 34.156 24 1 97.12 141 THR B N 1
ATOM 2846 C CA . THR B 1 141 ? 1.261 33.188 23.656 1 97.12 141 THR B CA 1
ATOM 2847 C C . THR B 1 141 ? 0.202 33.094 24.75 1 97.12 141 THR B C 1
ATOM 2849 O O . THR B 1 141 ? -0.997 33.062 24.469 1 97.12 141 THR B O 1
ATOM 2852 N N . ARG B 1 142 ? 0.629 33.094 25.969 1 96.25 142 ARG B N 1
ATOM 2853 C CA . ARG B 1 142 ? -0.316 33.062 27.094 1 96.25 142 ARG B CA 1
ATOM 2854 C C . ARG B 1 142 ? -1.207 34.312 27.078 1 96.25 142 ARG B C 1
ATOM 2856 O O . ARG B 1 142 ? -2.412 34.219 27.312 1 96.25 142 ARG B O 1
ATOM 2863 N N . HIS B 1 143 ? -0.601 35.406 26.844 1 96.69 143 HIS B N 1
ATOM 2864 C CA . HIS B 1 143 ? -1.384 36.625 26.75 1 96.69 143 HIS B CA 1
ATOM 2865 C C . HIS B 1 143 ? -2.438 36.531 25.656 1 96.69 143 HIS B C 1
ATOM 2867 O O . HIS B 1 143 ? -3.615 36.812 25.891 1 96.69 143 HIS B O 1
ATOM 2873 N N . MET B 1 144 ? -1.948 36.188 24.484 1 96.5 144 MET B N 1
ATOM 2874 C CA . MET B 1 144 ? -2.857 36.094 23.344 1 96.5 144 MET B CA 1
ATOM 2875 C C . MET B 1 144 ? -4.039 35.188 23.641 1 96.5 144 MET B C 1
ATOM 2877 O O . MET B 1 144 ? -5.191 35.562 23.391 1 96.5 144 MET B O 1
ATOM 2881 N N . LEU B 1 145 ? -3.773 34.031 24.203 1 94.25 145 LEU B N 1
ATOM 2882 C CA . LEU B 1 145 ? -4.801 33.031 24.438 1 94.25 145 LEU B CA 1
ATOM 2883 C C . LEU B 1 145 ? -5.77 33.469 25.516 1 94.25 145 LEU B C 1
ATOM 2885 O O . LEU B 1 145 ? -6.887 32.969 25.609 1 94.25 145 LEU B O 1
ATOM 2889 N N . SER B 1 146 ? -5.324 34.406 26.375 1 94.25 146 SER B N 1
ATOM 2890 C CA . SER B 1 146 ? -6.156 34.844 27.484 1 94.25 146 SER B CA 1
ATOM 2891 C C . SER B 1 146 ? -7.059 36 27.078 1 94.25 146 SER B C 1
ATOM 2893 O O . SER B 1 146 ? -7.938 36.406 27.844 1 94.25 146 SER B O 1
ATOM 2895 N N . ARG B 1 147 ? -6.848 36.531 25.875 1 94.69 147 ARG B N 1
ATOM 2896 C CA . ARG B 1 147 ? -7.594 37.719 25.453 1 94.69 147 ARG B CA 1
ATOM 2897 C C . ARG B 1 147 ? -9 37.312 25 1 94.69 147 ARG B C 1
ATOM 2899 O O . ARG B 1 147 ? -9.211 36.25 24.453 1 94.69 147 ARG B O 1
ATOM 2906 N N . PRO B 1 148 ? -9.93 38.25 25.156 1 91.69 148 PRO B N 1
ATOM 2907 C CA . PRO B 1 148 ? -11.305 38 24.734 1 91.69 148 PRO B CA 1
ATOM 2908 C C . PRO B 1 148 ? -11.43 37.812 23.219 1 91.69 148 PRO B C 1
ATOM 2910 O O . PRO B 1 148 ? -12.328 37.125 22.75 1 91.69 148 PRO B O 1
ATOM 2913 N N . TRP B 1 149 ? -10.492 38.438 22.484 1 93.44 149 TRP B N 1
ATOM 2914 C CA . TRP B 1 149 ? -10.594 38.406 21.031 1 93.44 149 TRP B CA 1
ATOM 2915 C C . TRP B 1 149 ? -9.93 37.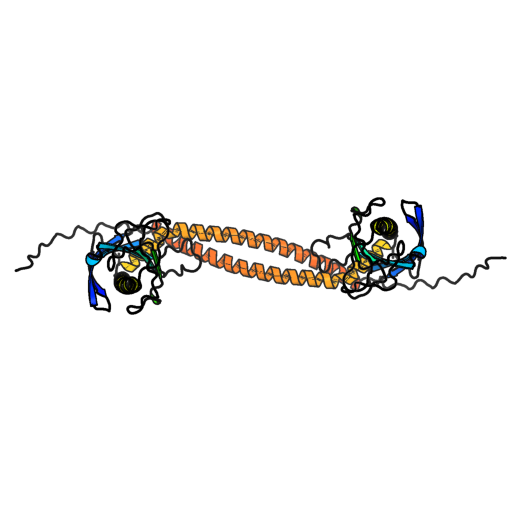156 20.484 1 93.44 149 TRP B C 1
ATOM 2917 O O . TRP B 1 149 ? -9.922 36.938 19.266 1 93.44 149 TRP B O 1
ATOM 2927 N N . ALA B 1 150 ? -9.375 36.312 21.312 1 93.5 150 ALA B N 1
ATOM 2928 C CA . ALA B 1 150 ? -8.625 35.156 20.844 1 93.5 150 ALA B CA 1
ATOM 2929 C C . ALA B 1 150 ? -9.523 34.188 20.094 1 93.5 150 ALA B C 1
ATOM 2931 O O . ALA B 1 150 ? -9.148 33.656 19.031 1 93.5 150 ALA B O 1
ATOM 2932 N N . ALA B 1 151 ? -10.68 33.969 20.609 1 89.94 151 ALA B N 1
ATOM 2933 C CA . ALA B 1 151 ? -11.609 33.031 19.984 1 89.94 151 ALA B CA 1
ATOM 2934 C C . ALA B 1 151 ? -12.031 33.531 18.594 1 89.94 151 ALA B C 1
ATOM 2936 O O . ALA B 1 151 ? -12.125 32.75 17.656 1 89.94 151 ALA B O 1
ATOM 2937 N N . GLU B 1 152 ? -12.289 34.812 18.578 1 91.81 152 GLU B N 1
ATOM 2938 C CA . GLU B 1 152 ? -12.68 35.406 17.281 1 91.81 152 GLU B CA 1
ATOM 2939 C C . GLU B 1 152 ? -11.516 35.375 16.297 1 91.81 152 GLU B C 1
ATOM 2941 O O . GLU B 1 152 ? -11.719 35.156 15.102 1 91.81 152 GLU B O 1
ATOM 2946 N N . LEU B 1 153 ? -10.344 35.625 16.75 1 93.56 153 LEU B N 1
ATOM 2947 C CA . LEU B 1 153 ? -9.148 35.531 15.914 1 93.56 153 LEU B CA 1
ATOM 2948 C C . LEU B 1 153 ? -8.961 34.125 15.367 1 93.56 153 LEU B C 1
ATOM 2950 O O . LEU B 1 153 ? -8.617 33.969 14.195 1 93.56 153 LEU B O 1
ATOM 2954 N N . ARG B 1 154 ? -9.258 33.188 16.188 1 91.38 154 ARG B N 1
ATOM 2955 C CA . ARG B 1 154 ? -9.188 31.781 15.758 1 91.38 154 ARG B CA 1
ATOM 2956 C C . ARG B 1 154 ? -10.234 31.5 14.688 1 91.38 154 ARG B C 1
ATOM 2958 O O . ARG B 1 154 ? -9.953 30.812 13.703 1 91.38 154 ARG B O 1
ATOM 2965 N N . ARG B 1 155 ? -11.383 31.953 14.922 1 89.94 155 ARG B N 1
ATOM 2966 C CA . ARG B 1 155 ? -12.438 31.766 13.93 1 89.94 155 ARG B CA 1
ATOM 2967 C C . ARG B 1 155 ? -12.023 32.344 12.586 1 89.94 155 ARG B C 1
ATOM 2969 O O . ARG B 1 155 ? -12.227 31.719 11.547 1 89.94 155 ARG B O 1
ATOM 2976 N N . ALA B 1 156 ? -11.445 33.562 12.617 1 90.81 156 ALA B N 1
ATOM 2977 C CA . ALA B 1 156 ? -10.977 34.156 11.383 1 90.81 156 ALA B CA 1
ATOM 2978 C C . ALA B 1 156 ? -9.938 33.281 10.695 1 90.81 156 ALA B C 1
ATOM 2980 O O . ALA B 1 156 ? -9.953 33.125 9.469 1 90.81 156 ALA B O 1
ATOM 2981 N N . HIS B 1 157 ? -9.031 32.781 11.445 1 91.12 157 HIS B N 1
ATOM 2982 C CA . HIS B 1 157 ? -8.023 31.844 10.922 1 91.12 157 HIS B CA 1
ATOM 2983 C C . HIS B 1 157 ? -8.68 30.641 10.258 1 91.12 157 HIS B C 1
ATOM 2985 O O . HIS B 1 157 ? -8.312 30.281 9.133 1 91.12 157 HIS B O 1
ATOM 2991 N N . ASP B 1 158 ? -9.578 30.047 10.984 1 88.5 158 ASP B N 1
ATOM 2992 C CA . ASP B 1 158 ? -10.25 28.859 10.469 1 88.5 158 ASP B CA 1
ATOM 2993 C C . ASP B 1 158 ? -11.016 29.172 9.188 1 88.5 158 ASP B C 1
ATOM 2995 O O . ASP B 1 158 ? -11 28.391 8.242 1 88.5 158 ASP B O 1
ATOM 2999 N N . GLU B 1 159 ? -11.641 30.297 9.156 1 89.69 159 GLU B N 1
ATOM 3000 C CA . GLU B 1 159 ? -12.391 30.719 7.98 1 89.69 159 GLU B CA 1
ATOM 3001 C C . GLU B 1 159 ? -11.477 30.906 6.773 1 89.69 159 GLU B C 1
ATOM 3003 O O . GLU B 1 159 ? -11.844 30.562 5.648 1 89.69 159 GLU B O 1
ATOM 3008 N N . GLN B 1 160 ? -10.398 31.484 7 1 88.5 160 GLN B N 1
ATOM 3009 C CA . GLN B 1 160 ? -9.453 31.734 5.922 1 88.5 160 GLN B CA 1
ATOM 3010 C C . GLN B 1 160 ? -8.922 30.438 5.328 1 88.5 160 GLN B C 1
ATOM 3012 O O . GLN B 1 160 ? -8.711 30.344 4.117 1 88.5 160 GLN B O 1
ATOM 3017 N N . HIS B 1 161 ? -8.734 29.453 6.141 1 88.94 161 HIS B N 1
ATOM 3018 C CA . HIS B 1 161 ? -8.023 28.266 5.688 1 88.94 161 HIS B CA 1
ATOM 3019 C C . HIS B 1 161 ? -9 27.141 5.359 1 88.94 161 HIS B C 1
ATOM 3021 O O . HIS B 1 161 ? -8.609 26.141 4.758 1 88.94 161 HIS B O 1
ATOM 3027 N N . ALA B 1 162 ? -10.234 27.25 5.645 1 90.81 162 ALA B N 1
ATOM 3028 C CA . ALA B 1 162 ? -11.234 26.203 5.477 1 90.81 162 ALA B CA 1
ATOM 3029 C C . ALA B 1 162 ? -11.336 25.766 4.02 1 90.81 162 ALA B C 1
ATOM 3031 O O . ALA B 1 162 ? -11.406 24.578 3.727 1 90.81 162 ALA B O 1
ATOM 3032 N N . PRO B 1 163 ? -11.32 26.781 3.049 1 91.19 163 PRO B N 1
ATOM 3033 C CA . PRO B 1 163 ? -11.438 26.328 1.659 1 91.19 163 PRO B CA 1
ATOM 3034 C C . PRO B 1 163 ? -10.289 25.422 1.234 1 91.19 163 PRO B C 1
ATOM 3036 O O . PRO B 1 163 ? -10.508 24.391 0.583 1 91.19 163 PRO B O 1
ATOM 3039 N N . ALA B 1 164 ? -9.109 25.797 1.606 1 89.5 164 ALA B N 1
ATOM 3040 C CA . ALA B 1 164 ? -7.953 24.969 1.255 1 89.5 164 ALA B CA 1
ATOM 3041 C C . ALA B 1 164 ? -8.008 23.625 1.966 1 89.5 164 ALA B C 1
ATOM 3043 O O . ALA B 1 164 ? -7.703 22.594 1.368 1 89.5 164 ALA B O 1
ATOM 3044 N N . ARG B 1 165 ? -8.359 23.625 3.246 1 88.5 165 ARG B N 1
ATOM 3045 C CA . ARG B 1 165 ? -8.5 22.391 3.994 1 88.5 165 ARG B CA 1
ATOM 3046 C C . ARG B 1 165 ? -9.57 21.5 3.377 1 88.5 165 ARG B C 1
ATOM 3048 O O . ARG B 1 165 ? -9.383 20.281 3.254 1 88.5 165 ARG B O 1
ATOM 3055 N N . HIS B 1 166 ? -10.656 22.094 2.955 1 91.94 166 HIS B N 1
ATOM 3056 C CA . HIS B 1 166 ? -11.742 21.344 2.322 1 91.94 166 HIS B CA 1
ATOM 3057 C C . HIS B 1 166 ? -11.266 20.656 1.044 1 91.94 166 HIS B C 1
ATOM 3059 O O . HIS B 1 166 ? -11.531 19.469 0.836 1 91.94 166 HIS B O 1
ATOM 3065 N N . ARG B 1 167 ? -10.617 21.438 0.243 1 93.19 167 ARG B N 1
ATOM 3066 C CA . ARG B 1 167 ? -10.102 20.891 -1.006 1 93.19 167 ARG B CA 1
ATOM 3067 C C . ARG B 1 167 ? -9.148 19.734 -0.74 1 93.19 167 ARG B C 1
ATOM 3069 O O . ARG B 1 167 ? -9.188 18.719 -1.44 1 93.19 167 ARG B O 1
ATOM 3076 N N . HIS B 1 168 ? -8.344 19.844 0.25 1 91.5 168 HIS B N 1
ATOM 3077 C CA . HIS B 1 168 ? -7.398 18.797 0.604 1 91.5 168 HIS B CA 1
ATOM 3078 C C . HIS B 1 168 ? -8.125 17.5 0.973 1 91.5 168 HIS B C 1
ATOM 3080 O O . HIS B 1 168 ? -7.789 16.422 0.469 1 91.5 168 HIS B O 1
ATOM 3086 N N . HIS B 1 169 ? -9.078 17.656 1.769 1 92.38 169 HIS B N 1
ATOM 3087 C CA . HIS B 1 169 ? -9.828 16.469 2.193 1 92.38 169 HIS B CA 1
ATOM 3088 C C . HIS B 1 169 ? -10.625 15.883 1.035 1 92.38 169 HIS B C 1
ATOM 3090 O O . HIS B 1 169 ? -10.742 14.664 0.917 1 92.38 169 HIS B O 1
ATOM 3096 N N . GLN B 1 170 ? -11.172 16.734 0.192 1 94.81 170 GLN B N 1
ATOM 3097 C CA . GLN B 1 170 ? -11.891 16.25 -0.983 1 94.81 170 GLN B CA 1
ATOM 3098 C C . GLN B 1 170 ? -10.961 15.453 -1.899 1 94.81 170 GLN B C 1
ATOM 3100 O O . GLN B 1 170 ? -11.352 14.414 -2.445 1 94.81 170 GLN B O 1
ATOM 3105 N N . ASP B 1 171 ? -9.805 15.969 -2.051 1 95.81 171 ASP B N 1
ATOM 3106 C CA . ASP B 1 171 ? -8.82 15.25 -2.859 1 95.81 171 ASP B CA 1
ATOM 3107 C C . ASP B 1 171 ? -8.477 13.898 -2.24 1 95.81 171 ASP B C 1
ATOM 3109 O O . ASP B 1 171 ? -8.352 12.898 -2.949 1 95.81 171 ASP B O 1
ATOM 3113 N N . ALA B 1 172 ? -8.32 13.883 -0.945 1 94.44 172 ALA B N 1
ATOM 3114 C CA . ALA B 1 172 ? -8.07 12.633 -0.241 1 94.44 172 ALA B CA 1
ATOM 3115 C C . ALA B 1 172 ? -9.227 11.648 -0.438 1 94.44 172 ALA B C 1
ATOM 3117 O O . ALA B 1 172 ? -9 10.461 -0.667 1 94.44 172 ALA B O 1
ATOM 3118 N N . VAL B 1 173 ? -10.438 12.125 -0.402 1 96.5 173 VAL B N 1
ATOM 3119 C CA . VAL B 1 173 ? -11.625 11.305 -0.607 1 96.5 173 VAL B CA 1
ATOM 3120 C C . VAL B 1 173 ? -11.594 10.688 -2.002 1 96.5 173 VAL B C 1
ATOM 3122 O O . VAL B 1 173 ? -11.805 9.477 -2.158 1 96.5 173 VAL B O 1
ATOM 3125 N N . ARG B 1 174 ? -11.344 11.469 -2.973 1 98.19 174 ARG B N 1
ATOM 3126 C CA . ARG B 1 174 ? -11.305 10.977 -4.348 1 98.19 174 ARG B CA 1
ATOM 3127 C C . ARG B 1 174 ? -10.25 9.883 -4.512 1 98.19 174 ARG B C 1
ATOM 3129 O O . ARG B 1 174 ? -10.5 8.859 -5.148 1 98.19 174 ARG B O 1
ATOM 3136 N N . LYS B 1 175 ? -9.102 10.125 -3.906 1 98.25 175 LYS B N 1
ATOM 3137 C CA . LYS B 1 175 ? -8.031 9.141 -3.98 1 98.25 175 LYS B CA 1
ATOM 3138 C C . LYS B 1 175 ? -8.438 7.832 -3.307 1 98.25 175 LYS B C 1
ATOM 3140 O O . LYS B 1 175 ? -8.266 6.754 -3.875 1 98.25 175 LYS B O 1
ATOM 3145 N N . LEU B 1 176 ? -8.984 7.922 -2.17 1 98.06 176 LEU B N 1
ATOM 3146 C CA . LEU B 1 176 ? -9.398 6.746 -1.409 1 98.06 176 LEU B CA 1
ATOM 3147 C C . LEU B 1 176 ? -10.516 5.996 -2.125 1 98.06 176 LEU B C 1
ATOM 3149 O O . LEU B 1 176 ? -10.547 4.766 -2.125 1 98.06 176 LEU B O 1
ATOM 3153 N N . GLU B 1 177 ? -11.43 6.734 -2.713 1 98.38 177 GLU B N 1
ATOM 3154 C CA . GLU B 1 177 ? -12.5 6.102 -3.482 1 98.38 177 GLU B CA 1
ATOM 3155 C C . GLU B 1 177 ? -11.93 5.285 -4.641 1 98.38 177 GLU B C 1
ATOM 3157 O O . GLU B 1 177 ? -12.406 4.184 -4.926 1 98.38 177 GLU B O 1
ATOM 3162 N N . GLY B 1 178 ? -10.961 5.84 -5.293 1 98.44 178 GLY B N 1
ATOM 3163 C CA . GLY B 1 178 ? -10.289 5.102 -6.352 1 98.44 178 GLY B CA 1
ATOM 3164 C C . GLY B 1 178 ? -9.625 3.826 -5.859 1 98.44 178 GLY B C 1
ATOM 3165 O O . GLY B 1 178 ? -9.734 2.779 -6.5 1 98.44 178 GLY B O 1
ATOM 3166 N N . GLU B 1 179 ? -9.008 3.914 -4.754 1 98.25 179 GLU B N 1
ATOM 3167 C CA . GLU B 1 179 ? -8.352 2.75 -4.164 1 98.25 179 GLU B CA 1
ATOM 3168 C C . GLU B 1 179 ? -9.367 1.689 -3.758 1 98.25 179 GLU B C 1
ATOM 3170 O O . GLU B 1 179 ? -9.164 0.499 -4.004 1 98.25 179 GLU B O 1
ATOM 3175 N N . VAL B 1 180 ? -10.445 2.086 -3.154 1 98.25 180 VAL B N 1
ATOM 3176 C CA . VAL B 1 180 ? -11.5 1.168 -2.74 1 98.25 180 VAL B CA 1
ATOM 3177 C C . VAL B 1 180 ? -12.078 0.459 -3.963 1 98.25 180 VAL B C 1
ATOM 3179 O O . VAL B 1 180 ? -12.297 -0.755 -3.939 1 98.25 180 VAL B O 1
ATOM 3182 N N . ALA B 1 181 ? -12.32 1.157 -5.004 1 98.31 181 ALA B N 1
ATOM 3183 C CA . ALA B 1 181 ? -12.875 0.583 -6.227 1 98.31 181 ALA B CA 1
ATOM 3184 C C . ALA B 1 181 ? -11.953 -0.484 -6.801 1 98.31 181 ALA B C 1
ATOM 3186 O O . ALA B 1 181 ? -12.406 -1.548 -7.227 1 98.31 181 ALA B O 1
ATOM 3187 N N . GLN B 1 182 ? -10.68 -0.173 -6.777 1 98.44 182 GLN B N 1
ATOM 3188 C CA . GLN B 1 182 ? -9.703 -1.131 -7.281 1 98.44 182 GLN B CA 1
ATOM 3189 C C . GLN B 1 182 ? -9.688 -2.404 -6.441 1 98.44 182 GLN B C 1
ATOM 3191 O O . GLN B 1 182 ? -9.664 -3.512 -6.98 1 98.44 182 GLN B O 1
ATOM 3196 N N . LEU B 1 183 ? -9.742 -2.262 -5.184 1 98.31 183 LEU B N 1
ATOM 3197 C CA . LEU B 1 183 ? -9.742 -3.416 -4.289 1 98.31 183 LEU B CA 1
ATOM 3198 C C . LEU B 1 183 ? -11.023 -4.223 -4.438 1 98.31 183 LEU B C 1
ATOM 3200 O O . LEU B 1 183 ? -11 -5.453 -4.355 1 98.31 183 LEU B O 1
ATOM 3204 N N . GLN B 1 184 ? -12.086 -3.512 -4.668 1 98.19 184 GLN B N 1
ATOM 3205 C CA . GLN B 1 184 ? -13.352 -4.203 -4.859 1 98.19 184 GLN B CA 1
ATOM 3206 C C . GLN B 1 184 ? -13.336 -5.051 -6.129 1 98.19 184 GLN B C 1
ATOM 3208 O O . GLN B 1 184 ? -13.883 -6.152 -6.156 1 98.19 184 GLN B O 1
ATOM 3213 N N . GLU B 1 185 ? -12.734 -4.57 -7.141 1 98.19 185 GLU B N 1
ATOM 3214 C CA . GLU B 1 185 ? -12.586 -5.348 -8.367 1 98.19 185 GLU B CA 1
ATOM 3215 C C . GLU B 1 185 ? -11.758 -6.602 -8.133 1 98.19 185 GLU B C 1
ATOM 3217 O O . GLU B 1 185 ? -12.117 -7.688 -8.586 1 98.19 185 GLU B O 1
ATOM 3222 N N . GLN B 1 186 ? -10.68 -6.395 -7.441 1 97.94 186 GLN B N 1
ATOM 3223 C CA . GLN B 1 186 ? -9.836 -7.539 -7.109 1 97.94 186 GLN B CA 1
ATOM 3224 C C . GLN B 1 186 ? -10.594 -8.547 -6.254 1 97.94 186 GLN B C 1
ATOM 3226 O O . GLN B 1 186 ? -10.484 -9.758 -6.465 1 97.94 186 GLN B O 1
ATOM 3231 N N . LEU B 1 187 ? -11.312 -8.031 -5.301 1 97.62 187 LEU B N 1
ATOM 3232 C CA . LEU B 1 187 ? -12.117 -8.867 -4.414 1 97.62 187 LEU B CA 1
ATOM 3233 C C . LEU B 1 187 ? -13.117 -9.695 -5.215 1 97.62 187 LEU B C 1
ATOM 3235 O O . LEU B 1 187 ? -13.258 -10.898 -4.98 1 97.62 187 LEU B O 1
ATOM 3239 N N . THR B 1 188 ? -13.781 -9.102 -6.156 1 97.62 188 THR B N 1
ATOM 3240 C CA . THR B 1 188 ? -14.742 -9.797 -7 1 97.62 188 THR B CA 1
ATOM 3241 C C . THR B 1 188 ? -14.062 -10.906 -7.801 1 97.62 188 THR B C 1
ATOM 3243 O O . THR B 1 188 ? -14.586 -12.016 -7.891 1 97.62 188 THR B O 1
ATOM 3246 N N . ARG B 1 189 ? -12.891 -10.641 -8.367 1 96.19 189 ARG B N 1
ATOM 3247 C CA . ARG B 1 189 ? -12.156 -11.633 -9.133 1 96.19 189 ARG B CA 1
ATOM 3248 C C . ARG B 1 189 ? -11.781 -12.828 -8.266 1 96.19 189 ARG B C 1
ATOM 3250 O O . ARG B 1 189 ? -11.945 -13.984 -8.68 1 96.19 189 ARG B O 1
ATOM 3257 N N . GLU B 1 190 ? -11.312 -12.555 -7.066 1 95.06 190 GLU B N 1
ATOM 3258 C CA . GLU B 1 190 ? -10.922 -13.625 -6.156 1 95.06 190 GLU B CA 1
ATOM 3259 C C . GLU B 1 190 ? -12.125 -14.461 -5.73 1 95.06 190 GLU B C 1
ATOM 3261 O O . GLU B 1 190 ? -12.031 -15.688 -5.609 1 95.06 190 GLU B O 1
ATOM 3266 N N . ARG B 1 191 ? -13.242 -13.844 -5.531 1 96.44 191 ARG B N 1
ATOM 3267 C CA . ARG B 1 191 ? -14.453 -14.57 -5.176 1 96.44 191 ARG B CA 1
ATOM 3268 C C . ARG B 1 191 ? -14.898 -15.477 -6.316 1 96.44 191 ARG B C 1
ATOM 3270 O O . ARG B 1 191 ? -15.328 -16.609 -6.086 1 96.44 191 ARG B O 1
ATOM 3277 N N . GLU B 1 192 ? -14.797 -14.945 -7.543 1 95.12 192 GLU B N 1
ATOM 3278 C CA . GLU B 1 192 ? -15.133 -15.75 -8.719 1 95.12 192 GLU B CA 1
ATOM 3279 C C . GLU B 1 192 ? -14.219 -16.969 -8.836 1 95.12 192 GLU B C 1
ATOM 3281 O O . GLU B 1 192 ? -14.68 -18.062 -9.156 1 95.12 192 GLU B O 1
ATOM 3286 N N . ARG B 1 193 ? -12.992 -16.75 -8.578 1 92.25 193 ARG B N 1
ATOM 3287 C CA . ARG B 1 193 ? -12.031 -17.844 -8.648 1 92.25 193 ARG B CA 1
ATOM 3288 C C . ARG B 1 193 ? -12.289 -18.875 -7.555 1 92.25 193 ARG B C 1
ATOM 3290 O O . ARG B 1 193 ? -12.203 -20.078 -7.801 1 92.25 193 ARG B O 1
ATOM 3297 N N . ALA B 1 194 ? -12.594 -18.406 -6.379 1 93.69 194 ALA B N 1
ATOM 3298 C CA . ALA B 1 194 ? -12.945 -19.328 -5.293 1 93.69 194 ALA B CA 1
ATOM 3299 C C . ALA B 1 194 ? -14.195 -20.141 -5.641 1 93.69 194 ALA B C 1
ATOM 3301 O O . ALA B 1 194 ? -14.242 -21.344 -5.406 1 93.69 194 ALA B O 1
ATOM 3302 N N . ALA B 1 195 ? -15.133 -19.422 -6.188 1 94.88 195 ALA B N 1
ATOM 3303 C CA . ALA B 1 195 ? -16.375 -20.078 -6.574 1 94.88 195 ALA B CA 1
ATOM 3304 C C . ALA B 1 195 ? -16.125 -21.156 -7.633 1 94.88 195 ALA B C 1
ATOM 3306 O O . ALA B 1 195 ? -16.719 -22.234 -7.586 1 94.88 195 ALA B O 1
ATOM 3307 N N . ALA B 1 196 ? -15.273 -20.828 -8.625 1 92.81 196 ALA B N 1
ATOM 3308 C CA . ALA B 1 196 ? -14.945 -21.781 -9.68 1 92.81 196 ALA B CA 1
ATOM 3309 C C . ALA B 1 196 ? -14.336 -23.062 -9.086 1 92.81 196 ALA B C 1
ATOM 3311 O O . ALA B 1 196 ? -14.656 -24.172 -9.523 1 92.81 196 ALA B O 1
ATOM 3312 N N . GLN B 1 197 ? -13.445 -22.891 -8.094 1 92.69 197 GLN B N 1
ATOM 3313 C CA . GLN B 1 197 ? -12.844 -24.047 -7.438 1 92.69 197 GLN B CA 1
ATOM 3314 C C . GLN B 1 197 ? -13.883 -24.828 -6.637 1 92.69 197 GLN B C 1
ATOM 3316 O O . GLN B 1 197 ? -13.836 -26.062 -6.59 1 92.69 197 GLN B O 1
ATOM 3321 N N . ALA B 1 198 ? -14.789 -24.141 -5.973 1 93.75 198 ALA B N 1
ATOM 3322 C CA . ALA B 1 198 ? -15.852 -24.797 -5.207 1 93.75 198 ALA B CA 1
ATOM 3323 C C . ALA B 1 198 ? -16.688 -25.703 -6.102 1 93.75 198 ALA B C 1
ATOM 3325 O O . ALA B 1 198 ? -17.094 -26.797 -5.688 1 93.75 198 ALA B O 1
ATOM 3326 N N . VAL B 1 199 ? -16.984 -25.25 -7.309 1 93.75 199 VAL B N 1
ATOM 3327 C CA . VAL B 1 199 ? -17.75 -26.031 -8.266 1 93.75 199 VAL B CA 1
ATOM 3328 C C . VAL B 1 199 ? -17 -27.328 -8.578 1 93.75 199 VAL B C 1
ATOM 3330 O O . VAL B 1 199 ? -17.609 -28.406 -8.648 1 93.75 199 VAL B O 1
ATOM 3333 N N . VAL B 1 200 ? -15.664 -27.281 -8.742 1 91.88 200 VAL B N 1
ATOM 3334 C CA . VAL B 1 200 ? -14.836 -28.438 -9.023 1 91.88 200 VAL B CA 1
ATOM 3335 C C . VAL B 1 200 ? -14.891 -29.406 -7.848 1 91.88 200 VAL B C 1
ATOM 3337 O O . VAL B 1 200 ? -15.031 -30.625 -8.039 1 91.88 200 VAL B O 1
ATOM 3340 N N . ILE B 1 201 ? -14.789 -28.922 -6.66 1 92.94 201 ILE B N 1
ATOM 3341 C CA . ILE B 1 201 ? -14.828 -29.734 -5.449 1 92.94 201 ILE B CA 1
ATOM 3342 C C . ILE B 1 201 ? -16.172 -30.469 -5.355 1 92.94 201 ILE B C 1
ATOM 3344 O O . ILE B 1 201 ? -16.219 -31.672 -5.082 1 92.94 201 ILE B O 1
ATOM 3348 N N . GLU B 1 202 ? -17.219 -29.734 -5.586 1 94.06 202 GLU B N 1
ATOM 3349 C CA . GLU B 1 202 ? -18.562 -30.312 -5.504 1 94.06 202 GLU B CA 1
ATOM 3350 C C . GLU B 1 202 ? -18.75 -31.422 -6.535 1 94.06 202 GLU B C 1
ATOM 3352 O O . GLU B 1 202 ? -19.312 -32.469 -6.227 1 94.06 202 GLU B O 1
ATOM 3357 N N . LYS B 1 203 ? -18.328 -31.219 -7.754 1 89.56 203 LYS B N 1
ATOM 3358 C CA . LYS B 1 203 ? -18.453 -32.219 -8.812 1 89.56 203 LYS B CA 1
ATOM 3359 C C . LYS B 1 203 ? -17.656 -33.469 -8.477 1 89.56 203 LYS B C 1
ATOM 3361 O O . LYS B 1 203 ? -18.078 -34.594 -8.789 1 89.56 203 LYS B O 1
ATOM 3366 N N . ALA B 1 204 ? -16.438 -33.25 -7.918 1 87.69 204 ALA B N 1
ATOM 3367 C CA . ALA B 1 204 ? -15.586 -34.406 -7.539 1 87.69 204 ALA B CA 1
ATOM 3368 C C . ALA B 1 204 ? -16.25 -35.219 -6.445 1 87.69 204 ALA B C 1
ATOM 3370 O O . ALA B 1 204 ? -16.094 -36.469 -6.422 1 87.69 204 ALA B O 1
ATOM 3371 N N . GLU B 1 205 ? -16.859 -34.562 -5.574 1 86.94 205 GLU B N 1
ATOM 3372 C CA . GLU B 1 205 ? -17.516 -35.25 -4.473 1 86.94 205 GLU B CA 1
ATOM 3373 C C . GLU B 1 205 ? -18.75 -36 -4.953 1 86.94 205 GLU B C 1
ATOM 3375 O O . GLU B 1 205 ? -19.062 -37.094 -4.457 1 86.94 205 GLU B O 1
ATOM 3380 N N . THR B 1 206 ? -19.609 -35.281 -5.867 1 78.69 206 THR B N 1
ATOM 3381 C CA . THR B 1 206 ? -20.859 -35.875 -6.328 1 78.69 206 THR B CA 1
ATOM 3382 C C . THR B 1 206 ? -20.578 -36.938 -7.41 1 78.69 206 THR B C 1
ATOM 3384 O O . THR B 1 206 ? -21.406 -37.812 -7.648 1 78.69 206 THR B O 1
ATOM 3387 N N . GLY B 1 207 ? -19.594 -36.656 -8.398 1 61.75 207 GLY B N 1
ATOM 3388 C CA . GLY B 1 207 ? -19.297 -37.5 -9.555 1 61.75 207 GLY B CA 1
ATOM 3389 C C . GLY B 1 207 ? -18.797 -38.875 -9.18 1 61.75 207 GLY B C 1
ATOM 3390 O O . GLY B 1 207 ? -18.125 -39.062 -8.164 1 61.75 207 GLY B O 1
ATOM 3391 N N . GLU B 1 208 ? -19.469 -39.906 -9.875 1 49.31 208 GLU B N 1
ATOM 3392 C CA . GLU B 1 208 ? -19.562 -41.344 -10.211 1 49.31 208 GLU B CA 1
ATOM 3393 C C . GLU B 1 208 ? -18.219 -41.875 -10.688 1 49.31 208 GLU B C 1
ATOM 3395 O O . GLU B 1 208 ? -18.141 -43.031 -11.156 1 49.31 208 GLU B O 1
ATOM 3400 N N . GLY B 1 209 ? -17.266 -41 -11.117 1 45.91 209 GLY B N 1
ATOM 3401 C CA . GLY B 1 209 ? -16.203 -41.625 -11.859 1 45.91 209 GLY B CA 1
ATOM 3402 C C . GLY B 1 209 ? -15.414 -42.625 -11.039 1 45.91 209 GLY B C 1
ATOM 3403 O O . GLY B 1 209 ? -14.258 -42.938 -11.344 1 45.91 209 GLY B O 1
ATOM 3404 N N . ARG B 1 210 ? -15.828 -42.969 -9.852 1 43.53 210 ARG B N 1
ATOM 3405 C CA . ARG B 1 210 ? -15.133 -44.125 -9.328 1 43.53 210 ARG B CA 1
ATOM 3406 C C . ARG B 1 210 ? -14.953 -45.188 -10.406 1 43.53 210 ARG B C 1
ATOM 3408 O O . ARG B 1 210 ? -15.914 -45.562 -11.094 1 43.53 210 ARG B O 1
ATOM 3415 N N . VAL B 1 211 ? -13.742 -45.438 -10.891 1 41.66 211 VAL B N 1
ATOM 3416 C CA . VAL B 1 211 ? -13.086 -46.438 -11.734 1 41.66 211 VAL B CA 1
ATOM 3417 C C . VAL B 1 211 ? -13.805 -47.781 -11.594 1 41.66 211 VAL B C 1
ATOM 3419 O O . VAL B 1 211 ? -13.891 -48.312 -10.5 1 41.66 211 VAL B O 1
ATOM 3422 N N . THR B 1 212 ? -14.859 -47.938 -12.336 1 35.84 212 THR B N 1
ATOM 3423 C CA . THR B 1 212 ? -15.086 -49.375 -12.586 1 35.84 212 THR B CA 1
ATOM 3424 C C . THR B 1 212 ? -13.805 -50.031 -13.094 1 35.84 212 THR B C 1
ATOM 3426 O O . THR B 1 212 ? -13.219 -49.594 -14.078 1 35.84 212 THR B O 1
ATOM 3429 N N . ALA B 1 213 ? -13.008 -50.688 -12.328 1 37.09 213 ALA B N 1
ATOM 3430 C CA . ALA B 1 213 ? -11.945 -51.656 -12.656 1 37.09 213 ALA B CA 1
ATOM 3431 C C . ALA B 1 213 ? -12.25 -52.406 -13.953 1 37.09 213 ALA B C 1
ATOM 3433 O O . ALA B 1 213 ? -13.281 -53.062 -14.062 1 37.09 213 ALA B O 1
ATOM 3434 N N . LEU B 1 214 ? -11.828 -51.812 -15.094 1 34.78 214 LEU B N 1
ATOM 3435 C CA . LEU B 1 214 ? -11.977 -52.719 -16.234 1 34.78 214 LEU B CA 1
ATOM 3436 C C . LEU B 1 214 ? -11.5 -54.125 -15.891 1 34.78 214 LEU B C 1
ATOM 3438 O O . LEU B 1 214 ? -10.578 -54.281 -15.086 1 34.78 214 LEU B O 1
ATOM 3442 N N . PRO B 1 215 ? -12.234 -55.031 -16.266 1 32.97 215 PRO B N 1
ATOM 3443 C CA . PRO B 1 215 ? -11.797 -56.438 -16.109 1 32.97 215 PRO B CA 1
ATOM 3444 C C . PRO B 1 215 ? -10.406 -56.688 -16.672 1 32.97 215 PRO B C 1
ATOM 3446 O O . PRO B 1 215 ? -9.969 -55.969 -17.594 1 32.97 215 PRO B O 1
ATOM 3449 N N . GLN B 1 216 ? -9.43 -57.188 -15.953 1 33.38 216 GLN B N 1
ATOM 3450 C CA . GLN B 1 216 ? -8.102 -57.719 -16.266 1 33.38 216 GLN B CA 1
ATOM 3451 C C . GLN B 1 216 ? -8.078 -58.375 -17.641 1 33.38 216 GLN B C 1
ATOM 3453 O O . GLN B 1 216 ? -8.898 -59.25 -17.938 1 33.38 216 GLN B O 1
ATOM 3458 N N . PRO B 1 217 ? -7.684 -57.562 -18.719 1 32.84 217 PRO B N 1
ATOM 3459 C CA . PRO B 1 217 ? -7.656 -58.375 -19.938 1 32.84 217 PRO B CA 1
ATOM 3460 C C . PRO B 1 217 ? -7.02 -59.75 -19.703 1 32.84 217 PRO B C 1
ATOM 3462 O O . PRO B 1 217 ? -6.145 -59.906 -18.844 1 32.84 217 PRO B O 1
ATOM 3465 N N . VAL B 1 218 ? -7.695 -60.812 -19.984 1 32.72 218 VAL B N 1
ATOM 3466 C CA . VAL B 1 218 ? -7.23 -62.219 -20.078 1 32.72 218 VAL B CA 1
ATOM 3467 C C . VAL B 1 218 ? -5.965 -62.281 -20.938 1 32.72 218 VAL B C 1
ATOM 3469 O O . VAL B 1 218 ? -5.879 -61.625 -21.984 1 32.72 218 VAL B O 1
ATOM 3472 N N . ALA B 1 219 ? -4.723 -62.531 -20.359 1 34.81 219 ALA B N 1
ATOM 3473 C CA . ALA B 1 219 ? -3.428 -62.906 -20.922 1 34.81 219 ALA B CA 1
ATOM 3474 C C . ALA B 1 219 ? -3.598 -63.781 -22.156 1 34.81 219 ALA B C 1
ATOM 3476 O O . ALA B 1 219 ? -3.936 -64.938 -22.047 1 34.81 219 ALA B O 1
ATOM 3477 N N . GLU B 1 220 ? -4.367 -63.312 -23.219 1 31.38 220 GLU B N 1
ATOM 3478 C CA . GLU B 1 220 ? -4.266 -64.312 -24.297 1 31.38 220 GLU B CA 1
ATOM 3479 C C . GLU B 1 220 ? -2.809 -64.562 -24.656 1 31.38 220 GLU B C 1
ATOM 3481 O O . GLU B 1 220 ? -2.047 -63.656 -24.938 1 31.38 220 GLU B O 1
ATOM 3486 N N . ALA B 1 221 ? -2.145 -65.688 -24.172 1 36 221 ALA B N 1
ATOM 3487 C CA . ALA B 1 221 ? -0.916 -66.438 -24.422 1 36 221 ALA B CA 1
ATOM 3488 C C . ALA B 1 221 ? -0.701 -66.625 -25.922 1 36 221 ALA B C 1
ATOM 3490 O O . ALA B 1 221 ? -1.35 -67.5 -26.516 1 36 221 ALA B O 1
ATOM 3491 N N . GLN B 1 222 ? -0.84 -65.688 -26.859 1 31.67 222 GLN B N 1
ATOM 3492 C CA . GLN B 1 222 ? -0.624 -66.25 -28.172 1 31.67 222 GLN B CA 1
ATOM 3493 C C . GLN B 1 222 ? 0.788 -66.812 -28.312 1 31.67 222 GLN B C 1
ATOM 3495 O O . GLN B 1 222 ? 1.761 -66.188 -27.922 1 31.67 222 GLN B O 1
ATOM 3500 N N . PRO B 1 223 ? 0.918 -68.125 -28.5 1 32.59 223 PRO B N 1
ATOM 3501 C CA . PRO B 1 223 ? 2.105 -68.938 -28.734 1 32.59 223 PRO B CA 1
ATOM 3502 C C . PRO B 1 223 ? 2.959 -68.438 -29.891 1 32.59 223 PRO B C 1
ATOM 3504 O O . PRO B 1 223 ? 2.449 -68.25 -31 1 32.59 223 PRO B O 1
ATOM 3507 N N . ILE B 1 224 ? 3.711 -67.375 -29.734 1 30.38 224 ILE B N 1
ATOM 3508 C CA . ILE B 1 224 ? 4.594 -67.062 -30.859 1 30.38 224 ILE B CA 1
ATOM 3509 C C . ILE B 1 224 ? 5.309 -68.375 -31.297 1 30.38 224 ILE B C 1
ATOM 3511 O O . ILE B 1 224 ? 5.969 -69 -30.484 1 30.38 224 ILE B O 1
ATOM 3515 N N . ALA B 1 225 ? 4.766 -69.062 -32.312 1 33.16 225 ALA B N 1
ATOM 3516 C CA . ALA B 1 225 ? 5.363 -70.188 -33.031 1 33.16 225 ALA B CA 1
ATOM 3517 C C . ALA B 1 225 ? 6.859 -70 -33.25 1 33.16 225 ALA B C 1
ATOM 3519 O O . ALA B 1 225 ? 7.324 -68.875 -33.406 1 33.16 225 ALA B O 1
ATOM 3520 N N . ALA B 1 226 ? 7.809 -71.125 -33.188 1 31.03 226 ALA B N 1
ATOM 3521 C CA . ALA B 1 226 ? 9.188 -71.312 -33.656 1 31.03 226 ALA B CA 1
ATOM 3522 C C . ALA B 1 226 ? 9.328 -71 -35.125 1 31.03 226 ALA B C 1
ATOM 3524 O O . ALA B 1 226 ? 8.445 -71.312 -35.938 1 31.03 226 ALA B O 1
#

Foldseek 3Di:
DPPDDDDDKDWDWWAFPVGDIWIWIWDADLQQLWIWTATPVFQFIKIKGADLCLPPPPVPPPAKMKIAQHDDDPDPQDWAHHRGTHDPNFGWTGMWIAGLVQADSQDLVRTFIWTDDDDNDTHGDDPVSSNVVSRVVNRVVVVLCPDPCNVVSNVSNCVNSVVSNVVSVVVVVVVVVVVVVVVVVVVVVVVVVVVVVVVVVVCVVVDPPPDPPDPDPDPPPPPPDD/DPPDDDDDKDWDWWAFPVGDIWIWIWDADLQQLWIWTATPVFQFIKIKGADLCLPPVPPPPVAKMKIAQHDDDPDPQDWAHHRGTHDPNFGWTGMWIAGLVPADSQDLVRTFIWTDDDDNDTDGDDPVSSNVVSRVVNRVVVVLCPDPCNVVSSVSNCVNSVVSNVVSVVVVVVVVVVVVVVVVVVVVVVVVVVVVVVVVVVCVVVDPPPDPPDDDPDPPPPPPDD